Protein AF-A0A926AQ25-F1 (afdb_monomer)

Nearest PDB structures (foldseek):
  7jn7-assembly1_D  TM=3.143E-01  e=1.749E-02  Homo sapiens
  7a3f-assembly1_A  TM=3.496E-01  e=1.007E-01  Homo sapiens
  6qzv-assembly1_A  TM=3.764E-01  e=2.117E-01  Homo sapiens
  7crw-assembly1_D  TM=2.978E-01  e=9.058E-02  Rattus norvegicus
  6eot-assembly3_K  TM=2.823E-01  e=1.181E-01  Homo sapiens

Sequence (613 aa):
MRSRKIIASLFCASGVFGAAQAFGQGQPVQINDALYGLNRNNPTETLQHLRSDPPNSATAVKLGTAWNAGSIQSVQFDNYDGFRHAWDGNAMGMDFGSVANGARIFTLQTRIAPAAANPQATSALFDFPTYNTANPGAPLTVGRGAGLSVSPANNRITFTGVDGTLNGLIYVLDYNAGATPGTGAGASVTNGRQLTGVVQSGSASNTTATAWLDNDNILTLQHPTNGAGSPNATLKKVTIAANGSLSSTDVGTVALGAGTAAFSSLSYEPNVSPYVYLTTSQFSGSTINHLNILDPNNNFASVGSFDYSTSMNTARENAFDAKGNLYIGEFGNTTSTPLGGSIDRITKANIQANLANNNSAKWYIQDQAAALSAQFSGLDVAGAFLDYTTPGVTVNMRTKSVAVPYFPGTVNDPTAAIRARLLTGRNGGTWDGTGSAIVSSDAAAGTPRNRGIGYVQNTDILPGGVGTWGGLTLVAGDSAVLMKYTWYGDTDLNGIVDFDDYSRIDSGFNNNRTGWFNGDVDYNNIVDFDDYSLVDQAFNTQTGTLRRAMAYLDGSDRSDTGMDAPSLQLVMEHFGQFGEQYAAGFLASVPEPASLGALGLIAGVTLVRRRRR

Structure (mmCIF, N/CA/C/O backbone):
data_AF-A0A926AQ25-F1
#
_entry.id   AF-A0A926AQ25-F1
#
loop_
_atom_site.group_PDB
_atom_site.id
_atom_site.type_symbol
_atom_site.label_atom_id
_atom_site.label_alt_id
_atom_site.label_comp_id
_atom_site.label_asym_id
_atom_site.label_entity_id
_atom_site.label_seq_id
_atom_site.pdbx_PDB_ins_code
_atom_site.Cartn_x
_atom_site.Cartn_y
_atom_site.Cartn_z
_atom_site.occupancy
_atom_site.B_iso_or_equiv
_atom_site.auth_seq_id
_atom_site.auth_comp_id
_atom_site.auth_asym_id
_atom_site.auth_atom_id
_atom_site.pdbx_PDB_model_num
ATOM 1 N N . MET A 1 1 ? -25.200 67.248 -21.474 1.00 43.53 1 MET A N 1
ATOM 2 C CA . MET A 1 1 ? -25.666 67.751 -20.157 1.00 43.53 1 MET A CA 1
ATOM 3 C C . MET A 1 1 ? -27.120 67.342 -19.960 1.00 43.53 1 MET A C 1
ATOM 5 O O . MET A 1 1 ? -27.865 67.465 -20.921 1.00 43.53 1 MET A O 1
ATOM 9 N N . ARG A 1 2 ? -27.503 66.942 -18.731 1.00 27.73 2 ARG A N 1
ATOM 10 C CA . ARG A 1 2 ? -28.796 66.323 -18.319 1.00 27.73 2 ARG A CA 1
ATOM 11 C C . ARG A 1 2 ? -28.921 64.843 -18.717 1.00 27.73 2 ARG A C 1
ATOM 13 O O . ARG A 1 2 ? -28.443 64.479 -19.774 1.00 27.73 2 ARG A O 1
ATOM 20 N N . SER A 1 3 ? -29.573 63.933 -17.996 1.00 26.12 3 SER A N 1
ATOM 21 C CA . SER A 1 3 ? -30.033 63.799 -16.603 1.00 26.12 3 SER A CA 1
ATOM 22 C C . SER A 1 3 ? -30.677 62.403 -16.498 1.00 26.12 3 SER A C 1
ATOM 24 O O . SER A 1 3 ? -31.436 62.055 -17.394 1.00 26.12 3 SER A O 1
ATOM 26 N N . ARG A 1 4 ? -30.407 61.673 -15.405 1.00 37.84 4 ARG A N 1
ATOM 27 C CA . ARG A 1 4 ? -31.233 60.661 -14.695 1.00 37.84 4 ARG A CA 1
ATOM 28 C C . ARG A 1 4 ? -32.274 59.827 -15.473 1.00 37.84 4 ARG A C 1
ATOM 30 O O . ARG A 1 4 ? -33.219 60.388 -16.013 1.00 37.84 4 ARG A O 1
ATOM 37 N N . LYS A 1 5 ? -32.286 58.510 -15.213 1.00 25.78 5 LYS A N 1
ATOM 38 C CA . LYS A 1 5 ? -33.456 57.823 -14.620 1.00 25.78 5 LYS A CA 1
ATOM 39 C C . LYS A 1 5 ? -33.088 56.452 -14.039 1.00 25.78 5 LYS A C 1
ATOM 41 O O . LYS A 1 5 ? -32.496 55.616 -14.705 1.00 25.78 5 LYS A O 1
ATOM 46 N N . ILE A 1 6 ? -33.466 56.285 -12.776 1.00 30.84 6 ILE A N 1
ATOM 47 C CA . ILE A 1 6 ? -33.560 55.027 -12.036 1.00 30.84 6 ILE A CA 1
ATOM 48 C C . ILE A 1 6 ? -34.796 54.287 -12.556 1.00 30.84 6 ILE A C 1
ATOM 50 O O . ILE A 1 6 ? -35.864 54.894 -12.634 1.00 30.84 6 ILE A O 1
ATOM 54 N N . ILE A 1 7 ? -34.663 52.994 -12.848 1.00 25.91 7 ILE A N 1
ATOM 55 C CA . ILE A 1 7 ? -35.776 52.041 -12.843 1.00 25.91 7 ILE A CA 1
ATOM 56 C C . ILE A 1 7 ? -35.310 50.841 -12.024 1.00 25.91 7 ILE A C 1
ATOM 58 O O . ILE A 1 7 ? -34.369 50.146 -12.395 1.00 25.91 7 ILE A O 1
ATOM 62 N N . ALA A 1 8 ? -35.958 50.655 -10.877 1.00 26.52 8 ALA A N 1
ATOM 63 C CA . ALA A 1 8 ? -35.930 49.418 -10.123 1.00 26.52 8 ALA A CA 1
ATOM 64 C C . ALA A 1 8 ? -36.938 48.454 -10.757 1.00 26.52 8 ALA A C 1
ATOM 66 O O . ALA A 1 8 ? -38.094 48.821 -10.967 1.00 26.52 8 ALA A O 1
ATOM 67 N N . SER A 1 9 ? -36.513 47.224 -11.016 1.00 24.53 9 SER A N 1
ATOM 68 C CA . SER A 1 9 ? -37.410 46.106 -11.295 1.00 24.53 9 SER A CA 1
ATOM 69 C C . SER A 1 9 ? -36.968 44.920 -10.451 1.00 24.53 9 SER A C 1
ATOM 71 O O . SER A 1 9 ? -35.878 44.376 -10.611 1.00 24.53 9 SER A O 1
ATOM 73 N N . LEU A 1 10 ? -37.841 44.602 -9.502 1.00 26.64 10 LEU A N 1
ATOM 74 C CA . LEU A 1 10 ? -37.818 43.465 -8.602 1.00 26.64 10 LEU A CA 1
ATOM 75 C C . LEU A 1 10 ? -38.053 42.192 -9.433 1.00 26.64 10 LEU A C 1
ATOM 77 O O . LEU A 1 10 ? -39.112 42.055 -10.040 1.00 26.64 10 LEU A O 1
ATOM 81 N N . PHE A 1 11 ? -37.098 41.265 -9.447 1.00 24.53 11 PHE A N 1
ATOM 82 C CA . PHE A 1 11 ? -37.355 39.874 -9.818 1.00 24.53 11 PHE A CA 1
ATOM 83 C C . PHE A 1 11 ? -36.962 38.989 -8.641 1.00 24.53 11 PHE A C 1
ATOM 85 O O . PHE A 1 11 ? -35.793 38.859 -8.286 1.00 24.53 11 PHE A O 1
ATOM 92 N N . CYS A 1 12 ? -37.985 38.416 -8.013 1.00 26.66 12 CYS A N 1
ATOM 93 C CA . CYS A 1 12 ? -37.852 37.293 -7.108 1.00 26.66 12 CYS A CA 1
ATOM 94 C C . CYS A 1 12 ? -37.503 36.077 -7.977 1.00 26.66 12 CYS A C 1
ATOM 96 O O . CYS A 1 12 ? -38.320 35.655 -8.794 1.00 26.66 12 CYS A O 1
ATOM 98 N N . ALA A 1 13 ? -36.285 35.558 -7.846 1.00 24.36 13 ALA A N 1
ATOM 99 C CA . ALA A 1 13 ? -35.899 34.275 -8.410 1.00 24.36 13 ALA A CA 1
ATOM 100 C C . ALA A 1 13 ? -35.540 33.357 -7.243 1.00 24.36 13 ALA A C 1
ATOM 102 O O . ALA A 1 13 ? -34.551 33.559 -6.540 1.00 24.36 13 ALA A O 1
ATOM 103 N N . SER A 1 14 ? -36.424 32.388 -7.029 1.00 24.70 14 SER A N 1
ATOM 104 C CA . SER A 1 14 ? -36.209 31.149 -6.293 1.00 24.70 14 SER A CA 1
ATOM 105 C C . SER A 1 14 ? -34.761 30.674 -6.401 1.00 24.70 14 SER A C 1
ATOM 107 O O . SER A 1 14 ? -34.255 30.472 -7.506 1.00 24.70 14 SER A O 1
ATOM 109 N N . GLY A 1 15 ? -34.118 30.498 -5.246 1.00 24.56 15 GLY A N 1
ATOM 110 C CA . GLY A 1 15 ? -32.763 29.980 -5.140 1.00 24.56 15 GLY A CA 1
ATOM 111 C C . GLY A 1 15 ? -32.657 28.608 -5.790 1.00 24.56 15 GLY A C 1
ATOM 112 O O . GLY A 1 15 ? -33.055 27.599 -5.214 1.00 24.56 15 GLY A O 1
ATOM 113 N N . VAL A 1 16 ? -32.086 28.577 -6.988 1.00 24.98 16 VAL A N 1
ATOM 114 C CA . VAL A 1 16 ? -31.406 27.391 -7.486 1.00 24.98 16 VAL A CA 1
ATOM 115 C C . VAL A 1 16 ? -30.125 27.306 -6.666 1.00 24.98 16 VAL A C 1
ATOM 117 O O . VAL A 1 16 ? -29.162 28.026 -6.926 1.00 24.98 16 VAL A O 1
ATOM 120 N N . PHE A 1 17 ? -30.139 26.479 -5.622 1.00 26.92 17 PHE A N 1
ATOM 121 C CA . PHE A 1 17 ? -28.913 26.026 -4.980 1.00 26.92 17 PHE A CA 1
ATOM 122 C C . PHE A 1 17 ? -28.129 25.239 -6.033 1.00 26.92 17 PHE A C 1
ATOM 124 O O . PHE A 1 17 ? -28.404 24.068 -6.291 1.00 26.92 17 PHE A O 1
ATOM 131 N N . GLY A 1 18 ? -27.201 25.921 -6.706 1.00 26.33 18 GLY A N 1
ATOM 132 C CA . GLY A 1 18 ? -26.177 25.272 -7.509 1.00 26.33 18 GLY A CA 1
ATOM 133 C C . GLY A 1 18 ? -25.424 24.278 -6.628 1.00 26.33 18 GLY A C 1
ATOM 134 O O . GLY A 1 18 ? -25.057 24.602 -5.499 1.00 26.33 18 GLY A O 1
ATOM 135 N N . ALA A 1 19 ? -25.267 23.058 -7.136 1.00 32.41 19 ALA A N 1
ATOM 136 C CA . ALA A 1 19 ? -24.635 21.942 -6.451 1.00 32.41 19 ALA A CA 1
ATOM 137 C C . ALA A 1 19 ? -23.269 22.338 -5.864 1.00 32.41 19 ALA A C 1
ATOM 139 O O . ALA A 1 19 ? -22.392 22.827 -6.580 1.00 32.41 19 ALA A O 1
ATOM 140 N N . ALA A 1 20 ? -23.097 22.112 -4.560 1.00 29.58 20 ALA A N 1
ATOM 141 C CA . ALA A 1 20 ? -21.807 22.244 -3.901 1.00 29.58 20 ALA A CA 1
ATOM 142 C C . ALA A 1 20 ? -20.836 21.181 -4.444 1.00 29.58 20 ALA A C 1
ATOM 144 O O . ALA A 1 20 ? -21.188 20.012 -4.611 1.00 29.58 20 ALA A O 1
ATOM 145 N N . GLN A 1 21 ? -19.636 21.652 -4.775 1.00 40.88 21 GLN A N 1
ATOM 146 C CA . GLN A 1 21 ? -18.588 20.976 -5.531 1.00 40.88 21 GLN A CA 1
ATOM 147 C C . GLN A 1 21 ? -17.781 19.976 -4.679 1.00 40.88 21 GLN A C 1
ATOM 149 O O . GLN A 1 21 ? -17.813 20.010 -3.451 1.00 40.88 21 GLN A O 1
ATOM 154 N N . ALA A 1 22 ? -17.079 19.083 -5.383 1.00 39.91 22 ALA A N 1
ATOM 155 C CA . ALA A 1 22 ? -16.236 17.986 -4.904 1.00 39.91 22 ALA A CA 1
ATOM 156 C C . ALA A 1 22 ? -15.092 18.398 -3.952 1.00 39.91 22 ALA A C 1
ATOM 158 O O . ALA A 1 22 ? -14.781 19.582 -3.841 1.00 39.91 22 ALA A O 1
ATOM 159 N N . PHE A 1 23 ? -14.485 17.379 -3.315 1.00 44.34 23 PHE A N 1
ATOM 160 C CA . PHE A 1 23 ? -13.261 17.376 -2.491 1.00 44.34 23 PHE A CA 1
ATOM 161 C C . PHE A 1 23 ? -12.585 18.744 -2.410 1.00 44.34 23 PHE A C 1
ATOM 163 O O . PHE A 1 23 ? -11.935 19.181 -3.357 1.00 44.34 23 PHE A O 1
ATOM 170 N N . GLY A 1 24 ? -12.800 19.471 -1.318 1.00 41.69 24 GLY A N 1
ATOM 171 C CA . GLY A 1 24 ? -12.350 20.854 -1.242 1.00 41.69 24 GLY A CA 1
ATOM 172 C C . GLY A 1 24 ? -10.838 20.924 -1.131 1.00 41.69 24 GLY A C 1
ATOM 173 O O . GLY A 1 24 ? -10.386 20.962 -0.005 1.00 41.69 24 GLY A O 1
ATOM 174 N N . GLN A 1 25 ? -10.110 20.899 -2.253 1.00 45.88 25 GLN A N 1
ATOM 175 C CA . GLN A 1 25 ? -9.017 21.781 -2.700 1.00 45.88 25 GLN A CA 1
ATOM 176 C C . GLN A 1 25 ? -8.291 21.129 -3.890 1.00 45.88 25 GLN A C 1
ATOM 178 O O . GLN A 1 25 ? -8.115 19.920 -3.935 1.00 45.88 25 GLN A O 1
ATOM 183 N N . GLY A 1 26 ? -7.894 21.927 -4.884 1.00 57.00 26 GLY A N 1
ATOM 184 C CA . GLY A 1 26 ? -7.407 21.472 -6.195 1.00 57.00 26 GLY A CA 1
ATOM 185 C C . GLY A 1 26 ? -6.027 20.800 -6.225 1.00 57.00 26 GLY A C 1
ATOM 186 O O . GLY A 1 26 ? -5.268 21.068 -7.153 1.00 57.00 26 GLY A O 1
ATOM 187 N N . GLN A 1 27 ? -5.676 19.977 -5.234 1.00 77.31 27 GLN A N 1
ATOM 188 C CA . GLN A 1 27 ? -4.407 19.252 -5.155 1.00 77.31 27 GLN A CA 1
ATOM 189 C C . GLN A 1 27 ? -4.652 17.739 -5.035 1.00 77.31 27 GLN A C 1
ATOM 191 O O . GLN A 1 27 ? -5.376 17.322 -4.134 1.00 77.31 27 GLN A O 1
ATOM 196 N N . PRO A 1 28 ? -4.065 16.899 -5.908 1.00 82.75 28 PRO A N 1
ATOM 197 C CA . PRO A 1 28 ? -4.151 15.451 -5.757 1.00 82.75 28 PRO A CA 1
ATOM 198 C C . PRO A 1 28 ? -3.454 14.991 -4.471 1.00 82.75 28 PRO A C 1
ATOM 200 O O . PRO A 1 28 ? -2.515 15.644 -3.992 1.00 82.75 28 PRO A O 1
ATOM 203 N N . VAL A 1 29 ? -3.900 13.848 -3.945 1.00 89.12 29 VAL A N 1
ATOM 204 C CA . VAL A 1 29 ? -3.201 13.145 -2.862 1.00 89.12 29 VAL A CA 1
ATOM 205 C C . VAL A 1 29 ? -1.796 12.769 -3.340 1.00 89.12 29 VAL A C 1
ATOM 207 O O . VAL A 1 29 ? -1.598 12.427 -4.505 1.00 89.12 29 VAL A O 1
ATOM 210 N N . GLN A 1 30 ? -0.814 12.876 -2.452 1.00 91.56 30 GLN A N 1
ATOM 211 C CA . GLN A 1 30 ? 0.576 12.485 -2.670 1.00 91.56 30 GLN A CA 1
ATOM 212 C C . GLN A 1 30 ? 1.019 11.491 -1.595 1.00 91.56 30 GLN A C 1
ATOM 214 O O . GLN A 1 30 ? 0.373 11.347 -0.558 1.00 91.56 30 GLN A O 1
ATOM 219 N N . ILE A 1 31 ? 2.139 10.809 -1.840 1.00 93.00 31 ILE A N 1
ATOM 220 C CA . ILE A 1 31 ? 2.771 9.934 -0.847 1.00 93.00 31 ILE A CA 1
ATOM 221 C C . ILE A 1 31 ? 3.055 10.737 0.434 1.00 93.00 31 ILE A C 1
ATOM 223 O O . ILE A 1 31 ? 3.588 11.844 0.369 1.00 93.00 31 ILE A O 1
ATOM 227 N N . ASN A 1 32 ? 2.733 10.144 1.583 1.00 94.31 32 ASN A N 1
ATOM 228 C CA . ASN A 1 32 ? 2.809 10.692 2.942 1.00 94.31 32 ASN A CA 1
ATOM 229 C C . ASN A 1 32 ? 1.788 11.796 3.281 1.00 94.31 32 ASN A C 1
ATOM 231 O O . ASN A 1 32 ? 1.881 12.400 4.353 1.00 94.31 32 ASN A O 1
ATOM 235 N N . ASP A 1 33 ? 0.800 12.056 2.421 1.00 94.25 33 ASP A N 1
ATOM 236 C CA . ASP A 1 33 ? -0.371 12.840 2.819 1.00 94.25 33 ASP A CA 1
ATOM 237 C C . ASP A 1 33 ? -1.263 12.037 3.767 1.00 94.25 33 ASP A C 1
ATOM 239 O O . ASP A 1 33 ? -1.361 10.818 3.662 1.00 94.25 33 ASP A O 1
ATOM 243 N N . ALA A 1 34 ? -1.983 12.723 4.648 1.00 94.00 34 ALA A N 1
ATOM 244 C CA . ALA A 1 34 ? -2.980 12.100 5.509 1.00 94.00 34 ALA A CA 1
ATOM 245 C C . ALA A 1 34 ? -4.397 12.516 5.108 1.00 94.00 34 ALA A C 1
ATOM 247 O O . ALA A 1 34 ? -4.661 13.691 4.826 1.00 94.00 34 ALA A O 1
ATOM 248 N N . LEU A 1 35 ? -5.321 11.557 5.146 1.00 92.25 35 LEU A N 1
ATOM 249 C CA . LEU A 1 35 ? -6.754 11.821 5.134 1.00 92.25 35 LEU A CA 1
ATOM 250 C C . LEU A 1 35 ? -7.306 11.611 6.539 1.00 92.25 35 LEU A C 1
ATOM 252 O O . LEU A 1 35 ? -7.194 10.531 7.109 1.00 92.25 35 LEU A O 1
ATOM 256 N N . TYR A 1 36 ? -7.912 12.660 7.085 1.00 90.31 36 TYR A N 1
ATOM 257 C CA . TYR A 1 36 ? -8.399 12.687 8.456 1.00 90.31 36 TYR A CA 1
ATOM 258 C C . TYR A 1 36 ? -9.911 12.905 8.483 1.00 90.31 36 TYR A C 1
ATOM 260 O O . TYR A 1 36 ? -10.411 13.990 8.179 1.00 90.31 36 TYR A O 1
ATOM 268 N N . GLY A 1 37 ? -10.642 11.840 8.799 1.00 87.88 37 GLY A N 1
ATOM 269 C CA . GLY A 1 37 ? -12.091 11.831 8.952 1.00 87.88 37 GLY A CA 1
ATOM 270 C C . GLY A 1 37 ? -12.515 12.392 10.305 1.00 87.88 37 GLY A C 1
ATOM 271 O O . GLY A 1 37 ? -11.890 12.125 11.332 1.00 87.88 37 GLY A O 1
ATOM 272 N N . LEU A 1 38 ? -13.599 13.161 10.309 1.00 83.06 38 LEU A N 1
ATOM 273 C CA . LEU A 1 38 ? -14.184 13.779 11.488 1.00 83.06 38 LEU A CA 1
ATOM 274 C C . LEU A 1 38 ? -15.693 13.514 11.543 1.00 83.06 38 LEU A C 1
ATOM 276 O O . LEU A 1 38 ? -16.440 13.786 10.599 1.00 83.06 38 LEU A O 1
ATOM 280 N N . ASN A 1 39 ? -16.174 13.060 12.700 1.00 81.00 39 ASN A N 1
ATOM 281 C CA . ASN A 1 39 ? -17.604 12.994 12.982 1.00 81.00 39 ASN A CA 1
ATOM 282 C C . ASN A 1 39 ? -18.155 14.398 13.255 1.00 81.00 39 ASN A C 1
ATOM 284 O O . ASN A 1 39 ? -18.147 14.866 14.396 1.00 81.00 39 ASN A O 1
ATOM 288 N N . ARG A 1 40 ? -18.599 15.073 12.193 1.00 76.56 40 ARG A N 1
ATOM 289 C CA . ARG A 1 40 ? -19.211 16.401 12.249 1.00 76.56 40 ARG A CA 1
ATOM 290 C C . ARG A 1 40 ? -20.530 16.437 11.500 1.00 76.56 40 ARG A C 1
ATOM 292 O O . ARG A 1 40 ? -20.729 15.744 10.509 1.00 76.56 40 ARG A O 1
ATOM 299 N N . ASN A 1 41 ? -21.409 17.322 11.960 1.00 71.00 41 ASN A N 1
ATOM 300 C CA . ASN A 1 41 ? -22.691 17.570 11.307 1.00 71.00 41 ASN A CA 1
ATOM 301 C C . ASN A 1 41 ? -22.548 18.411 10.033 1.00 71.00 41 ASN A C 1
ATOM 303 O O . ASN A 1 41 ? -23.423 18.338 9.179 1.00 71.00 41 ASN A O 1
ATOM 307 N N . ASN A 1 42 ? -21.487 19.222 9.918 1.00 73.00 42 ASN A N 1
ATOM 308 C CA . ASN A 1 42 ? -21.205 20.009 8.721 1.00 73.00 42 ASN A CA 1
ATOM 309 C C . ASN A 1 42 ? -20.435 19.148 7.703 1.00 73.00 42 ASN A C 1
ATOM 311 O O . ASN A 1 42 ? -19.254 18.894 7.948 1.00 73.00 42 ASN A O 1
ATOM 315 N N . PRO A 1 43 ? -21.041 18.743 6.568 1.00 68.69 43 PRO A N 1
ATOM 316 C CA . PRO A 1 43 ? -20.378 17.912 5.561 1.00 68.69 43 PRO A CA 1
ATOM 317 C C . PRO A 1 43 ? -19.062 18.522 5.069 1.00 68.69 43 PRO A C 1
ATOM 319 O O . PRO A 1 43 ? -18.074 17.824 4.871 1.00 68.69 43 PRO A O 1
ATOM 322 N N . THR A 1 44 ? -18.978 19.854 4.988 1.00 70.69 44 THR A N 1
ATOM 323 C CA . THR A 1 44 ? -17.778 20.542 4.489 1.00 70.69 44 THR A CA 1
ATOM 324 C C . THR A 1 44 ? -16.575 20.473 5.433 1.00 70.69 44 THR A C 1
ATOM 326 O O . THR A 1 44 ? -15.595 21.183 5.211 1.00 70.69 44 THR A O 1
ATOM 329 N N . GLU A 1 45 ? -16.663 19.707 6.520 1.00 74.19 45 GLU A N 1
ATOM 330 C CA . GLU A 1 45 ? -15.634 19.557 7.544 1.00 74.19 45 GLU A CA 1
ATOM 331 C C . GLU A 1 45 ? -15.436 18.111 8.014 1.00 74.19 45 GLU A C 1
ATOM 333 O O . GLU A 1 45 ? -14.668 17.882 8.950 1.00 74.19 45 GLU A O 1
ATOM 338 N N . THR A 1 46 ? -16.128 17.141 7.414 1.00 78.69 46 THR A N 1
ATOM 339 C CA . THR A 1 46 ? -16.095 15.741 7.863 1.00 78.69 46 THR A CA 1
ATOM 340 C C . THR A 1 46 ? -14.879 14.976 7.362 1.00 78.69 46 THR A C 1
ATOM 342 O O . THR A 1 46 ? -14.635 13.863 7.812 1.00 78.69 46 THR A O 1
ATOM 345 N N . LEU A 1 47 ? -14.082 15.569 6.475 1.00 84.19 47 LEU A N 1
ATOM 346 C CA . LEU A 1 47 ? -12.847 14.990 5.967 1.00 84.19 47 LEU A CA 1
ATOM 347 C C . LEU A 1 47 ? -11.817 16.093 5.753 1.00 84.19 47 LEU A C 1
ATOM 349 O O . LEU A 1 47 ? -12.165 17.172 5.284 1.00 84.19 47 LEU A O 1
ATOM 353 N N . GLN A 1 48 ? -10.557 15.839 6.086 1.00 86.31 48 GLN A N 1
ATOM 354 C CA . GLN A 1 48 ? -9.461 16.780 5.881 1.00 86.31 48 GLN A CA 1
ATOM 355 C C . GLN A 1 48 ? -8.318 16.119 5.133 1.00 86.31 48 GLN A C 1
ATOM 357 O O . GLN A 1 48 ? -7.907 15.015 5.473 1.00 86.31 48 GLN A O 1
ATOM 362 N N . HIS A 1 49 ? -7.789 16.828 4.142 1.00 88.44 49 HIS A N 1
ATOM 363 C CA . HIS A 1 49 ? -6.564 16.451 3.445 1.00 88.44 49 HIS A CA 1
ATOM 364 C C . HIS A 1 49 ? -5.406 17.238 4.046 1.00 88.44 49 HIS A C 1
ATOM 366 O O . HIS A 1 49 ? -5.465 18.468 4.109 1.00 88.44 49 HIS A O 1
ATOM 372 N N . LEU A 1 50 ? -4.391 16.536 4.541 1.00 90.44 50 LEU A N 1
ATOM 373 C CA . LEU A 1 50 ? -3.273 17.103 5.286 1.00 90.44 50 LEU A CA 1
ATOM 374 C C . LEU A 1 50 ? -1.948 16.724 4.620 1.00 90.44 50 LEU A C 1
ATOM 376 O O . LEU A 1 50 ? -1.780 15.585 4.188 1.00 90.44 50 LEU A O 1
ATOM 380 N N . ARG A 1 51 ? -0.995 17.660 4.588 1.00 91.12 51 ARG A N 1
ATOM 381 C CA . ARG A 1 51 ? 0.345 17.462 4.014 1.00 91.12 51 ARG A CA 1
ATOM 382 C C . ARG A 1 51 ? 1.402 18.170 4.848 1.00 91.12 51 ARG A C 1
ATOM 384 O O . ARG A 1 51 ? 1.175 19.282 5.315 1.00 91.12 51 ARG A O 1
ATOM 391 N N . SER A 1 52 ? 2.577 17.565 5.002 1.00 87.50 52 SER A N 1
ATOM 392 C CA . SER A 1 52 ? 3.762 18.275 5.498 1.00 87.50 52 SER A CA 1
ATOM 393 C C . SER A 1 52 ? 4.347 19.160 4.393 1.00 87.50 52 SER A C 1
ATOM 395 O O . SER A 1 52 ? 4.697 18.637 3.333 1.00 87.50 52 SER A O 1
ATOM 397 N N . ASP A 1 53 ? 4.486 20.461 4.638 1.00 74.62 53 ASP A N 1
ATOM 398 C CA . ASP A 1 53 ? 5.157 21.394 3.724 1.00 74.62 53 ASP A CA 1
ATOM 399 C C . ASP A 1 53 ? 6.300 22.126 4.463 1.00 74.62 53 ASP A C 1
ATOM 401 O O . ASP A 1 53 ? 6.027 22.773 5.482 1.00 74.62 53 ASP A O 1
ATOM 405 N N . PRO A 1 54 ? 7.579 21.991 4.045 1.00 74.75 54 PRO A N 1
ATOM 406 C CA . PRO A 1 54 ? 8.084 21.093 2.996 1.00 74.75 54 PRO A CA 1
ATOM 407 C C . PRO A 1 54 ? 7.874 19.603 3.341 1.00 74.75 54 PRO A C 1
ATOM 409 O O . PRO A 1 54 ? 7.618 19.274 4.506 1.00 74.75 54 PRO A O 1
ATOM 412 N N . PRO A 1 55 ? 8.015 18.681 2.367 1.00 66.69 55 PRO A N 1
ATOM 413 C CA . PRO A 1 55 ? 7.942 17.245 2.622 1.00 66.69 55 PRO A CA 1
ATOM 414 C C . PRO A 1 55 ? 8.851 16.841 3.791 1.00 66.69 55 PRO A C 1
ATOM 416 O O . PRO A 1 55 ? 10.028 17.206 3.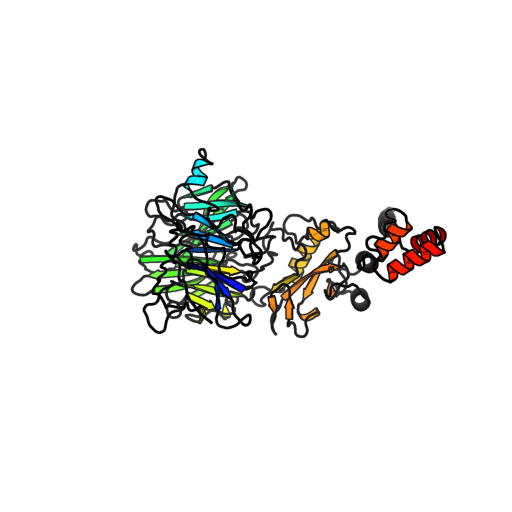819 1.00 66.69 55 PRO A O 1
ATOM 419 N N . ASN A 1 56 ? 8.309 16.082 4.749 1.00 66.44 56 ASN A N 1
ATOM 420 C CA . ASN A 1 56 ? 8.958 15.669 6.006 1.00 66.44 56 ASN A CA 1
ATOM 421 C C . ASN A 1 56 ? 9.052 16.745 7.107 1.00 66.44 56 ASN A C 1
ATOM 423 O O . ASN A 1 56 ? 9.747 16.533 8.107 1.00 66.44 56 ASN A O 1
ATOM 427 N N . SER A 1 57 ? 8.353 17.878 6.986 1.00 79.31 57 SER A N 1
ATOM 428 C CA . SER A 1 57 ? 8.270 18.844 8.085 1.00 79.31 57 SER A CA 1
ATOM 429 C C . SER A 1 57 ? 7.668 18.217 9.355 1.00 79.31 57 SER A C 1
ATOM 431 O O . SER A 1 57 ? 7.000 17.174 9.340 1.00 79.31 57 SER A O 1
ATOM 433 N N . ALA A 1 58 ? 7.947 18.838 10.504 1.00 83.81 58 ALA A N 1
ATOM 434 C CA . ALA A 1 58 ? 7.443 18.368 11.792 1.00 83.81 58 ALA A CA 1
ATOM 435 C C . ALA A 1 58 ? 5.921 18.509 11.937 1.00 83.81 58 ALA A C 1
ATOM 437 O O . ALA A 1 58 ? 5.338 17.854 12.796 1.00 83.81 58 ALA A O 1
ATOM 438 N N . THR A 1 59 ? 5.291 19.329 11.093 1.00 89.00 59 THR A N 1
ATOM 439 C CA . THR A 1 59 ? 3.886 19.712 11.214 1.00 89.00 59 THR A CA 1
ATOM 440 C C . THR A 1 59 ? 3.179 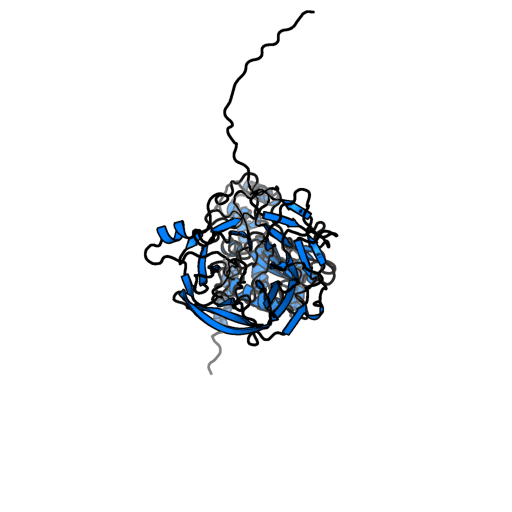19.705 9.865 1.00 89.00 59 THR A C 1
ATOM 442 O O . THR A 1 59 ? 3.704 20.235 8.888 1.00 89.00 59 THR A O 1
ATOM 445 N N . ALA A 1 60 ? 1.961 19.177 9.816 1.00 90.56 60 ALA A N 1
ATOM 446 C CA . ALA A 1 60 ? 1.107 19.264 8.641 1.00 90.56 60 ALA A CA 1
ATOM 447 C C . ALA A 1 60 ? 0.419 20.622 8.524 1.00 90.56 60 ALA A C 1
ATOM 449 O O . ALA A 1 60 ? 0.057 21.254 9.519 1.00 90.56 60 ALA A O 1
ATOM 450 N N . VAL A 1 61 ? 0.118 20.988 7.285 1.00 87.38 61 VAL A N 1
ATOM 451 C CA . VAL A 1 61 ? -0.884 21.989 6.945 1.00 87.38 61 VAL A CA 1
ATOM 452 C C . VAL A 1 61 ? -2.111 21.312 6.356 1.00 87.38 61 VAL A C 1
ATOM 454 O O . VAL A 1 61 ? -2.050 20.250 5.733 1.00 87.38 61 VAL A O 1
ATOM 457 N N . LYS A 1 62 ? -3.253 21.956 6.563 1.00 85.62 62 LYS A N 1
ATOM 458 C CA . LYS A 1 62 ? -4.530 21.515 6.030 1.00 85.62 62 LYS A CA 1
ATOM 459 C C . LYS A 1 62 ? -4.681 21.999 4.597 1.00 85.62 62 LYS A C 1
ATOM 461 O O . LYS A 1 62 ? -4.864 23.192 4.363 1.00 85.62 62 LYS A O 1
ATOM 466 N N . LEU A 1 63 ? -4.632 21.055 3.668 1.00 83.81 63 LEU A N 1
ATOM 467 C CA . LEU A 1 63 ? -4.838 21.297 2.254 1.00 83.81 63 LEU A CA 1
ATOM 468 C C . LEU A 1 63 ? -6.301 21.313 1.873 1.00 83.81 63 LEU A C 1
ATOM 470 O O . LEU A 1 63 ? -6.555 21.785 0.798 1.00 83.81 63 LEU A O 1
ATOM 474 N N . GLY A 1 64 ? -7.261 20.806 2.649 1.00 75.00 64 GLY A N 1
ATOM 475 C CA . GLY A 1 64 ? -8.638 20.740 2.152 1.00 75.00 64 GLY A CA 1
ATOM 476 C C . GLY A 1 64 ? -9.693 20.224 3.123 1.00 75.00 64 GLY A C 1
ATOM 477 O O . GLY A 1 64 ? -9.328 19.681 4.166 1.00 75.00 64 GLY A O 1
ATOM 478 N N . THR A 1 65 ? -10.990 20.419 2.814 1.00 67.00 65 THR A N 1
ATOM 479 C CA . THR A 1 65 ? -12.106 19.967 3.690 1.00 67.00 65 THR A CA 1
ATOM 480 C C . THR A 1 65 ? -13.418 19.506 3.080 1.00 67.00 65 THR A C 1
ATOM 482 O O . THR A 1 65 ? -14.231 18.921 3.795 1.00 67.00 65 THR A O 1
ATOM 485 N N . ALA A 1 66 ? -13.734 19.854 1.833 1.00 59.94 66 ALA A N 1
ATOM 486 C CA . ALA A 1 66 ? -15.122 19.702 1.405 1.00 59.94 66 ALA A CA 1
ATOM 487 C C . ALA A 1 66 ? -15.428 18.237 1.074 1.00 59.94 66 ALA A C 1
ATOM 489 O O . ALA A 1 66 ? -14.916 17.715 0.094 1.00 59.94 66 ALA A O 1
ATOM 490 N N . TRP A 1 67 ? -16.282 17.589 1.858 1.00 70.56 67 TRP A N 1
ATOM 491 C CA . TRP A 1 67 ? -16.907 16.310 1.535 1.00 70.56 67 TRP A CA 1
ATOM 492 C C . TRP A 1 67 ? -18.426 16.507 1.589 1.00 70.56 67 TRP A C 1
ATOM 494 O O . TRP A 1 67 ? -18.922 17.293 2.384 1.00 70.56 67 TRP A O 1
ATOM 504 N N . ASN A 1 68 ? -19.192 15.872 0.703 1.00 63.72 68 ASN A N 1
ATOM 505 C CA . ASN A 1 68 ? -20.647 16.084 0.642 1.00 63.72 68 ASN A CA 1
ATOM 506 C C . ASN A 1 68 ? -21.441 14.869 1.143 1.00 63.72 68 ASN A C 1
ATOM 508 O O . ASN A 1 68 ? -22.513 14.562 0.630 1.00 63.72 68 ASN A O 1
ATOM 512 N N . ALA A 1 69 ? -20.913 14.186 2.158 1.00 62.94 69 ALA A N 1
ATOM 513 C CA . ALA A 1 69 ? -21.669 13.242 2.975 1.00 62.94 69 ALA A CA 1
ATOM 514 C C . ALA A 1 69 ? -21.473 13.574 4.463 1.00 62.94 69 ALA A C 1
ATOM 516 O O . ALA A 1 69 ? -20.672 14.442 4.806 1.00 62.94 69 ALA A O 1
ATOM 517 N N . GLY A 1 70 ? -22.246 12.918 5.334 1.00 68.69 70 GLY A N 1
ATOM 518 C CA . GLY A 1 70 ? -22.219 13.136 6.786 1.00 68.69 70 GLY A CA 1
ATOM 519 C C . GLY A 1 70 ? -20.883 12.768 7.454 1.00 68.69 70 GLY A C 1
ATOM 520 O O . GLY A 1 70 ? -19.805 12.972 6.907 1.00 68.69 70 GLY A O 1
ATOM 521 N N . SER A 1 71 ? -20.940 12.228 8.667 1.00 81.25 71 SER A N 1
ATOM 522 C CA . SER A 1 71 ? -19.768 11.858 9.467 1.00 81.25 71 SER A CA 1
ATOM 523 C C . SER A 1 71 ? -18.853 10.828 8.791 1.00 81.25 71 SER A C 1
ATOM 525 O O . SER A 1 71 ? -19.333 9.793 8.342 1.00 81.25 71 SER A O 1
ATOM 527 N N . ILE A 1 72 ? -17.534 11.065 8.804 1.00 86.00 72 ILE A N 1
ATOM 528 C CA . ILE A 1 72 ? -16.509 10.061 8.463 1.00 86.00 72 ILE A CA 1
ATOM 529 C C . ILE A 1 72 ? -15.697 9.761 9.722 1.00 86.00 72 ILE A C 1
ATOM 531 O O . ILE A 1 72 ? -15.107 10.650 10.327 1.00 86.00 72 ILE A O 1
ATOM 535 N N . GLN A 1 73 ? -15.721 8.509 10.159 1.00 89.56 73 GLN A N 1
ATOM 536 C CA . GLN A 1 73 ? -15.196 8.057 11.451 1.00 89.56 73 GLN A CA 1
ATOM 537 C C . GLN A 1 73 ? -14.046 7.060 11.326 1.00 89.56 73 GLN A C 1
ATOM 539 O O . GLN A 1 73 ? -13.396 6.794 12.331 1.00 89.56 73 GLN A O 1
ATOM 544 N N . SER A 1 74 ? -13.822 6.537 10.122 1.00 91.69 74 SER A N 1
ATOM 545 C CA . SER A 1 74 ? -12.674 5.724 9.729 1.00 91.69 74 SER A CA 1
ATOM 546 C C . SER A 1 74 ? -12.326 6.060 8.283 1.00 91.69 74 SER A C 1
ATOM 548 O O . SER A 1 74 ? -13.232 6.367 7.494 1.00 91.69 74 SER A O 1
ATOM 550 N N . VAL A 1 75 ? -11.041 6.048 7.950 1.00 92.69 75 VAL A N 1
ATOM 551 C CA . VAL A 1 75 ? -10.546 6.260 6.586 1.00 92.69 75 VAL A CA 1
ATOM 552 C C . VAL A 1 75 ? -9.570 5.143 6.251 1.00 92.69 75 VAL A C 1
ATOM 554 O O . VAL A 1 75 ? -8.849 4.690 7.127 1.00 92.69 75 VAL A O 1
ATOM 557 N N . GLN A 1 76 ? -9.559 4.696 4.998 1.00 95.62 76 GLN A N 1
ATOM 558 C CA . GLN A 1 76 ? -8.620 3.684 4.529 1.00 95.62 76 GLN A CA 1
ATOM 559 C C . GLN A 1 76 ? -8.355 3.852 3.029 1.00 95.62 76 GLN A C 1
ATOM 561 O O . GLN A 1 76 ? -9.288 3.827 2.225 1.00 95.62 76 GLN A O 1
ATOM 566 N N . PHE A 1 77 ? -7.095 3.994 2.638 1.00 96.50 77 PHE A N 1
ATOM 567 C CA . PHE A 1 77 ? -6.652 3.862 1.255 1.00 96.50 77 PHE A CA 1
ATOM 568 C C . PHE A 1 77 ? -6.705 2.396 0.824 1.00 96.50 77 PHE A C 1
ATOM 570 O O . PHE A 1 77 ? -6.423 1.483 1.604 1.00 96.50 77 PHE A O 1
ATOM 577 N N . ASP A 1 78 ? -7.090 2.163 -0.425 1.00 96.25 78 ASP A N 1
ATOM 578 C CA . ASP A 1 78 ? -7.105 0.829 -1.007 1.00 96.25 78 ASP A CA 1
ATOM 579 C C . ASP A 1 78 ? -5.685 0.345 -1.370 1.00 96.25 78 ASP A C 1
ATOM 581 O O . ASP A 1 78 ? -4.698 1.075 -1.241 1.00 96.25 78 ASP A O 1
ATOM 585 N N . ASN A 1 79 ? -5.572 -0.917 -1.792 1.00 96.88 79 ASN A N 1
ATOM 586 C CA . ASN A 1 79 ? -4.285 -1.555 -2.086 1.00 96.88 79 ASN A CA 1
ATOM 587 C C . ASN A 1 79 ? -4.035 -1.694 -3.601 1.00 96.88 79 ASN A C 1
ATOM 589 O O . ASN A 1 79 ? -3.626 -2.750 -4.094 1.00 96.88 79 ASN A O 1
ATOM 593 N N . TYR A 1 80 ? -4.380 -0.656 -4.370 1.00 95.38 80 TYR A N 1
ATOM 594 C CA . TYR A 1 80 ? -4.396 -0.689 -5.833 1.00 95.38 80 TYR A CA 1
ATOM 595 C C . TYR A 1 80 ? -3.086 -1.187 -6.473 1.00 95.38 80 TYR A C 1
ATOM 597 O O . TYR A 1 80 ? -1.989 -0.802 -6.077 1.00 95.38 80 TYR A O 1
ATOM 605 N N . ASP A 1 81 ? -3.208 -2.047 -7.494 1.00 95.31 81 ASP A N 1
ATOM 606 C CA . ASP A 1 81 ? -2.095 -2.661 -8.239 1.00 95.31 81 ASP A CA 1
ATOM 607 C C . ASP A 1 81 ? -1.035 -3.365 -7.349 1.00 95.31 81 ASP A C 1
ATOM 609 O O . ASP A 1 81 ? 0.118 -3.513 -7.756 1.00 95.31 81 ASP A O 1
ATOM 613 N N . GLY A 1 82 ? -1.404 -3.813 -6.142 1.00 95.38 82 GLY A N 1
ATOM 614 C CA . GLY A 1 82 ? -0.480 -4.450 -5.194 1.00 95.38 82 GLY A CA 1
ATOM 615 C C . GLY A 1 82 ? 0.401 -3.459 -4.423 1.00 95.38 82 GLY A C 1
ATOM 616 O O . GLY A 1 82 ? 1.411 -3.853 -3.840 1.00 95.38 82 GLY A O 1
ATOM 617 N N . PHE A 1 83 ? 0.037 -2.175 -4.416 1.00 96.31 83 PHE A N 1
ATOM 618 C CA . PHE A 1 83 ? 0.637 -1.155 -3.561 1.00 96.31 83 PHE A CA 1
ATOM 619 C C . PHE A 1 83 ? -0.287 -0.893 -2.386 1.00 96.31 83 PHE A C 1
ATOM 621 O O . PHE A 1 83 ? -1.416 -0.457 -2.592 1.00 96.31 83 PHE A O 1
ATOM 628 N N . ARG A 1 84 ? 0.173 -1.134 -1.159 1.00 96.12 84 ARG A N 1
ATOM 629 C CA . ARG A 1 84 ? -0.663 -0.882 0.015 1.00 96.12 84 ARG A CA 1
ATOM 630 C C . ARG A 1 84 ? -0.812 0.609 0.274 1.00 96.12 84 ARG A C 1
ATOM 632 O O . ARG A 1 84 ? 0.135 1.372 0.046 1.00 96.12 84 ARG A O 1
ATOM 639 N N . HIS A 1 85 ? -1.994 0.989 0.754 1.00 96.00 85 HIS A N 1
ATOM 640 C CA . HIS A 1 85 ? -2.367 2.377 1.022 1.00 96.00 85 HIS A CA 1
ATOM 641 C C . HIS A 1 85 ? -2.118 3.293 -0.189 1.00 96.00 85 HIS A C 1
ATOM 643 O O . HIS A 1 85 ? -1.571 4.386 -0.053 1.00 96.00 85 HIS A O 1
ATOM 649 N N . ALA A 1 86 ? -2.445 2.832 -1.396 1.00 95.06 86 ALA A N 1
ATOM 650 C CA . ALA A 1 86 ? -2.037 3.481 -2.634 1.00 95.06 86 ALA A CA 1
ATOM 651 C C . ALA A 1 86 ? -2.537 4.935 -2.705 1.00 95.06 86 ALA A C 1
ATOM 653 O O . ALA A 1 86 ? -3.736 5.193 -2.803 1.00 95.06 86 ALA A O 1
ATOM 654 N N . TRP A 1 87 ? -1.606 5.895 -2.741 1.00 92.69 87 TRP A N 1
ATOM 655 C CA . TRP A 1 87 ? -1.920 7.323 -2.908 1.00 92.69 87 TRP A CA 1
ATOM 656 C C . TRP A 1 87 ? -2.706 7.616 -4.193 1.00 92.69 87 TRP A C 1
ATOM 658 O O . TRP A 1 87 ? -3.463 8.583 -4.266 1.00 92.69 87 TRP A O 1
ATOM 668 N N . ASP A 1 88 ? -2.517 6.775 -5.210 1.00 89.94 88 ASP A N 1
ATOM 669 C CA . ASP A 1 88 ? -3.209 6.826 -6.486 1.00 89.94 88 ASP A CA 1
ATOM 670 C C . ASP A 1 88 ? -4.309 5.749 -6.598 1.00 89.94 88 ASP A C 1
ATOM 672 O O . ASP A 1 88 ? -4.909 5.581 -7.653 1.00 89.94 88 ASP A O 1
ATOM 676 N N . GLY A 1 89 ? -4.607 5.011 -5.537 1.00 91.69 89 GLY A N 1
ATOM 677 C CA . GLY A 1 89 ? -5.764 4.123 -5.447 1.00 91.69 89 GLY A CA 1
ATOM 678 C C . GLY A 1 89 ? -7.023 4.867 -5.011 1.00 91.69 89 GLY A C 1
ATOM 679 O O . GLY A 1 89 ? -6.999 6.085 -4.849 1.00 91.69 89 GLY A O 1
ATOM 680 N N . ASN A 1 90 ? -8.150 4.181 -4.818 1.00 91.19 90 ASN A N 1
ATOM 681 C CA . ASN A 1 90 ? -9.283 4.816 -4.143 1.00 91.19 90 ASN A CA 1
ATOM 682 C C . ASN A 1 90 ? -8.989 4.971 -2.646 1.00 91.19 90 ASN A C 1
ATOM 684 O O . ASN A 1 90 ? -8.267 4.172 -2.058 1.00 91.19 90 ASN A O 1
ATOM 688 N N . ALA A 1 91 ? -9.624 5.945 -2.002 1.00 91.38 91 ALA A N 1
ATOM 689 C CA . ALA A 1 91 ? -9.770 5.934 -0.553 1.00 91.38 91 ALA A CA 1
ATOM 690 C C . ALA A 1 91 ? -11.211 5.570 -0.182 1.00 91.38 91 ALA A C 1
ATOM 692 O O . ALA A 1 91 ? -12.136 5.700 -0.985 1.00 91.38 91 ALA A O 1
ATOM 693 N N . MET A 1 92 ? -11.416 5.094 1.035 1.00 92.31 92 MET A N 1
ATOM 694 C CA . MET A 1 92 ? -12.721 4.774 1.591 1.00 92.31 92 MET A CA 1
ATOM 695 C C . MET A 1 92 ? -12.916 5.521 2.898 1.00 92.31 92 MET A C 1
ATOM 697 O O . MET A 1 92 ? -11.996 5.638 3.700 1.00 92.31 92 MET A O 1
ATOM 701 N N . GLY A 1 93 ? -14.123 6.038 3.094 1.00 90.69 93 GLY A N 1
ATOM 702 C CA . GLY A 1 93 ? -14.544 6.679 4.331 1.00 90.69 93 GLY A CA 1
ATOM 703 C C . GLY A 1 93 ? -15.739 5.939 4.908 1.00 90.69 93 GLY A C 1
ATOM 704 O O . GLY A 1 93 ? -16.684 5.633 4.181 1.00 90.69 93 GLY A O 1
ATOM 705 N N . MET A 1 94 ? -15.713 5.656 6.204 1.00 91.94 94 MET A N 1
ATOM 706 C CA . MET A 1 94 ? -16.798 4.957 6.884 1.00 91.94 94 MET A CA 1
ATOM 707 C C . MET A 1 94 ? -17.556 5.893 7.815 1.00 91.94 94 MET A C 1
ATOM 709 O O . MET A 1 94 ? -16.971 6.517 8.697 1.00 91.94 94 MET A O 1
ATOM 713 N N . ASP A 1 95 ? -18.872 5.921 7.669 1.00 90.62 95 ASP A N 1
ATOM 714 C CA . ASP A 1 95 ? -19.785 6.390 8.702 1.00 90.62 95 ASP A CA 1
ATOM 715 C C . ASP A 1 95 ? -20.201 5.187 9.555 1.00 90.62 95 ASP A C 1
ATOM 717 O O . ASP A 1 95 ? -20.736 4.204 9.033 1.00 90.62 95 ASP A O 1
ATOM 721 N N . PHE A 1 96 ? -19.977 5.242 10.869 1.00 89.69 96 PHE A N 1
ATOM 722 C CA . PHE A 1 96 ? -20.346 4.130 11.750 1.00 89.69 96 PHE A CA 1
ATOM 723 C C . PHE A 1 96 ? -21.864 3.991 11.876 1.00 89.69 96 PHE A C 1
ATOM 725 O O . PHE A 1 96 ? -22.353 2.910 12.211 1.00 89.69 96 PHE A O 1
ATOM 732 N N . GLY A 1 97 ? -22.612 5.059 11.588 1.00 89.00 97 GLY A N 1
ATOM 733 C CA . GLY A 1 97 ? -24.063 5.043 11.532 1.00 89.00 97 GLY A CA 1
ATOM 734 C C . GLY A 1 97 ? -24.728 4.739 12.875 1.00 89.00 97 GLY A C 1
ATOM 735 O O . GLY A 1 97 ? -24.309 5.210 13.938 1.00 89.00 97 GLY A O 1
ATOM 736 N N . SER A 1 98 ? -25.828 3.989 12.832 1.00 85.44 98 SER A N 1
ATOM 737 C CA . SER A 1 98 ? -26.671 3.706 13.998 1.00 85.44 98 SER A CA 1
ATOM 738 C C . SER A 1 98 ? -27.113 2.249 14.037 1.00 85.44 98 SER A C 1
ATOM 740 O O . SER A 1 98 ? -26.954 1.510 13.075 1.00 85.44 98 SER A O 1
ATOM 742 N N . VAL A 1 99 ? -27.728 1.845 15.143 1.00 79.00 99 VAL A N 1
ATOM 743 C CA . VAL A 1 99 ? -28.289 0.495 15.305 1.00 79.00 99 VAL A CA 1
ATOM 744 C C . VAL A 1 99 ? -29.433 0.204 14.325 1.00 79.00 99 VAL A C 1
ATOM 746 O O . VAL A 1 99 ? -29.678 -0.947 13.992 1.00 79.00 99 VAL A O 1
ATOM 749 N N . ALA A 1 100 ? -30.118 1.245 13.836 1.00 85.12 100 ALA A N 1
ATOM 750 C CA . ALA A 1 100 ? -31.246 1.104 12.917 1.00 85.12 100 ALA A CA 1
ATOM 751 C C . ALA A 1 100 ? -30.810 1.023 11.447 1.00 85.12 100 ALA A C 1
ATOM 753 O O . ALA A 1 100 ? -31.387 0.264 10.677 1.00 85.12 100 ALA A O 1
ATOM 754 N N . ASN A 1 101 ? -29.799 1.809 11.062 1.00 87.12 101 ASN A N 1
ATOM 755 C CA . ASN A 1 101 ? -29.389 1.952 9.660 1.00 87.12 101 ASN A CA 1
ATOM 756 C C . ASN A 1 101 ? -28.059 1.252 9.346 1.00 87.12 101 ASN A C 1
ATOM 758 O O . ASN A 1 101 ? -27.722 1.061 8.181 1.00 87.12 101 ASN A O 1
ATOM 762 N N . GLY A 1 102 ? -27.313 0.871 10.382 1.00 91.50 102 GLY A N 1
ATOM 763 C CA . GLY A 1 102 ? -25.975 0.313 10.284 1.00 91.50 102 GLY A CA 1
ATOM 764 C C . GLY A 1 102 ? -24.945 1.302 9.745 1.00 91.50 102 GLY A C 1
ATOM 765 O O . GLY A 1 102 ? -25.220 2.491 9.566 1.00 91.50 102 GLY A O 1
ATOM 766 N N . ALA A 1 103 ? -23.741 0.789 9.520 1.00 92.19 103 ALA A N 1
ATOM 767 C CA . ALA A 1 103 ? -22.663 1.521 8.876 1.00 92.19 103 ALA A CA 1
ATOM 768 C C . ALA A 1 103 ? -22.938 1.845 7.403 1.00 92.19 103 ALA A C 1
ATOM 770 O O . ALA A 1 103 ? -23.662 1.125 6.711 1.00 92.19 103 ALA A O 1
ATOM 771 N N . ARG A 1 104 ? -22.263 2.889 6.917 1.00 93.12 104 ARG A N 1
ATOM 772 C CA . ARG A 1 104 ? -22.181 3.235 5.495 1.00 93.12 104 ARG A CA 1
ATOM 773 C C . ARG A 1 104 ? -20.725 3.428 5.098 1.00 93.12 104 ARG A C 1
ATOM 775 O O . ARG A 1 104 ? -19.963 4.030 5.850 1.00 93.12 104 ARG A O 1
ATOM 782 N N . ILE A 1 105 ? -20.348 2.944 3.922 1.00 93.25 105 ILE A N 1
ATOM 783 C CA . ILE A 1 105 ? -19.002 3.126 3.366 1.00 93.25 105 ILE A CA 1
ATOM 784 C C . ILE A 1 105 ? -19.127 3.955 2.100 1.00 93.25 105 ILE A C 1
ATOM 786 O O . ILE A 1 105 ? -20.014 3.716 1.286 1.00 93.25 105 ILE A O 1
ATOM 790 N N . PHE A 1 106 ? -18.235 4.918 1.932 1.00 89.62 106 PHE A N 1
ATOM 791 C CA . PHE A 1 106 ? -18.161 5.801 0.778 1.00 89.62 106 PHE A CA 1
ATOM 792 C C . PHE A 1 106 ? -16.808 5.651 0.102 1.00 89.62 106 PHE A C 1
ATOM 794 O O . PHE A 1 106 ? -15.809 5.401 0.776 1.00 89.62 106 PHE A O 1
ATOM 801 N N . THR A 1 107 ? -16.757 5.867 -1.210 1.00 86.69 107 THR A N 1
ATOM 802 C CA . THR A 1 107 ? -15.489 5.993 -1.926 1.00 86.69 107 THR A CA 1
ATOM 803 C C . THR A 1 107 ? -15.082 7.459 -2.054 1.00 86.69 107 THR A C 1
ATOM 805 O O . THR A 1 107 ? -15.856 8.324 -2.465 1.00 86.69 107 THR A O 1
ATOM 808 N N . LEU A 1 108 ? -13.839 7.729 -1.680 1.00 82.69 108 LEU A N 1
ATOM 809 C CA . LEU A 1 108 ? -13.185 9.025 -1.675 1.00 82.69 108 LEU A CA 1
ATOM 810 C C . LEU A 1 108 ? -12.211 9.081 -2.864 1.00 82.69 108 LEU A C 1
ATOM 812 O O . LEU A 1 108 ? -11.411 8.168 -3.078 1.00 82.69 108 LEU A O 1
ATOM 816 N N . GLN A 1 109 ? -12.289 10.155 -3.648 1.00 79.94 109 GLN A N 1
ATOM 817 C CA . GLN A 1 109 ? -11.398 10.397 -4.783 1.00 79.94 109 GLN A CA 1
ATOM 818 C C . GLN A 1 109 ? -10.031 10.893 -4.297 1.00 79.94 109 GLN A C 1
ATOM 820 O O . GLN A 1 109 ? -9.959 11.790 -3.462 1.00 79.94 109 GLN A O 1
ATOM 825 N N . THR A 1 110 ? -8.958 10.357 -4.872 1.00 84.62 110 THR A N 1
ATOM 826 C CA . THR A 1 110 ? -7.559 10.708 -4.553 1.00 84.62 110 THR A CA 1
ATOM 827 C C . THR A 1 110 ? -6.862 11.389 -5.737 1.00 84.62 110 THR A C 1
ATOM 829 O O . THR A 1 110 ? -6.069 12.318 -5.561 1.00 84.62 110 THR A O 1
ATOM 832 N N . ARG A 1 111 ? -7.221 10.988 -6.967 1.00 76.12 111 ARG A N 1
ATOM 833 C CA . ARG A 1 111 ? -6.750 11.561 -8.233 1.00 76.12 111 ARG A CA 1
ATOM 834 C C . ARG A 1 111 ? -7.726 12.641 -8.683 1.00 76.12 111 ARG A C 1
ATOM 836 O O . ARG A 1 111 ? -8.724 12.345 -9.340 1.00 76.12 111 ARG A O 1
ATOM 843 N N . ILE A 1 112 ? -7.491 13.897 -8.319 1.00 62.25 112 ILE A N 1
ATOM 844 C CA . ILE A 1 112 ? -8.332 15.003 -8.796 1.00 62.25 112 ILE A CA 1
ATOM 845 C C . ILE A 1 112 ? -8.125 15.169 -10.307 1.00 62.25 112 ILE A C 1
ATOM 847 O O . ILE A 1 112 ? -7.047 15.555 -10.750 1.00 62.25 112 ILE A O 1
ATOM 851 N N . ALA A 1 113 ? -9.169 14.929 -11.098 1.00 52.28 113 ALA A N 1
ATOM 852 C CA . ALA A 1 113 ? -9.285 15.538 -12.418 1.00 52.28 113 ALA A CA 1
ATOM 853 C C . ALA A 1 113 ? -10.024 16.876 -12.241 1.00 52.28 113 ALA A C 1
ATOM 855 O O . ALA A 1 113 ? -11.082 16.885 -11.599 1.00 52.28 113 ALA A O 1
ATOM 856 N N . PRO A 1 114 ? -9.514 18.005 -12.770 1.00 44.78 114 PRO A N 1
ATOM 857 C CA . PRO A 1 114 ? -10.240 19.268 -12.726 1.00 44.78 114 PRO A CA 1
ATOM 858 C C . PRO A 1 114 ? -11.656 19.071 -13.293 1.00 44.78 114 PRO A C 1
ATOM 860 O O . PRO A 1 114 ? -11.808 18.631 -14.428 1.00 44.78 114 PRO A O 1
ATOM 863 N N . ALA A 1 115 ? -12.682 19.370 -12.490 1.00 45.41 115 ALA A N 1
ATOM 864 C CA . ALA A 1 115 ? -14.106 19.280 -12.843 1.00 45.41 115 ALA A CA 1
ATOM 865 C C . ALA A 1 115 ? -14.735 17.875 -13.020 1.00 45.41 115 ALA A C 1
ATOM 867 O O . ALA A 1 115 ? -15.881 17.793 -13.465 1.00 45.41 115 ALA A O 1
ATOM 868 N N . ALA A 1 116 ? -14.077 16.775 -12.632 1.00 49.47 116 ALA A N 1
ATOM 869 C CA . ALA A 1 116 ? -14.762 15.480 -12.582 1.00 49.47 116 ALA A CA 1
ATOM 870 C C . ALA A 1 116 ? -15.745 15.434 -11.397 1.00 49.47 116 ALA A C 1
ATOM 872 O O . ALA A 1 116 ? -15.362 15.656 -10.248 1.00 49.47 116 ALA A O 1
ATOM 873 N N . ALA A 1 117 ? -17.021 15.149 -11.667 1.00 49.91 117 ALA A N 1
ATOM 874 C CA . ALA A 1 117 ? -17.984 14.843 -10.616 1.00 49.91 117 ALA A CA 1
ATOM 875 C C . ALA A 1 117 ? -17.529 13.569 -9.893 1.00 49.91 117 ALA A C 1
ATOM 877 O O . ALA A 1 117 ? -17.333 12.550 -10.551 1.00 49.91 117 ALA A O 1
ATOM 878 N N . ASN A 1 118 ? -17.373 13.611 -8.565 1.00 53.34 118 ASN A N 1
ATOM 879 C CA . ASN A 1 118 ? -17.191 12.387 -7.788 1.00 53.34 118 ASN A CA 1
ATOM 880 C C . ASN A 1 118 ? -18.501 11.580 -7.885 1.00 53.34 118 ASN A C 1
ATOM 882 O O . ASN A 1 118 ? -19.515 12.023 -7.333 1.00 53.34 118 ASN A O 1
ATOM 886 N N . PRO A 1 119 ? -18.510 10.422 -8.566 1.00 48.84 119 PRO A N 1
ATOM 887 C CA . PRO A 1 119 ? -19.738 9.682 -8.837 1.00 48.84 119 PRO A CA 1
ATOM 888 C C . PRO A 1 119 ? -20.406 9.125 -7.570 1.00 48.84 119 PRO A C 1
ATOM 890 O O . PRO A 1 119 ? -21.579 8.769 -7.626 1.00 48.84 119 PRO A O 1
ATOM 893 N N . GLN A 1 120 ? -19.700 9.071 -6.432 1.00 54.94 120 GLN A N 1
ATOM 894 C CA . GLN A 1 120 ? -20.185 8.474 -5.180 1.00 54.94 120 GLN A CA 1
ATOM 895 C C . GLN A 1 120 ? -20.215 9.446 -3.987 1.00 54.94 120 GLN A C 1
ATOM 897 O O . GLN A 1 120 ? -20.472 9.039 -2.859 1.00 54.94 120 GLN A O 1
ATOM 902 N N . ALA A 1 121 ? -20.037 10.755 -4.204 1.00 55.53 121 ALA A N 1
ATOM 903 C CA . ALA A 1 121 ? -20.145 11.735 -3.114 1.00 55.53 121 ALA A CA 1
ATOM 904 C C . ALA A 1 121 ? -21.550 11.790 -2.475 1.00 55.53 121 ALA A C 1
ATOM 906 O O . ALA A 1 121 ? -21.687 12.249 -1.346 1.00 55.53 121 ALA A O 1
ATOM 907 N N . THR A 1 122 ? -22.589 11.321 -3.178 1.00 55.88 122 THR A N 1
ATOM 908 C CA . THR A 1 122 ? -23.985 11.309 -2.702 1.00 55.88 122 THR A CA 1
ATOM 909 C C . THR A 1 122 ? -24.573 9.909 -2.513 1.00 55.88 122 THR A C 1
ATOM 911 O O . THR A 1 122 ? -25.670 9.792 -1.972 1.00 55.88 122 THR A O 1
ATOM 914 N N . SER A 1 123 ? -23.874 8.850 -2.939 1.00 73.00 123 SER A N 1
ATOM 915 C CA . SER A 1 123 ? -24.332 7.456 -2.850 1.00 73.00 123 SER A CA 1
ATOM 916 C C . SER A 1 123 ? -23.244 6.600 -2.219 1.00 73.00 123 SER A C 1
ATOM 918 O O . SER A 1 123 ? -22.109 6.607 -2.686 1.00 73.00 123 SER A O 1
ATOM 920 N N . ALA A 1 124 ? -23.583 5.885 -1.148 1.00 86.69 124 ALA A N 1
ATOM 921 C CA . ALA A 1 124 ? -22.635 5.024 -0.457 1.00 86.69 124 ALA A CA 1
ATOM 922 C C . ALA A 1 124 ? -22.174 3.875 -1.375 1.00 86.69 124 ALA A C 1
ATOM 924 O O . ALA A 1 124 ? -22.979 3.299 -2.105 1.00 86.69 124 ALA A O 1
ATOM 925 N N . LEU A 1 125 ? -20.890 3.518 -1.294 1.00 91.50 125 LEU A N 1
ATOM 926 C CA . LEU A 1 125 ? -20.357 2.259 -1.823 1.00 91.50 125 LEU A CA 1
ATOM 927 C C . LEU A 1 125 ? -21.090 1.067 -1.188 1.00 91.50 125 LEU A C 1
ATOM 929 O O . LEU A 1 125 ? -21.338 0.060 -1.847 1.00 91.50 125 LEU A O 1
ATOM 933 N N . PHE A 1 126 ? -21.431 1.196 0.096 1.00 94.88 126 PHE A N 1
ATOM 934 C CA . PHE A 1 126 ? -22.166 0.200 0.862 1.00 94.88 126 PHE A CA 1
ATOM 935 C C . PHE A 1 126 ? -23.097 0.855 1.881 1.00 94.88 126 PHE A C 1
ATOM 937 O O . PHE A 1 126 ? -22.671 1.722 2.647 1.00 94.88 126 PHE A O 1
ATOM 944 N N . ASP A 1 127 ? -24.327 0.357 1.960 1.00 94.56 127 ASP A N 1
ATOM 945 C CA . ASP A 1 127 ? -25.217 0.509 3.106 1.00 94.56 127 ASP A CA 1
ATOM 946 C C . ASP A 1 127 ? -26.051 -0.769 3.290 1.00 94.56 127 ASP A C 1
ATOM 948 O O . ASP A 1 127 ? -26.358 -1.477 2.324 1.00 94.56 127 ASP A O 1
ATOM 952 N N . PHE A 1 128 ? -26.405 -1.083 4.539 1.00 95.75 128 PHE A N 1
ATOM 953 C CA . PHE A 1 128 ? -27.129 -2.315 4.858 1.00 95.75 128 PHE A CA 1
ATOM 954 C C . PHE A 1 128 ? -28.511 -2.413 4.189 1.00 95.75 128 PHE A C 1
ATOM 956 O O . PHE A 1 128 ? -28.798 -3.475 3.631 1.00 95.75 128 PHE A O 1
ATOM 963 N N . PRO A 1 129 ? -29.380 -1.378 4.211 1.00 94.94 129 PRO A N 1
ATOM 964 C CA . PRO A 1 129 ? -30.683 -1.443 3.546 1.00 94.94 129 PRO A CA 1
ATOM 965 C C . PRO A 1 129 ? -30.600 -1.786 2.053 1.00 94.94 129 PRO A C 1
ATOM 967 O O . PRO A 1 129 ? -31.288 -2.707 1.598 1.00 94.94 129 PRO A O 1
ATOM 970 N N . THR A 1 130 ? -29.744 -1.093 1.301 1.00 94.62 130 THR A N 1
ATOM 971 C CA . THR A 1 130 ? -29.547 -1.325 -0.136 1.00 94.62 130 THR A CA 1
ATOM 972 C C . THR A 1 130 ? -28.977 -2.717 -0.381 1.00 94.62 130 THR A C 1
ATOM 974 O O . THR A 1 130 ? -29.512 -3.466 -1.203 1.00 94.62 130 THR A O 1
ATOM 977 N N . TYR A 1 131 ? -27.944 -3.111 0.374 1.00 96.38 131 TYR A N 1
ATOM 978 C CA . TYR A 1 131 ? -27.330 -4.429 0.237 1.00 96.38 131 TYR A CA 1
ATOM 979 C C . TYR A 1 131 ? -28.329 -5.560 0.520 1.00 96.38 131 TYR A C 1
ATOM 981 O O . TYR A 1 131 ? -28.459 -6.484 -0.282 1.00 96.38 131 TYR A O 1
ATOM 989 N N . ASN A 1 132 ? -29.071 -5.489 1.626 1.00 96.94 132 ASN A N 1
ATOM 990 C CA . ASN A 1 132 ? -30.012 -6.537 2.026 1.00 96.94 132 ASN A CA 1
ATOM 991 C C . ASN A 1 132 ? -31.205 -6.641 1.074 1.00 96.94 132 ASN A C 1
ATOM 993 O O . ASN A 1 132 ? -31.675 -7.744 0.802 1.00 96.94 132 ASN A O 1
ATOM 997 N N . THR A 1 133 ? -31.660 -5.513 0.523 1.00 96.56 133 THR A N 1
ATOM 998 C CA . THR A 1 133 ? -32.704 -5.499 -0.512 1.00 96.56 133 THR A CA 1
ATOM 999 C C . THR A 1 133 ? -32.231 -6.207 -1.782 1.00 96.56 133 THR A C 1
ATOM 1001 O O . THR A 1 133 ? -32.991 -6.966 -2.381 1.00 96.56 133 THR A O 1
ATOM 1004 N N . ALA A 1 134 ? -30.970 -6.006 -2.176 1.00 96.19 134 ALA A N 1
ATOM 1005 C CA . ALA A 1 134 ? -30.370 -6.688 -3.322 1.00 96.19 134 ALA A CA 1
ATOM 1006 C C . ALA A 1 134 ? -30.041 -8.172 -3.053 1.00 96.19 134 ALA A C 1
ATOM 1008 O O . ALA A 1 134 ? -29.914 -8.946 -4.000 1.00 96.19 134 ALA A O 1
ATOM 1009 N N . ASN A 1 135 ? -29.926 -8.584 -1.784 1.00 96.69 135 ASN A N 1
ATOM 1010 C CA . ASN A 1 135 ? -29.495 -9.926 -1.373 1.00 96.69 135 ASN A CA 1
ATOM 1011 C C . ASN A 1 135 ? -30.487 -10.601 -0.398 1.00 96.69 135 ASN A C 1
ATOM 1013 O O . ASN A 1 135 ? -30.100 -10.989 0.708 1.00 96.69 135 ASN A O 1
ATOM 1017 N N . PRO A 1 136 ? -31.760 -10.815 -0.785 1.00 96.38 136 PRO A N 1
ATOM 1018 C CA . PRO A 1 136 ? -32.789 -11.324 0.127 1.00 96.38 136 PRO A CA 1
ATOM 1019 C C . PRO A 1 136 ? -32.527 -12.753 0.637 1.00 96.38 136 PRO A C 1
ATOM 1021 O O . PRO A 1 136 ? -33.057 -13.138 1.675 1.00 96.38 136 PRO A O 1
ATOM 1024 N N . GLY A 1 137 ? -31.718 -13.547 -0.075 1.00 96.25 137 GLY A N 1
ATOM 1025 C CA . GLY A 1 137 ? -31.348 -14.910 0.329 1.00 96.25 137 GLY A CA 1
ATOM 1026 C C . GLY A 1 137 ? -30.186 -14.992 1.324 1.00 96.25 137 GLY A C 1
ATOM 1027 O O . GLY A 1 137 ? -29.966 -16.049 1.908 1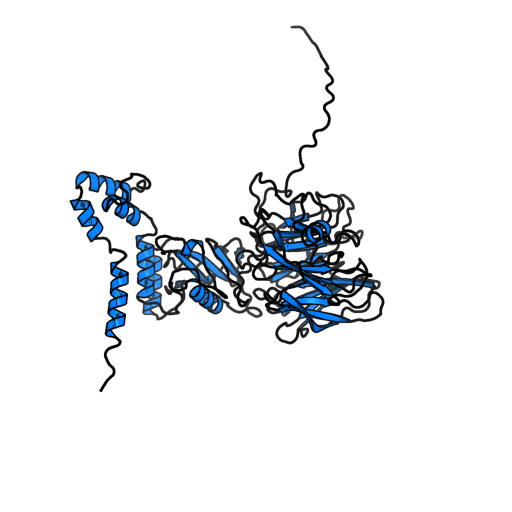.00 96.25 137 GLY A O 1
ATOM 1028 N N . ALA A 1 138 ? -29.444 -13.900 1.516 1.00 94.38 138 ALA A N 1
ATOM 1029 C CA . ALA A 1 138 ? -28.296 -13.831 2.418 1.00 94.38 138 ALA A CA 1
ATOM 1030 C C . ALA A 1 138 ? -28.112 -12.396 2.955 1.00 94.38 138 ALA A C 1
ATOM 1032 O O . ALA A 1 138 ? -27.096 -11.754 2.670 1.00 94.38 138 ALA A O 1
ATOM 1033 N N . PRO A 1 139 ? -29.098 -11.855 3.696 1.00 96.38 139 PRO A N 1
ATOM 1034 C CA . PRO A 1 139 ? -28.977 -10.523 4.266 1.00 96.38 139 PRO A CA 1
ATOM 1035 C C . PRO A 1 139 ? -27.894 -10.497 5.350 1.00 96.38 139 PRO A C 1
ATOM 1037 O O . PRO A 1 139 ? -27.718 -11.452 6.110 1.00 96.38 139 PRO A O 1
ATOM 1040 N N . LEU A 1 140 ? -27.200 -9.368 5.456 1.00 95.88 140 LEU A N 1
ATOM 1041 C CA . LEU A 1 140 ? -26.311 -9.073 6.569 1.00 95.88 140 LEU A CA 1
ATOM 1042 C C . LEU A 1 140 ? -27.111 -8.523 7.748 1.00 95.88 140 LEU A C 1
ATOM 1044 O O . LEU A 1 140 ? -28.055 -7.743 7.585 1.00 95.88 140 LEU A O 1
ATOM 1048 N N . THR A 1 141 ? -26.699 -8.896 8.953 1.00 94.38 141 THR A N 1
ATOM 1049 C CA . THR A 1 141 ? -27.233 -8.312 10.180 1.00 94.38 141 THR A CA 1
ATOM 1050 C C . THR A 1 141 ? -26.838 -6.842 10.224 1.00 94.38 141 THR A C 1
ATOM 1052 O O . THR A 1 141 ? -25.675 -6.512 10.036 1.00 94.38 141 THR A O 1
ATOM 1055 N N . VAL A 1 142 ? -27.797 -5.950 10.462 1.00 93.19 142 VAL A N 1
ATOM 1056 C CA . VAL A 1 142 ? -27.523 -4.511 10.549 1.00 93.19 142 VAL A CA 1
ATOM 1057 C C . VAL A 1 142 ? -26.728 -4.226 11.819 1.00 93.19 142 VAL A C 1
ATOM 1059 O O . VAL A 1 142 ? -27.142 -4.618 12.909 1.00 93.19 142 VAL A O 1
ATOM 1062 N N . GLY A 1 143 ? -25.608 -3.515 11.695 1.00 89.44 143 GLY A N 1
ATOM 1063 C CA . GLY A 1 143 ? -24.829 -3.104 12.856 1.00 89.44 143 GLY A CA 1
ATOM 1064 C C . GLY A 1 143 ? -24.083 -1.796 12.661 1.00 89.44 143 GLY A C 1
ATOM 1065 O O . GLY A 1 143 ? -23.681 -1.450 11.548 1.00 89.44 143 GLY A O 1
ATOM 1066 N N . ARG A 1 144 ? -23.898 -1.071 13.770 1.00 88.94 144 ARG A N 1
ATOM 1067 C CA . ARG A 1 144 ? -23.030 0.107 13.819 1.00 88.94 144 ARG A CA 1
ATOM 1068 C C . ARG A 1 144 ? -21.596 -0.329 13.527 1.00 88.94 144 ARG A C 1
ATOM 1070 O O . ARG A 1 144 ? -21.119 -1.315 14.081 1.00 88.94 144 ARG A O 1
ATOM 1077 N N . GLY A 1 145 ? -20.940 0.410 12.649 1.00 90.00 145 GLY A N 1
ATOM 1078 C CA . GLY A 1 145 ? -19.594 0.111 12.184 1.00 90.00 145 GLY A CA 1
ATOM 1079 C C . GLY A 1 145 ? -18.496 0.434 13.187 1.00 90.00 145 GLY A C 1
ATOM 1080 O O . GLY A 1 145 ? -18.658 1.326 14.016 1.00 90.00 145 GLY A O 1
ATOM 1081 N N . ALA A 1 146 ? -17.366 -0.250 13.054 1.00 89.06 146 ALA A N 1
ATOM 1082 C CA . ALA A 1 146 ? -16.068 0.170 13.567 1.00 89.06 146 ALA A CA 1
ATOM 1083 C C . ALA A 1 146 ? -14.950 -0.520 12.776 1.00 89.06 146 ALA A C 1
ATOM 1085 O O . ALA A 1 146 ? -15.138 -1.648 12.306 1.00 89.06 146 ALA A O 1
ATOM 1086 N N . GLY A 1 147 ? -13.797 0.142 12.668 1.00 87.25 147 GLY A N 1
ATOM 1087 C CA . GLY A 1 147 ? -12.666 -0.329 11.871 1.00 87.25 147 GLY A CA 1
ATOM 1088 C C . GLY A 1 147 ? -12.985 -0.383 10.376 1.00 87.25 147 GLY A C 1
ATOM 1089 O O . GLY A 1 147 ? -14.135 -0.523 9.966 1.00 87.25 147 GLY A O 1
ATOM 1090 N N . LEU A 1 148 ? -11.960 -0.273 9.548 1.00 95.06 148 LEU A N 1
ATOM 1091 C CA . LEU A 1 148 ? -12.063 -0.470 8.112 1.00 95.06 148 LEU A CA 1
ATOM 1092 C C . LEU A 1 148 ? -10.683 -0.877 7.617 1.00 95.06 148 LEU A C 1
ATOM 1094 O O . LEU A 1 148 ? -9.711 -0.197 7.914 1.00 95.06 148 LEU A O 1
ATOM 1098 N N . SER A 1 149 ? -10.581 -1.976 6.877 1.00 97.38 149 SER A N 1
ATOM 1099 C CA . SER A 1 149 ? -9.322 -2.320 6.214 1.00 97.38 149 SER A CA 1
ATOM 1100 C C . SER A 1 149 ? -9.524 -3.101 4.926 1.00 97.38 149 SER A C 1
ATOM 1102 O O . SER A 1 149 ? -10.536 -3.784 4.726 1.00 97.38 149 SER A O 1
ATOM 1104 N N . VAL A 1 150 ? -8.534 -2.999 4.041 1.00 97.75 150 VAL A N 1
ATOM 1105 C CA . VAL A 1 150 ? -8.545 -3.586 2.697 1.00 97.75 150 VAL A CA 1
ATOM 1106 C C . VAL A 1 150 ? -7.539 -4.722 2.622 1.00 97.75 150 VAL A C 1
ATOM 1108 O O . VAL A 1 150 ? -6.417 -4.602 3.110 1.00 97.75 150 VAL A O 1
ATOM 1111 N N . SER A 1 151 ? -7.937 -5.828 1.999 1.00 97.75 151 SER A N 1
ATOM 1112 C CA . SER A 1 151 ? -7.066 -6.986 1.798 1.00 97.75 151 SER A CA 1
ATOM 1113 C C . SER A 1 151 ? -5.857 -6.633 0.925 1.00 97.75 151 SER A C 1
ATOM 1115 O O . SER A 1 151 ? -6.019 -5.834 -0.004 1.00 97.75 151 SER A O 1
ATOM 1117 N N . PRO A 1 152 ? -4.689 -7.267 1.106 1.00 96.88 152 PRO A N 1
ATOM 1118 C CA . PRO A 1 152 ? -3.493 -7.001 0.304 1.00 96.88 152 PRO A CA 1
ATOM 1119 C C . PRO A 1 152 ? -3.697 -7.110 -1.215 1.00 96.88 152 PRO A C 1
ATOM 1121 O O . PRO A 1 152 ? -3.187 -6.277 -1.954 1.00 96.88 152 PRO A O 1
ATOM 1124 N N . ALA A 1 153 ? -4.505 -8.063 -1.701 1.00 95.94 153 ALA A N 1
ATOM 1125 C CA . ALA A 1 153 ? -4.806 -8.196 -3.134 1.00 95.94 153 ALA A CA 1
ATOM 1126 C C . ALA A 1 153 ? -5.881 -7.215 -3.645 1.00 95.94 153 ALA A C 1
ATOM 1128 O O . ALA A 1 153 ? -6.375 -7.368 -4.761 1.00 95.94 153 ALA A O 1
ATOM 1129 N N . ASN A 1 154 ? -6.279 -6.235 -2.828 1.00 97.06 154 ASN A N 1
ATOM 1130 C CA . ASN A 1 154 ? -7.278 -5.212 -3.140 1.00 97.06 154 ASN A CA 1
ATOM 1131 C C . ASN A 1 154 ? -8.635 -5.751 -3.619 1.00 97.06 154 ASN A C 1
ATOM 1133 O O . ASN A 1 154 ? -9.304 -5.126 -4.440 1.00 97.06 154 ASN A O 1
ATOM 1137 N N . ASN A 1 155 ? -9.034 -6.930 -3.140 1.00 96.69 155 ASN A N 1
ATOM 1138 C CA . ASN A 1 155 ? -10.237 -7.615 -3.607 1.00 96.69 155 ASN A CA 1
ATOM 1139 C C . ASN A 1 155 ? -11.275 -7.852 -2.509 1.00 96.69 155 ASN A C 1
ATOM 1141 O O . ASN A 1 155 ? -12.338 -8.407 -2.788 1.00 96.69 155 ASN A O 1
ATOM 1145 N N . ARG A 1 156 ? -10.989 -7.459 -1.264 1.00 97.88 156 ARG A N 1
ATOM 1146 C CA . ARG A 1 156 ? -11.910 -7.557 -0.132 1.00 97.88 156 ARG A CA 1
ATOM 1147 C C . ARG A 1 156 ? -11.743 -6.378 0.813 1.00 97.88 156 ARG A C 1
ATOM 1149 O O . ARG A 1 156 ? -10.644 -5.859 0.999 1.00 97.88 156 ARG A O 1
ATOM 1156 N N . ILE A 1 157 ? -12.839 -6.017 1.465 1.00 98.25 157 ILE A N 1
ATOM 1157 C CA . ILE A 1 157 ?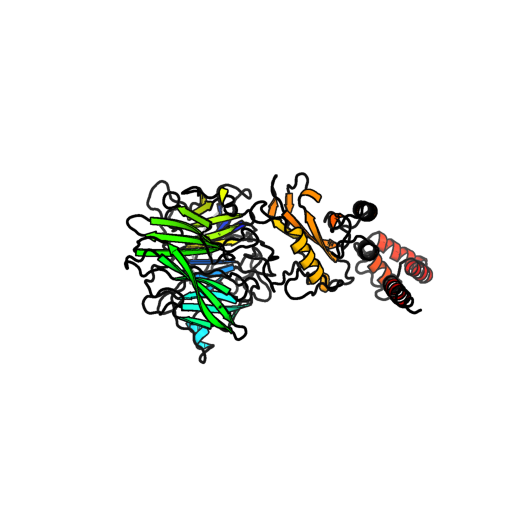 -12.843 -5.108 2.610 1.00 98.25 157 ILE A CA 1
ATOM 1158 C C . ILE A 1 157 ? -13.410 -5.810 3.833 1.00 98.25 157 ILE A C 1
ATOM 1160 O O . ILE A 1 157 ? -14.241 -6.718 3.718 1.00 98.25 157 ILE A O 1
ATOM 1164 N N . THR A 1 158 ? -12.979 -5.375 5.010 1.00 98.12 158 THR A N 1
ATOM 1165 C CA . THR A 1 158 ? -13.535 -5.837 6.277 1.00 98.12 158 THR A CA 1
ATOM 1166 C C . THR A 1 158 ? -13.768 -4.675 7.229 1.00 98.12 158 THR A C 1
ATOM 1168 O O . THR A 1 158 ? -13.062 -3.668 7.196 1.00 98.12 158 THR A O 1
ATOM 1171 N N . PHE A 1 159 ? -14.790 -4.830 8.059 1.00 95.81 159 PHE A N 1
ATOM 1172 C CA . PHE A 1 159 ? -15.109 -3.948 9.171 1.00 95.81 159 PHE A CA 1
ATOM 1173 C C . PHE A 1 159 ? -15.880 -4.745 10.223 1.00 95.81 159 PHE A C 1
ATOM 1175 O O . PHE A 1 159 ? -16.311 -5.877 9.989 1.00 95.81 159 PHE A O 1
ATOM 1182 N N . THR A 1 160 ? -16.076 -4.159 11.394 1.00 93.00 160 THR A N 1
ATOM 1183 C CA . THR A 1 160 ? -16.760 -4.809 12.519 1.00 93.00 160 THR A CA 1
ATOM 1184 C C . THR A 1 160 ? -18.112 -4.171 12.812 1.00 93.00 160 THR A C 1
ATOM 1186 O O . THR A 1 160 ? -18.360 -3.011 12.483 1.00 93.00 160 THR A O 1
ATOM 1189 N N . GLY A 1 161 ? -19.006 -4.959 13.408 1.00 89.38 161 GLY A N 1
ATOM 1190 C CA . GLY A 1 161 ? -20.318 -4.535 13.882 1.00 89.38 161 GLY A CA 1
ATOM 1191 C C . GLY A 1 161 ? -20.362 -4.527 15.401 1.00 89.38 161 GLY A C 1
ATOM 1192 O O . GLY A 1 161 ? -20.339 -5.596 16.016 1.00 89.38 161 GLY A O 1
ATOM 1193 N N . VAL A 1 162 ? -20.461 -3.335 15.987 1.00 78.75 162 VAL A N 1
ATOM 1194 C CA . VAL A 1 162 ? -20.443 -3.114 17.437 1.00 78.75 162 VAL A CA 1
ATOM 1195 C C . VAL A 1 162 ? -21.775 -2.544 17.917 1.00 78.75 162 VAL A C 1
ATOM 1197 O O . VAL A 1 162 ? -22.160 -1.431 17.569 1.00 78.75 162 VAL A O 1
ATOM 1200 N N . ASP A 1 163 ? -22.504 -3.311 18.722 1.00 74.38 163 ASP A N 1
ATOM 1201 C CA . ASP A 1 163 ? -23.642 -2.815 19.498 1.00 74.38 163 ASP A CA 1
ATOM 1202 C C . ASP A 1 163 ? -23.936 -3.761 20.672 1.00 74.38 163 ASP A C 1
ATOM 1204 O O . ASP A 1 163 ? -23.574 -4.937 20.645 1.00 74.38 163 ASP A O 1
ATOM 1208 N N . GLY A 1 164 ? -24.623 -3.262 21.700 1.00 66.50 164 GLY A N 1
ATOM 1209 C CA . GLY A 1 164 ? -24.974 -4.025 22.899 1.00 66.50 164 GLY A CA 1
ATOM 1210 C C . GLY A 1 164 ? -25.973 -5.159 22.653 1.00 66.50 164 GLY A C 1
ATOM 1211 O O . GLY A 1 164 ? -26.076 -6.056 23.484 1.00 66.50 164 GLY A O 1
ATOM 1212 N N . THR A 1 165 ? -26.698 -5.126 21.531 1.00 68.50 165 THR A N 1
ATOM 1213 C CA . THR A 1 165 ? -27.655 -6.172 21.124 1.00 68.50 165 THR A CA 1
ATOM 1214 C C . THR A 1 165 ? -27.074 -7.169 20.120 1.00 68.50 165 THR A C 1
ATOM 1216 O O . THR A 1 165 ? -27.670 -8.217 19.870 1.00 68.50 165 THR A O 1
ATOM 1219 N N . LEU A 1 166 ? -25.905 -6.862 19.552 1.00 71.81 166 LEU A N 1
ATOM 1220 C CA . LEU A 1 166 ? -25.240 -7.702 18.569 1.00 71.81 166 LEU A CA 1
ATOM 1221 C C . LEU A 1 166 ? -24.279 -8.646 19.280 1.00 71.81 166 LEU A C 1
ATOM 1223 O O . LEU A 1 166 ? -23.476 -8.229 20.111 1.00 71.81 166 LEU A O 1
ATOM 1227 N N . ASN A 1 167 ? -24.283 -9.917 18.883 1.00 74.00 167 ASN A N 1
ATOM 1228 C CA . ASN A 1 167 ? -23.249 -10.865 19.288 1.00 74.00 167 ASN A CA 1
ATOM 1229 C C . ASN A 1 167 ? -21.951 -10.596 18.500 1.00 74.00 167 ASN A C 1
ATOM 1231 O O . ASN A 1 167 ? -21.540 -11.449 17.725 1.00 74.00 167 ASN A O 1
ATOM 1235 N N . GLY A 1 168 ? -21.403 -9.379 18.615 1.00 79.81 168 GLY A N 1
ATOM 1236 C CA . GLY A 1 168 ? -20.163 -8.863 18.024 1.00 79.81 168 GLY A CA 1
ATOM 1237 C C . GLY A 1 168 ? -19.758 -9.427 16.660 1.00 79.81 168 GLY A C 1
ATOM 1238 O O . GLY A 1 168 ? -19.172 -10.509 16.564 1.00 79.81 168 GLY A O 1
ATOM 1239 N N . LEU A 1 169 ? -20.024 -8.660 15.605 1.00 90.38 169 LEU A N 1
ATOM 1240 C CA . LEU A 1 169 ? -19.882 -9.108 14.221 1.00 90.38 169 LEU A CA 1
ATOM 1241 C C . LEU A 1 169 ? -18.555 -8.672 13.599 1.00 90.38 169 LEU A C 1
ATOM 1243 O O . LEU A 1 169 ? -18.054 -7.580 13.863 1.00 90.38 169 LEU A O 1
ATOM 1247 N N . ILE A 1 170 ? -18.048 -9.493 12.688 1.00 94.69 170 ILE A N 1
ATOM 1248 C CA . ILE A 1 170 ? -17.141 -9.052 11.628 1.00 94.69 170 ILE A CA 1
ATOM 1249 C C . ILE A 1 170 ? -17.828 -9.254 10.283 1.00 94.69 170 ILE A C 1
ATOM 1251 O O . ILE A 1 170 ? -18.511 -10.262 10.089 1.00 94.69 170 ILE A O 1
ATOM 1255 N N . TYR A 1 171 ? -17.641 -8.306 9.371 1.00 97.25 171 TYR A N 1
ATOM 1256 C CA . TYR A 1 171 ? -18.132 -8.370 8.002 1.00 97.25 171 TYR A CA 1
ATOM 1257 C C . TYR A 1 171 ? -16.957 -8.442 7.039 1.00 97.25 171 TYR A C 1
ATOM 1259 O O . TYR A 1 171 ? -15.959 -7.744 7.215 1.00 97.25 171 TYR A O 1
ATOM 1267 N N . VAL A 1 172 ? -17.088 -9.253 5.997 1.00 98.38 172 VAL A N 1
ATOM 1268 C CA . VAL A 1 172 ? -16.150 -9.292 4.873 1.00 98.38 172 VAL A CA 1
ATOM 1269 C C . VAL A 1 172 ? -16.954 -9.164 3.593 1.00 98.38 172 VAL A C 1
ATOM 1271 O O . VAL A 1 172 ? -17.891 -9.931 3.390 1.00 98.38 172 VAL A O 1
ATOM 1274 N N . LEU A 1 173 ? -16.580 -8.229 2.727 1.00 98.31 173 LEU A N 1
ATOM 1275 C CA . LEU A 1 173 ? -17.205 -8.039 1.421 1.00 98.31 173 LEU A CA 1
ATOM 1276 C C . LEU A 1 173 ? -16.148 -8.156 0.335 1.00 98.31 173 LEU A C 1
ATOM 1278 O O . LEU A 1 173 ? -15.009 -7.736 0.538 1.00 98.31 173 LEU A O 1
ATOM 1282 N N . ASP A 1 174 ? -16.533 -8.702 -0.812 1.00 97.94 174 ASP A N 1
ATOM 1283 C CA . ASP A 1 174 ? -15.698 -8.648 -2.007 1.00 97.94 174 ASP A CA 1
ATOM 1284 C C . ASP A 1 174 ? -15.716 -7.213 -2.537 1.00 97.94 174 ASP A C 1
ATOM 1286 O O . ASP A 1 174 ? -16.771 -6.581 -2.602 1.00 97.94 174 ASP A O 1
ATOM 1290 N N . TYR A 1 175 ? -14.545 -6.702 -2.897 1.00 97.62 175 TYR A N 1
ATOM 1291 C CA . TYR A 1 175 ? -14.317 -5.330 -3.321 1.00 97.62 175 TYR A CA 1
ATOM 1292 C C . TYR A 1 175 ? -13.778 -5.292 -4.745 1.00 97.62 175 TYR A C 1
ATOM 1294 O O . TYR A 1 175 ? -12.878 -6.045 -5.112 1.00 97.62 175 TYR A O 1
ATOM 1302 N N . ASN A 1 176 ? -14.331 -4.383 -5.538 1.00 95.75 176 ASN A N 1
ATOM 1303 C CA . ASN A 1 176 ? -13.811 -4.016 -6.842 1.00 95.75 176 ASN A CA 1
ATOM 1304 C C . ASN A 1 176 ? -13.539 -2.510 -6.833 1.00 95.75 176 ASN A C 1
ATOM 1306 O O . ASN A 1 176 ? -14.456 -1.722 -6.594 1.00 95.75 176 ASN A O 1
ATOM 1310 N N . ALA A 1 177 ? -12.297 -2.123 -7.121 1.00 92.06 177 ALA A N 1
ATOM 1311 C CA . ALA A 1 177 ? -11.860 -0.729 -7.171 1.00 92.06 177 ALA A CA 1
ATOM 1312 C C . ALA A 1 177 ? -12.418 0.059 -8.376 1.00 92.06 177 ALA A C 1
ATOM 1314 O O . ALA A 1 177 ? -12.295 1.285 -8.421 1.00 92.06 177 ALA A O 1
ATOM 1315 N N . GLY A 1 178 ? -13.047 -0.623 -9.337 1.00 90.19 178 GLY A N 1
ATOM 1316 C CA . GLY A 1 178 ? -13.572 -0.031 -10.564 1.00 90.19 178 GLY A CA 1
ATOM 1317 C C . GLY A 1 178 ? -12.528 0.069 -11.680 1.00 90.19 178 GLY A C 1
ATOM 1318 O O . GLY A 1 178 ? -11.357 -0.260 -11.507 1.00 90.19 178 GLY A O 1
ATOM 1319 N N . ALA A 1 179 ? -12.965 0.517 -12.861 1.00 85.31 179 ALA A N 1
ATOM 1320 C CA . ALA A 1 179 ? -12.113 0.600 -14.054 1.00 85.31 179 ALA A CA 1
ATOM 1321 C C . ALA A 1 179 ? -11.125 1.780 -14.024 1.00 85.31 179 ALA A C 1
ATOM 1323 O O . ALA A 1 179 ? -10.113 1.751 -14.723 1.00 85.31 179 ALA A O 1
ATOM 1324 N N . THR A 1 180 ? -11.401 2.796 -13.198 1.00 83.94 180 THR A N 1
ATOM 1325 C CA . THR A 1 180 ? -10.553 3.988 -13.058 1.00 83.94 180 THR A CA 1
ATOM 1326 C C . THR A 1 180 ? -10.251 4.276 -11.579 1.00 83.94 180 THR A C 1
ATOM 1328 O O . THR A 1 180 ? -10.759 5.265 -11.032 1.00 83.94 180 THR A O 1
ATOM 1331 N N . PRO A 1 181 ? -9.459 3.427 -10.893 1.00 84.25 181 PRO A N 1
ATOM 1332 C CA . PRO A 1 181 ? -9.153 3.611 -9.475 1.00 84.25 181 PRO A CA 1
ATOM 1333 C C . PRO A 1 181 ? -8.507 4.967 -9.179 1.00 84.25 181 PRO A C 1
ATOM 1335 O O . PRO A 1 181 ? -7.819 5.561 -10.012 1.00 84.25 181 PRO A O 1
ATOM 1338 N N . GLY A 1 182 ? -8.812 5.492 -7.997 1.00 83.38 182 GLY A N 1
ATOM 1339 C CA . GLY A 1 182 ? -8.498 6.854 -7.580 1.00 83.38 182 GLY A CA 1
ATOM 1340 C C . GLY A 1 182 ? -9.557 7.891 -7.938 1.00 83.38 182 GLY A C 1
ATOM 1341 O O . GLY A 1 182 ? -9.482 9.010 -7.436 1.00 83.38 182 GLY A O 1
ATOM 1342 N N . THR A 1 183 ? -10.569 7.531 -8.737 1.00 80.19 183 THR A N 1
ATOM 1343 C CA . THR A 1 183 ? -11.747 8.378 -9.019 1.00 80.19 183 THR A CA 1
ATOM 1344 C C . THR A 1 183 ? -13.016 7.924 -8.293 1.00 80.19 183 THR A C 1
ATOM 1346 O O . THR A 1 183 ? -13.999 8.661 -8.264 1.00 80.19 183 THR A O 1
ATOM 1349 N N . GLY A 1 184 ? -13.024 6.702 -7.753 1.00 77.81 184 GLY A N 1
ATOM 1350 C CA . GLY A 1 184 ? -14.212 6.026 -7.228 1.00 77.81 184 GLY A CA 1
ATOM 1351 C C . GLY A 1 184 ? -15.227 5.570 -8.280 1.00 77.81 184 GLY A C 1
ATOM 1352 O O . GLY A 1 184 ? -16.227 4.938 -7.940 1.00 77.81 184 GLY A O 1
ATOM 1353 N N . ALA A 1 185 ? -15.001 5.853 -9.566 1.00 81.75 185 ALA A N 1
ATOM 1354 C CA . ALA A 1 185 ? -15.915 5.461 -10.628 1.00 81.75 185 ALA A CA 1
ATOM 1355 C C . ALA A 1 185 ? -15.942 3.937 -10.821 1.00 81.75 185 ALA A C 1
ATOM 1357 O O . ALA A 1 185 ? -14.928 3.305 -11.120 1.00 81.75 185 ALA A O 1
ATOM 1358 N N . GLY A 1 186 ? -17.136 3.353 -10.690 1.00 85.38 186 GLY A N 1
ATOM 1359 C CA . GLY A 1 186 ? -17.354 1.916 -10.863 1.00 85.38 186 GLY A CA 1
ATOM 1360 C C . GLY A 1 186 ? -16.884 1.056 -9.689 1.00 85.38 186 GLY A C 1
ATOM 1361 O O . GLY A 1 186 ? -16.921 -0.166 -9.812 1.00 85.38 186 GLY A O 1
ATOM 1362 N N . ALA A 1 187 ? -16.463 1.661 -8.572 1.00 90.62 187 ALA A N 1
ATOM 1363 C CA . ALA A 1 187 ? -16.177 0.912 -7.358 1.00 90.62 187 ALA A CA 1
ATOM 1364 C C . ALA A 1 187 ? -17.460 0.255 -6.828 1.00 90.62 187 ALA A C 1
ATOM 1366 O O . ALA A 1 187 ? -18.529 0.873 -6.824 1.00 90.62 187 ALA A O 1
ATOM 1367 N N . SER A 1 188 ? -17.362 -0.996 -6.386 1.00 93.62 188 SER A N 1
ATOM 1368 C CA . SER A 1 188 ? -18.513 -1.768 -5.906 1.00 93.62 188 SER A CA 1
ATOM 1369 C C . SER A 1 188 ? -18.111 -2.776 -4.840 1.00 93.62 188 SER A C 1
ATOM 1371 O O . SER A 1 188 ? -16.981 -3.270 -4.855 1.00 93.62 188 SER A O 1
ATOM 1373 N N . VAL A 1 189 ? -19.063 -3.147 -3.983 1.00 96.06 189 VAL A N 1
ATOM 1374 C CA . VAL A 1 189 ? -18.924 -4.285 -3.070 1.00 96.06 189 VAL A CA 1
ATOM 1375 C C . VAL A 1 189 ? -20.015 -5.319 -3.300 1.00 96.06 189 VAL A C 1
ATOM 1377 O O . VAL A 1 189 ? -21.145 -4.984 -3.653 1.00 96.06 189 VAL A O 1
ATOM 1380 N N . THR A 1 190 ? -19.681 -6.589 -3.098 1.00 96.12 190 THR A N 1
ATOM 1381 C CA . THR A 1 190 ? -20.603 -7.720 -3.276 1.00 96.12 190 THR A CA 1
ATOM 1382 C C . THR A 1 190 ? -20.298 -8.831 -2.271 1.00 96.12 190 THR A C 1
ATOM 1384 O O . THR A 1 190 ? -19.340 -8.730 -1.503 1.00 96.12 190 THR A O 1
ATOM 1387 N N . ASN A 1 191 ? -21.116 -9.891 -2.271 1.00 96.12 191 ASN A N 1
ATOM 1388 C CA . ASN A 1 191 ? -20.824 -11.153 -1.582 1.00 96.12 191 ASN A CA 1
ATOM 1389 C C . ASN A 1 191 ? -20.412 -10.972 -0.108 1.00 96.12 191 ASN A C 1
ATOM 1391 O O . ASN A 1 191 ? -19.402 -11.494 0.365 1.00 96.12 191 ASN A O 1
ATOM 1395 N N . GLY A 1 192 ? -21.196 -10.171 0.605 1.00 97.19 192 GLY A N 1
ATOM 1396 C CA . GLY A 1 192 ? -21.044 -9.912 2.022 1.00 97.19 192 GLY A CA 1
ATOM 1397 C C . GLY A 1 192 ? -21.221 -11.178 2.850 1.00 97.19 192 GLY A C 1
ATOM 1398 O O . GLY A 1 192 ? -22.188 -11.924 2.702 1.00 97.19 192 GLY A O 1
ATOM 1399 N N . ARG A 1 193 ? -20.278 -11.385 3.762 1.00 96.88 193 ARG A N 1
ATOM 1400 C CA . ARG A 1 193 ? -20.220 -12.490 4.717 1.00 96.88 193 ARG A CA 1
ATOM 1401 C C . ARG A 1 193 ? -20.085 -11.916 6.114 1.00 96.88 193 ARG A C 1
ATOM 1403 O O . ARG A 1 193 ? -19.460 -10.872 6.288 1.00 96.88 193 ARG A O 1
ATOM 1410 N N . GLN A 1 194 ? -20.625 -12.613 7.108 1.00 96.12 194 GLN A N 1
ATOM 1411 C CA . GLN A 1 194 ? -20.519 -12.194 8.501 1.00 96.12 194 GLN A CA 1
ATOM 1412 C C . GLN A 1 194 ? -20.240 -13.362 9.441 1.00 96.12 194 GLN A C 1
ATOM 1414 O O . GLN A 1 194 ? -20.656 -14.491 9.178 1.00 96.12 194 GLN A O 1
ATOM 1419 N N . LEU A 1 195 ? -19.559 -13.077 10.549 1.00 95.50 195 LEU A N 1
ATOM 1420 C CA . LEU A 1 195 ? -19.323 -14.027 11.634 1.00 95.50 195 LEU A CA 1
ATOM 1421 C C . LEU A 1 195 ? -19.602 -13.355 12.980 1.00 95.50 195 LEU A C 1
ATOM 1423 O O . LEU A 1 195 ? -19.109 -12.262 13.248 1.00 95.50 195 LEU A O 1
ATOM 1427 N N . THR A 1 196 ? -20.407 -14.012 13.814 1.00 92.88 196 THR A N 1
ATOM 1428 C CA . THR A 1 196 ? -20.749 -13.573 15.177 1.00 92.88 196 THR A CA 1
ATOM 1429 C C . THR A 1 196 ? -19.725 -14.058 16.201 1.00 92.88 196 THR A C 1
ATOM 1431 O O . THR A 1 196 ? -19.091 -15.091 16.001 1.00 92.88 196 THR A O 1
ATOM 1434 N N . GLY A 1 197 ? -19.647 -13.385 17.346 1.00 87.31 197 GLY A N 1
ATOM 1435 C CA . GLY A 1 197 ? -18.810 -13.754 18.488 1.00 87.31 197 GLY A CA 1
ATOM 1436 C C . GLY A 1 197 ? -17.337 -13.396 18.300 1.00 87.31 197 GLY A C 1
ATOM 1437 O O . GLY A 1 197 ? -16.486 -13.915 19.022 1.00 87.31 197 GLY A O 1
ATOM 1438 N N . VAL A 1 198 ? -17.033 -12.546 17.316 1.00 88.88 198 VAL A N 1
ATOM 1439 C CA . VAL A 1 198 ? -15.662 -12.151 16.977 1.00 88.88 198 VAL A CA 1
ATOM 1440 C C . VAL A 1 198 ? -15.242 -10.946 17.799 1.00 88.88 198 VAL A C 1
ATOM 1442 O O . VAL A 1 198 ? -14.207 -10.977 18.453 1.00 88.88 198 VAL A O 1
ATOM 1445 N N . VAL A 1 199 ? -16.057 -9.895 17.803 1.00 85.69 199 VAL A N 1
ATOM 1446 C CA . VAL A 1 199 ? -15.844 -8.736 18.673 1.00 85.69 199 VAL A CA 1
ATOM 1447 C C . VAL A 1 199 ? -16.763 -8.812 19.882 1.00 85.69 199 VAL A C 1
ATOM 1449 O O . VAL A 1 199 ? -17.589 -9.714 20.025 1.00 85.69 199 VAL A O 1
ATOM 1452 N N . GLN A 1 200 ? -16.579 -7.904 20.826 1.00 76.56 200 GLN A N 1
ATOM 1453 C CA . GLN A 1 200 ? -17.344 -7.932 22.056 1.00 76.56 200 GLN A CA 1
ATOM 1454 C C . GLN A 1 200 ? -18.753 -7.367 21.834 1.00 76.56 200 GLN A C 1
ATOM 1456 O O . GLN A 1 200 ? -18.915 -6.310 21.228 1.00 76.56 200 GLN A O 1
ATOM 1461 N N . SER A 1 201 ? -19.767 -8.039 22.385 1.0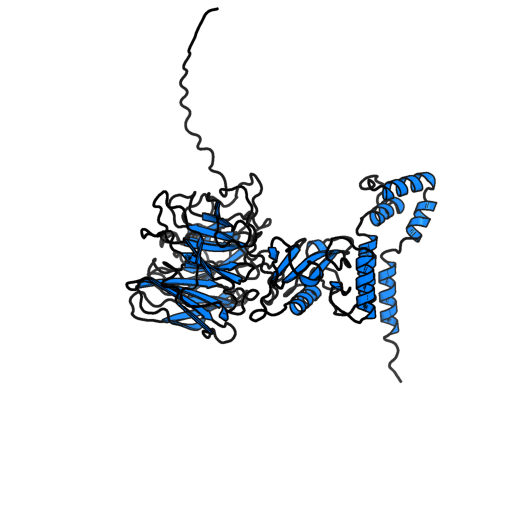0 64.62 201 SER A N 1
ATOM 1462 C CA . SER A 1 201 ? -21.110 -7.473 22.569 1.00 64.62 201 SER A CA 1
ATOM 1463 C C . SER A 1 201 ? -21.011 -6.300 23.547 1.00 64.62 201 SER A C 1
ATOM 1465 O O . SER A 1 201 ? -20.655 -6.509 24.711 1.00 64.62 201 SER A O 1
ATOM 1467 N N . GLY A 1 202 ? -21.260 -5.060 23.118 1.00 59.09 202 GLY A N 1
ATOM 1468 C CA . GLY A 1 202 ? -20.996 -3.911 23.988 1.00 59.09 202 GLY A CA 1
ATOM 1469 C C . GLY A 1 202 ? -21.220 -2.528 23.381 1.00 59.09 202 GLY A C 1
ATOM 1470 O O . GLY A 1 202 ? -21.430 -2.384 22.184 1.00 59.09 202 GLY A O 1
ATOM 1471 N N . SER A 1 203 ? -21.212 -1.527 24.269 1.00 54.19 203 SER A N 1
ATOM 1472 C CA . SER A 1 203 ? -21.638 -0.132 24.063 1.00 54.19 203 SER A CA 1
ATOM 1473 C C . SER A 1 203 ? -21.201 0.495 22.734 1.00 54.19 203 SER A C 1
ATOM 1475 O O . SER A 1 203 ? -20.051 0.353 22.321 1.00 54.19 203 SER A O 1
ATOM 1477 N N . ALA A 1 204 ? -22.072 1.343 22.170 1.00 54.66 204 ALA A N 1
ATOM 1478 C CA . ALA A 1 204 ? -21.796 2.253 21.048 1.00 54.66 204 ALA A CA 1
ATOM 1479 C C . ALA A 1 204 ? -20.566 3.173 21.244 1.00 54.66 204 ALA A C 1
ATOM 1481 O O . ALA A 1 204 ? -20.194 3.912 20.335 1.00 54.66 204 ALA A O 1
ATOM 1482 N N . SER A 1 205 ? -19.967 3.164 22.436 1.00 61.41 205 SER A N 1
ATOM 1483 C CA . SER A 1 205 ? -18.760 3.902 22.805 1.00 61.41 205 SER A CA 1
ATOM 1484 C C . SER A 1 205 ? -17.446 3.209 22.421 1.00 61.41 205 SER A C 1
ATOM 1486 O O . SER A 1 205 ? -16.414 3.865 22.511 1.00 61.41 205 SER A O 1
ATOM 1488 N N . ASN A 1 206 ? -17.451 1.928 22.030 1.00 71.75 206 ASN A N 1
ATOM 1489 C CA . ASN A 1 206 ? -16.222 1.188 21.714 1.00 71.75 206 ASN A CA 1
ATOM 1490 C C . ASN A 1 206 ? -15.909 1.204 20.211 1.00 71.75 206 ASN A C 1
ATOM 1492 O O . ASN A 1 206 ? -16.818 1.144 19.384 1.00 71.75 206 ASN A O 1
ATOM 1496 N N . THR A 1 207 ? -14.619 1.222 19.858 1.00 80.06 207 THR A N 1
ATOM 1497 C CA . THR A 1 207 ? -14.153 0.973 18.483 1.00 80.06 207 THR A CA 1
ATOM 1498 C C . THR A 1 207 ? -13.210 -0.219 18.439 1.00 80.06 207 THR A C 1
ATOM 1500 O O . THR A 1 207 ? -12.292 -0.357 19.253 1.00 80.06 207 THR A O 1
ATOM 1503 N N . THR A 1 208 ? -13.430 -1.091 17.465 1.00 85.25 208 THR A N 1
ATOM 1504 C CA . THR A 1 208 ? -12.623 -2.285 17.216 1.00 85.25 208 THR A CA 1
ATOM 1505 C C . THR A 1 208 ? -11.834 -2.132 15.931 1.00 85.25 208 THR A C 1
ATOM 1507 O O . THR A 1 208 ? -12.341 -1.628 14.932 1.00 85.25 208 THR A O 1
ATOM 1510 N N . ALA A 1 209 ? -10.581 -2.562 15.983 1.00 87.69 209 ALA A N 1
ATOM 1511 C CA . ALA A 1 209 ? -9.659 -2.499 14.866 1.00 87.69 209 ALA A CA 1
ATOM 1512 C C . ALA A 1 209 ? -9.764 -3.720 13.952 1.00 87.69 209 ALA A C 1
ATOM 1514 O O . ALA A 1 209 ? -10.099 -4.818 14.403 1.00 87.69 209 ALA A O 1
ATOM 1515 N N . THR A 1 210 ? -9.374 -3.552 12.694 1.00 94.94 210 THR A N 1
ATOM 1516 C CA . THR A 1 210 ? -9.229 -4.641 11.726 1.00 94.94 210 THR A CA 1
ATOM 1517 C C . THR A 1 210 ? -7.962 -4.439 10.912 1.00 94.94 210 THR A C 1
ATOM 1519 O O . THR A 1 210 ? -7.806 -3.391 10.301 1.00 94.94 210 THR A O 1
ATOM 1522 N N . ALA A 1 211 ? -7.101 -5.448 10.817 1.00 97.12 211 ALA A N 1
ATOM 1523 C CA . ALA A 1 211 ? -5.942 -5.440 9.922 1.00 97.12 211 ALA A CA 1
ATOM 1524 C C . ALA A 1 211 ? -5.827 -6.779 9.193 1.00 97.12 211 ALA A C 1
ATOM 1526 O O . ALA A 1 211 ? -6.134 -7.823 9.762 1.00 97.12 211 ALA A O 1
ATOM 1527 N N . TRP A 1 212 ? -5.380 -6.765 7.942 1.00 97.69 212 TRP A N 1
ATOM 1528 C CA . TRP A 1 212 ? -5.167 -7.988 7.171 1.00 97.69 212 TRP A CA 1
ATOM 1529 C C . TRP A 1 212 ? -3.737 -8.487 7.359 1.00 97.69 212 TRP A C 1
ATOM 1531 O O . TRP A 1 212 ? -2.794 -7.751 7.084 1.00 97.69 212 TRP A O 1
ATOM 1541 N N . LEU A 1 213 ? -3.579 -9.730 7.817 1.00 96.44 213 LEU A N 1
ATOM 1542 C CA . LEU A 1 213 ? -2.278 -10.399 7.957 1.00 96.44 213 LEU A CA 1
ATOM 1543 C C . LEU A 1 213 ? -1.780 -10.922 6.605 1.00 96.44 213 LEU A C 1
ATOM 1545 O O . LEU A 1 213 ? -0.596 -10.872 6.296 1.00 96.44 213 LEU A O 1
ATOM 1549 N N . ASP A 1 214 ? -2.713 -11.404 5.795 1.00 95.25 214 ASP A N 1
ATOM 1550 C CA . ASP A 1 214 ? -2.531 -11.820 4.409 1.00 95.25 214 ASP A CA 1
ATOM 1551 C C . ASP A 1 214 ? -3.880 -11.654 3.684 1.00 95.25 214 ASP A C 1
ATOM 1553 O O . ASP A 1 214 ? -4.752 -10.931 4.165 1.00 95.25 214 ASP A O 1
ATOM 1557 N N . ASN A 1 215 ? -4.079 -12.276 2.519 1.00 95.38 215 ASN A N 1
ATOM 1558 C CA . ASN A 1 215 ? -5.323 -12.102 1.764 1.00 95.38 215 ASN A CA 1
ATOM 1559 C C . ASN A 1 215 ? -6.542 -12.864 2.323 1.00 95.38 215 ASN A C 1
ATOM 1561 O O . ASN A 1 215 ? -7.671 -12.616 1.891 1.00 95.38 215 ASN A O 1
ATOM 1565 N N . ASP A 1 216 ? -6.335 -13.773 3.274 1.00 96.75 216 ASP A N 1
ATOM 1566 C CA . ASP A 1 216 ? -7.358 -14.671 3.817 1.00 96.75 216 ASP A CA 1
ATOM 1567 C C . ASP A 1 216 ? -7.464 -14.614 5.350 1.00 96.75 216 ASP A C 1
ATOM 1569 O O . ASP A 1 216 ? -8.421 -15.141 5.917 1.00 96.75 216 ASP A O 1
ATOM 1573 N N . ASN A 1 217 ? -6.528 -13.958 6.035 1.00 97.56 217 ASN A N 1
ATOM 1574 C CA . ASN A 1 217 ? -6.492 -13.841 7.487 1.00 97.56 217 ASN A CA 1
ATOM 1575 C C . ASN A 1 217 ? -6.589 -12.381 7.935 1.00 97.56 217 ASN A C 1
ATOM 1577 O O . ASN A 1 217 ? -5.759 -11.539 7.592 1.00 97.56 217 ASN A O 1
ATOM 1581 N N . ILE A 1 218 ? -7.583 -12.104 8.774 1.00 98.12 218 ILE A N 1
ATOM 1582 C CA . ILE A 1 218 ? -7.840 -10.799 9.381 1.00 98.12 218 ILE A CA 1
ATOM 1583 C C . ILE A 1 218 ? -7.534 -10.894 10.872 1.00 98.12 218 ILE A C 1
ATOM 1585 O O . ILE A 1 218 ? -7.981 -11.819 11.548 1.00 98.12 218 ILE A O 1
ATOM 1589 N N . LEU A 1 219 ? -6.807 -9.926 11.407 1.00 97.62 219 LEU A N 1
ATOM 1590 C CA . LEU A 1 219 ? -6.630 -9.729 12.835 1.00 97.62 219 LEU A CA 1
ATOM 1591 C C . LEU A 1 219 ? -7.606 -8.662 13.336 1.00 97.62 219 LEU A C 1
ATOM 1593 O O . LEU A 1 219 ? -7.763 -7.601 12.730 1.00 97.62 219 LEU A O 1
ATOM 1597 N N . THR A 1 220 ? -8.240 -8.933 14.469 1.00 95.00 220 THR A N 1
ATOM 1598 C CA . THR A 1 220 ? -9.088 -7.977 15.180 1.00 95.00 220 THR A CA 1
ATOM 1599 C C . THR A 1 220 ? -8.956 -8.163 16.690 1.00 95.00 220 THR A C 1
ATOM 1601 O O . THR A 1 220 ? -8.316 -9.105 17.169 1.00 95.00 220 THR A O 1
ATOM 1604 N N . LEU A 1 221 ? -9.541 -7.242 17.450 1.00 90.25 221 LEU A N 1
ATOM 1605 C CA . LEU A 1 221 ? -9.484 -7.228 18.902 1.00 90.25 221 LEU A CA 1
ATOM 1606 C C . LEU A 1 221 ? -10.892 -7.357 19.487 1.00 90.25 221 LEU A C 1
ATOM 1608 O O . LEU A 1 221 ? -11.768 -6.529 19.240 1.00 90.25 221 LEU A O 1
ATOM 1612 N N . GLN A 1 222 ? -11.089 -8.374 20.317 1.00 88.69 222 GLN A N 1
ATOM 1613 C CA . GLN A 1 222 ? -12.253 -8.487 21.179 1.00 88.69 222 GLN A CA 1
ATOM 1614 C C . GLN A 1 222 ? -11.963 -7.779 22.504 1.00 88.69 222 GLN A C 1
ATOM 1616 O O . GLN A 1 222 ? -11.220 -8.292 23.345 1.00 88.69 222 GLN A O 1
ATOM 1621 N N . HIS A 1 223 ? -12.560 -6.604 22.691 1.00 82.12 223 HIS A N 1
ATOM 1622 C CA . HIS A 1 223 ? -12.466 -5.852 23.944 1.00 82.12 223 HIS A CA 1
ATOM 1623 C C . HIS A 1 223 ? -13.096 -6.598 25.136 1.00 82.12 223 HIS A C 1
ATOM 1625 O O . HIS A 1 223 ? -13.980 -7.438 24.949 1.00 82.12 223 HIS A O 1
ATOM 1631 N N . PRO A 1 224 ? -12.659 -6.313 26.373 1.00 75.50 224 PRO A N 1
ATOM 1632 C CA . PRO A 1 224 ? -13.369 -6.732 27.571 1.00 75.50 224 PRO A CA 1
ATOM 1633 C C . PRO A 1 224 ? -14.646 -5.916 27.771 1.00 75.50 224 PRO A C 1
ATOM 1635 O O . PRO A 1 224 ? -14.689 -4.725 27.472 1.00 75.50 224 PRO A O 1
ATOM 1638 N N . THR A 1 225 ? -15.657 -6.524 28.396 1.00 72.25 225 THR A N 1
ATOM 1639 C CA . THR A 1 225 ? -16.895 -5.819 28.745 1.00 72.25 225 THR A CA 1
ATOM 1640 C C . THR A 1 225 ? -16.645 -4.544 29.543 1.00 72.25 225 THR A C 1
ATOM 1642 O O . THR A 1 225 ? -16.033 -4.588 30.609 1.00 72.25 225 THR A O 1
ATOM 1645 N N . ASN A 1 226 ? -17.133 -3.406 29.028 1.00 66.44 226 ASN A N 1
ATOM 1646 C CA . ASN A 1 226 ? -16.982 -2.097 29.667 1.00 66.44 226 ASN A CA 1
ATOM 1647 C C . ASN A 1 226 ? -17.427 -2.161 31.131 1.00 66.44 226 ASN A C 1
ATOM 1649 O O . ASN A 1 226 ? -18.532 -2.616 31.429 1.00 66.44 226 ASN A O 1
ATOM 1653 N N . GLY A 1 227 ? -16.565 -1.706 32.043 1.00 59.66 227 GLY A N 1
ATOM 1654 C CA . GLY A 1 227 ? -16.852 -1.718 33.479 1.00 59.66 227 GLY A CA 1
ATOM 1655 C C . GLY A 1 227 ? -16.844 -3.102 34.145 1.00 59.66 227 GLY A C 1
ATOM 1656 O O . GLY A 1 227 ? -17.079 -3.177 35.346 1.00 59.66 227 GLY A O 1
ATOM 1657 N N . ALA A 1 228 ? -16.534 -4.191 33.430 1.00 55.59 228 ALA A N 1
ATOM 1658 C CA . ALA A 1 228 ? -16.518 -5.545 33.996 1.00 55.59 228 ALA A CA 1
ATOM 1659 C C . ALA A 1 228 ? -15.240 -5.885 34.785 1.00 55.59 228 ALA A C 1
ATOM 1661 O O . ALA A 1 228 ? -15.065 -7.026 35.205 1.00 55.59 228 ALA A O 1
ATOM 1662 N N . GLY A 1 229 ? -14.320 -4.930 34.960 1.00 53.66 229 GLY A N 1
ATOM 1663 C CA . GLY A 1 229 ? -13.064 -5.147 35.685 1.00 53.66 229 GLY A CA 1
ATOM 1664 C C . GLY A 1 229 ? -12.097 -6.133 35.015 1.00 53.66 229 GLY A C 1
ATOM 1665 O O . GLY A 1 229 ? -11.074 -6.452 35.612 1.00 53.66 229 GLY A O 1
ATOM 1666 N N . SER A 1 230 ? -12.389 -6.614 33.797 1.00 62.97 230 SER A N 1
ATOM 1667 C CA . SER A 1 230 ? -11.463 -7.450 33.025 1.00 62.97 230 SER A CA 1
ATOM 1668 C C . SER A 1 230 ? -10.381 -6.567 32.400 1.00 62.97 230 SER A C 1
ATOM 1670 O O . SER A 1 230 ? -10.715 -5.727 31.564 1.00 62.97 230 SER A O 1
ATOM 1672 N N . PRO A 1 231 ? -9.097 -6.749 32.760 1.00 71.00 231 PRO A N 1
ATOM 1673 C CA . PRO A 1 231 ? -8.019 -5.910 32.255 1.00 71.00 231 PRO A CA 1
ATOM 1674 C C . PRO A 1 231 ? -7.551 -6.308 30.852 1.00 71.00 231 PRO A C 1
ATOM 1676 O O . PRO A 1 231 ? -6.673 -5.640 30.316 1.00 71.00 231 PRO A O 1
ATOM 1679 N N . ASN A 1 232 ? -8.077 -7.395 30.274 1.00 82.75 232 ASN A N 1
ATOM 1680 C CA . ASN A 1 232 ? -7.512 -8.023 29.081 1.00 82.75 232 ASN A CA 1
ATOM 1681 C C . ASN A 1 232 ? -8.515 -8.079 27.926 1.00 82.75 232 ASN A C 1
ATOM 1683 O O . ASN A 1 232 ? -9.662 -8.490 28.106 1.00 82.75 232 ASN A O 1
ATOM 1687 N N . ALA A 1 233 ? -8.037 -7.741 26.734 1.00 86.44 233 ALA A N 1
ATOM 1688 C CA . ALA A 1 233 ? -8.678 -8.013 25.459 1.00 86.44 233 ALA A CA 1
ATOM 1689 C C . ALA A 1 233 ? -8.116 -9.290 24.824 1.00 86.44 233 ALA A C 1
ATOM 1691 O O . ALA A 1 233 ? -6.976 -9.683 25.085 1.00 86.44 233 ALA A O 1
ATOM 1692 N N . THR A 1 234 ? -8.910 -9.922 23.965 1.00 89.94 234 THR A N 1
ATOM 1693 C CA . THR A 1 234 ? -8.511 -11.123 23.218 1.00 89.94 234 THR A CA 1
ATOM 1694 C C . THR A 1 234 ? -8.232 -10.755 21.768 1.00 89.94 234 THR A C 1
ATOM 1696 O O . THR A 1 234 ? -9.078 -10.161 21.102 1.00 89.94 234 THR A O 1
ATOM 1699 N N . LEU A 1 235 ? -7.058 -11.117 21.259 1.00 93.38 235 LEU A N 1
ATOM 1700 C CA . LEU A 1 235 ? -6.755 -11.029 19.835 1.00 93.38 235 LEU A CA 1
ATOM 1701 C C . LEU A 1 235 ? -7.420 -12.189 19.109 1.00 93.38 235 LEU A C 1
ATOM 1703 O O . LEU A 1 235 ? -7.244 -13.355 19.473 1.00 93.38 235 LEU A O 1
ATOM 1707 N N . LYS A 1 236 ? -8.161 -11.858 18.059 1.00 94.81 236 LYS A N 1
ATOM 1708 C CA . LYS A 1 236 ? -8.887 -12.812 17.230 1.00 94.81 236 LYS A CA 1
ATOM 1709 C C . LYS A 1 236 ? -8.300 -12.793 15.836 1.00 94.81 236 LYS A C 1
ATOM 1711 O O . LYS A 1 236 ? -8.217 -11.737 15.211 1.00 94.81 236 LYS A O 1
ATOM 1716 N N . LYS A 1 237 ? -7.955 -13.971 15.329 1.00 97.06 237 LYS A N 1
ATOM 1717 C CA . LYS A 1 237 ? -7.698 -14.176 13.906 1.00 97.06 237 LYS A CA 1
ATOM 1718 C C . LYS A 1 237 ? -8.963 -14.723 13.267 1.00 97.06 237 LYS A C 1
ATOM 1720 O O . LYS A 1 237 ? -9.489 -15.734 13.726 1.00 97.06 237 LYS A O 1
ATOM 1725 N N . VAL A 1 238 ? -9.457 -14.046 12.243 1.00 98.12 238 VAL A N 1
ATOM 1726 C CA . VAL A 1 238 ? -10.572 -14.488 11.412 1.00 98.12 238 VAL A CA 1
ATOM 1727 C C . VAL A 1 238 ? -10.001 -15.000 10.099 1.00 98.12 238 VAL A C 1
ATOM 1729 O O . VAL A 1 238 ? -9.305 -14.264 9.407 1.00 98.12 238 VAL A O 1
ATOM 1732 N N . THR A 1 239 ? -10.290 -16.252 9.766 1.00 98.25 239 THR A N 1
ATOM 1733 C CA . THR A 1 239 ? -9.805 -16.903 8.545 1.00 98.25 239 THR A CA 1
ATOM 1734 C C . THR A 1 239 ? -10.956 -17.092 7.566 1.00 98.25 239 THR A C 1
ATOM 1736 O O . THR A 1 239 ? -12.019 -17.606 7.931 1.00 98.25 239 THR A O 1
ATOM 1739 N N . ILE A 1 240 ? -10.716 -16.701 6.318 1.00 98.06 240 ILE A N 1
ATOM 1740 C CA . ILE A 1 240 ? -11.592 -16.912 5.170 1.00 98.06 240 ILE A CA 1
ATOM 1741 C C . ILE A 1 240 ? -11.133 -18.196 4.480 1.00 98.06 240 ILE A C 1
ATOM 1743 O O . ILE A 1 240 ? -10.039 -18.266 3.928 1.00 98.06 240 ILE A O 1
ATOM 1747 N N . ALA A 1 241 ? -11.957 -19.238 4.523 1.00 97.12 241 ALA A N 1
ATOM 1748 C CA . ALA A 1 241 ? -11.667 -20.469 3.798 1.00 97.12 241 ALA A CA 1
ATOM 1749 C C . ALA A 1 241 ? -11.871 -20.283 2.282 1.00 97.12 241 ALA A C 1
ATOM 1751 O O . ALA A 1 241 ? -12.551 -19.359 1.840 1.00 97.12 241 ALA A O 1
ATOM 1752 N N . ALA A 1 242 ? -11.354 -21.211 1.472 1.00 93.56 242 ALA A N 1
ATOM 1753 C CA . ALA A 1 242 ? -11.466 -21.153 0.009 1.00 93.56 242 ALA A CA 1
ATOM 1754 C C . ALA A 1 242 ? -12.921 -21.104 -0.512 1.00 93.56 242 ALA A C 1
ATOM 1756 O O . ALA A 1 242 ? -13.178 -20.557 -1.580 1.00 93.56 242 ALA A O 1
ATOM 1757 N N . ASN A 1 243 ? -13.884 -21.645 0.243 1.00 94.12 243 ASN A N 1
ATOM 1758 C CA . ASN A 1 243 ? -15.320 -21.567 -0.061 1.00 94.12 243 ASN A CA 1
ATOM 1759 C C . ASN A 1 243 ? -15.983 -20.256 0.423 1.00 94.12 243 ASN A C 1
ATOM 1761 O O . ASN A 1 243 ? -17.203 -20.133 0.367 1.00 94.12 243 ASN A O 1
ATOM 1765 N N . GLY A 1 244 ? -15.204 -19.314 0.960 1.00 93.69 244 GLY A N 1
ATOM 1766 C CA . GLY A 1 244 ? -15.665 -18.058 1.542 1.00 93.69 244 GLY A CA 1
ATOM 1767 C C . GLY A 1 244 ? -16.154 -18.153 2.990 1.00 93.69 244 GLY A C 1
ATOM 1768 O O . GLY A 1 244 ? -16.460 -17.121 3.575 1.00 93.69 244 GLY A O 1
ATOM 1769 N N . SER A 1 245 ? -16.237 -19.334 3.613 1.00 96.38 245 SER A N 1
ATOM 1770 C CA . SER A 1 245 ? -16.723 -19.426 4.996 1.00 96.38 245 SER A CA 1
ATOM 1771 C C . SER A 1 245 ? -15.757 -18.760 5.976 1.00 96.38 245 SER A C 1
ATOM 1773 O O . SER A 1 245 ? -14.542 -18.936 5.861 1.00 96.38 245 SER A O 1
ATOM 1775 N N . LEU A 1 246 ? -16.305 -18.045 6.958 1.00 98.25 246 LEU A N 1
ATOM 1776 C CA . LEU A 1 246 ? -15.538 -17.368 7.999 1.00 98.25 246 LEU A CA 1
ATOM 1777 C C . LEU A 1 246 ? -15.421 -18.252 9.243 1.00 98.25 246 LEU A C 1
ATOM 1779 O O . LEU A 1 246 ? -16.401 -18.849 9.688 1.00 98.25 246 LEU A O 1
ATOM 1783 N N . SER A 1 247 ? -14.234 -18.281 9.836 1.00 97.81 247 SER A N 1
ATOM 1784 C CA . SER A 1 247 ? -13.968 -18.903 11.136 1.00 97.81 247 SER A CA 1
ATOM 1785 C C . SER A 1 247 ? -13.116 -17.969 11.988 1.00 97.81 247 SER A C 1
ATOM 1787 O O . SER A 1 247 ? -12.442 -17.101 11.441 1.00 97.81 247 SER A O 1
ATOM 1789 N N . SER A 1 248 ? -13.152 -18.105 13.315 1.00 96.69 248 SER A N 1
ATOM 1790 C CA . SER A 1 248 ? -12.331 -17.289 14.212 1.00 96.69 248 SER A CA 1
ATOM 1791 C C . SER A 1 248 ? -11.617 -18.148 15.248 1.00 96.69 248 SER A C 1
ATOM 1793 O O . SER A 1 248 ? -12.182 -19.117 15.753 1.00 96.69 248 SER A O 1
ATOM 1795 N N . THR A 1 249 ? -10.378 -17.776 15.558 1.00 96.50 249 THR A N 1
ATOM 1796 C CA . THR A 1 249 ? -9.543 -18.391 16.592 1.00 96.50 249 THR A CA 1
ATOM 1797 C C . THR A 1 249 ? -8.912 -17.323 17.470 1.00 96.50 249 THR A C 1
ATOM 1799 O O . THR A 1 249 ? -8.479 -16.282 16.967 1.00 96.50 249 THR A O 1
ATOM 1802 N N . ASP A 1 250 ? -8.785 -17.614 18.757 1.00 95.25 250 ASP A N 1
ATOM 1803 C CA . ASP A 1 250 ? -8.076 -16.768 19.715 1.00 95.25 250 ASP A CA 1
ATOM 1804 C C . ASP A 1 250 ? -6.578 -16.978 19.513 1.00 95.25 250 ASP A C 1
ATOM 1806 O O . ASP A 1 250 ? -6.100 -18.113 19.521 1.00 95.25 250 ASP A O 1
ATOM 1810 N N . VAL A 1 251 ? -5.843 -15.893 19.285 1.00 94.88 251 VAL A N 1
ATOM 1811 C CA . VAL A 1 251 ? -4.411 -15.954 18.943 1.00 94.88 251 VAL A CA 1
ATOM 1812 C C . VAL A 1 251 ? -3.518 -15.224 19.934 1.00 94.88 251 VAL A C 1
ATOM 1814 O O . VAL A 1 251 ? -2.302 -15.306 19.826 1.00 94.88 251 VAL A O 1
ATOM 1817 N N . GLY A 1 252 ? -4.100 -14.531 20.910 1.00 91.44 252 GLY A N 1
ATOM 1818 C CA . GLY A 1 252 ? -3.346 -13.851 21.953 1.00 91.44 252 GLY A CA 1
ATOM 1819 C C . GLY A 1 252 ? -4.242 -13.055 22.890 1.00 91.44 252 GLY A C 1
ATOM 1820 O O . GLY A 1 252 ? -5.451 -12.939 22.687 1.00 91.44 252 GLY A O 1
ATOM 1821 N N . THR A 1 253 ? -3.631 -12.475 23.915 1.00 89.38 253 THR A N 1
ATOM 1822 C CA . THR A 1 253 ? -4.298 -11.596 24.880 1.00 89.38 253 THR A CA 1
ATOM 1823 C C . THR A 1 253 ? -3.478 -10.335 25.072 1.00 89.38 253 THR A C 1
ATOM 1825 O O . THR A 1 253 ? -2.257 -10.412 25.188 1.00 89.38 253 THR A O 1
ATOM 1828 N N . VAL A 1 254 ? -4.146 -9.189 25.153 1.00 86.75 254 VAL A N 1
ATOM 1829 C CA . VAL A 1 254 ? -3.509 -7.881 25.334 1.00 86.75 254 VAL A CA 1
ATOM 1830 C C . VAL A 1 254 ? -4.080 -7.230 26.580 1.00 86.75 254 VAL A C 1
ATOM 1832 O O . VAL A 1 254 ? -5.297 -7.134 26.727 1.00 86.75 254 VAL A O 1
ATOM 1835 N N . ALA A 1 255 ? -3.210 -6.774 27.475 1.00 81.88 255 ALA A N 1
ATOM 1836 C CA . ALA A 1 255 ? -3.627 -6.011 28.642 1.00 81.88 255 ALA A CA 1
ATOM 1837 C C . ALA A 1 255 ? -4.004 -4.582 28.217 1.00 81.88 255 ALA A C 1
ATOM 1839 O O . ALA A 1 255 ? -3.178 -3.852 27.677 1.00 81.88 255 ALA A O 1
ATOM 1840 N N . LEU A 1 256 ? -5.252 -4.192 28.467 1.00 73.44 256 LEU A N 1
ATOM 1841 C CA . LEU A 1 256 ? -5.758 -2.831 28.284 1.00 73.44 256 LEU A CA 1
ATOM 1842 C C . LEU A 1 256 ? -5.748 -2.040 29.600 1.00 73.44 256 LEU A C 1
ATOM 1844 O O . LEU A 1 256 ? -5.579 -0.826 29.592 1.00 73.44 256 LEU A O 1
ATOM 1848 N N . GLY A 1 257 ? -5.892 -2.723 30.741 1.00 64.88 257 GLY A N 1
ATOM 1849 C CA . GLY A 1 257 ? -6.159 -2.105 32.044 1.00 64.88 257 GLY A CA 1
ATOM 1850 C C . GLY A 1 257 ? -7.662 -2.002 32.341 1.00 64.88 257 GLY A C 1
ATOM 1851 O O . GLY A 1 257 ? -8.490 -2.511 31.591 1.00 64.88 257 GLY A O 1
ATOM 1852 N N . ALA A 1 258 ? -8.033 -1.404 33.477 1.00 64.00 258 ALA A N 1
ATOM 1853 C CA . ALA A 1 258 ? -9.439 -1.216 33.846 1.00 64.00 258 ALA A CA 1
ATOM 1854 C C . ALA A 1 258 ? -9.974 0.098 33.250 1.00 64.00 258 ALA A C 1
ATOM 1856 O O . ALA A 1 258 ? -9.338 1.130 33.426 1.00 64.00 258 ALA A O 1
ATOM 1857 N N . GLY A 1 259 ? -11.137 0.079 32.584 1.00 67.44 259 GLY A N 1
ATOM 1858 C CA . GLY A 1 259 ? -11.734 1.269 31.960 1.00 67.44 259 GLY A CA 1
ATOM 1859 C C . GLY A 1 259 ? -13.199 1.103 31.527 1.00 67.44 259 GLY A C 1
ATOM 1860 O O . GLY A 1 259 ? -13.782 0.020 31.616 1.00 67.44 259 GLY A O 1
ATOM 1861 N N . THR A 1 260 ? -13.820 2.208 31.094 1.00 61.66 260 THR A N 1
ATOM 1862 C CA . THR A 1 260 ? -15.267 2.300 30.776 1.00 61.66 260 THR A CA 1
ATOM 1863 C C . THR A 1 260 ? -15.601 2.459 29.287 1.00 61.66 260 THR A C 1
ATOM 1865 O O . THR A 1 260 ? -16.748 2.235 28.901 1.00 61.66 260 THR A O 1
ATOM 1868 N N . ALA A 1 261 ? -14.620 2.792 28.448 1.00 63.25 261 ALA A N 1
ATOM 1869 C CA . ALA A 1 261 ? -14.714 2.776 26.987 1.00 63.25 261 ALA A CA 1
ATOM 1870 C C . ALA A 1 261 ? -13.377 2.301 26.423 1.00 63.25 261 ALA A C 1
ATOM 1872 O O . ALA A 1 261 ? -12.348 2.668 26.989 1.00 63.25 261 ALA A O 1
ATOM 1873 N N . ALA A 1 262 ? -13.400 1.515 25.347 1.00 76.12 262 ALA A N 1
ATOM 1874 C CA . ALA A 1 262 ? -12.197 0.969 24.733 1.00 76.12 262 ALA A CA 1
ATOM 1875 C C . ALA A 1 262 ? -12.161 1.270 23.229 1.00 76.12 262 ALA A C 1
ATOM 1877 O O . ALA A 1 262 ? -13.068 0.912 22.472 1.00 76.12 262 ALA A O 1
ATOM 1878 N N . PHE A 1 263 ? -11.092 1.935 22.807 1.00 85.56 263 PHE A N 1
ATOM 1879 C CA . PHE A 1 263 ? -10.779 2.232 21.416 1.00 85.56 263 PHE A CA 1
ATOM 1880 C C . PHE A 1 263 ? -9.572 1.409 21.002 1.00 85.56 263 PHE A C 1
ATOM 1882 O O . PHE A 1 263 ? -8.662 1.194 21.805 1.00 85.56 263 PHE A O 1
ATOM 1889 N N . SER A 1 264 ? -9.551 0.953 19.755 1.00 90.00 264 SER A N 1
ATOM 1890 C CA . SER A 1 264 ? -8.392 0.252 19.210 1.00 90.00 264 SER A CA 1
ATOM 1891 C C . SER A 1 264 ? -8.173 0.552 17.735 1.00 90.00 264 SER A C 1
ATOM 1893 O O . SER A 1 264 ? -9.144 0.737 17.001 1.00 90.00 264 SER A O 1
ATOM 1895 N N . SER A 1 265 ? -6.904 0.511 17.330 1.00 93.81 265 SER A N 1
ATOM 1896 C CA . SER A 1 265 ? -6.436 0.500 15.942 1.00 93.81 265 SER A CA 1
ATOM 1897 C C . SER A 1 265 ? -5.362 -0.559 15.754 1.00 93.81 265 SER A C 1
ATOM 1899 O O . SER A 1 265 ? -4.568 -0.799 16.662 1.00 93.81 265 SER A O 1
ATOM 1901 N N . LEU A 1 266 ? -5.315 -1.154 14.568 1.00 95.69 266 LEU A N 1
ATOM 1902 C CA . LEU A 1 266 ? -4.308 -2.120 14.156 1.00 95.69 266 LEU A CA 1
ATOM 1903 C C . LEU A 1 266 ? -3.745 -1.656 12.820 1.00 95.69 266 LEU A C 1
ATOM 1905 O O . LEU A 1 266 ? -4.507 -1.469 11.878 1.00 95.69 266 LEU A O 1
ATOM 1909 N N . SER A 1 267 ? -2.426 -1.557 12.734 1.00 95.88 267 SER A N 1
ATOM 1910 C CA . SER A 1 267 ? -1.703 -1.414 11.469 1.00 95.88 267 SER A CA 1
ATOM 1911 C C . SER A 1 267 ? -0.722 -2.571 11.316 1.00 95.88 267 SER A C 1
ATOM 1913 O O . SER A 1 267 ? -0.077 -2.996 12.282 1.00 95.88 267 SER A O 1
ATOM 1915 N N . TYR A 1 268 ? -0.643 -3.115 10.103 1.00 96.62 268 TYR A N 1
ATOM 1916 C CA . TYR A 1 268 ? 0.287 -4.185 9.763 1.00 96.62 268 TYR A CA 1
ATOM 1917 C C . TYR A 1 268 ? 0.842 -3.987 8.355 1.00 96.62 268 TYR A C 1
ATOM 1919 O O . TYR A 1 268 ? 0.244 -4.404 7.364 1.00 96.62 268 TYR A O 1
ATOM 1927 N N . GLU A 1 269 ? 2.023 -3.375 8.306 1.00 95.62 269 GLU A N 1
ATOM 1928 C CA . GLU A 1 269 ? 2.742 -3.061 7.075 1.00 95.62 269 GLU A CA 1
ATOM 1929 C C . GLU A 1 269 ? 4.076 -3.821 7.032 1.00 95.62 269 GLU A C 1
ATOM 1931 O O . GLU A 1 269 ? 5.108 -3.259 7.408 1.00 95.62 269 GLU A O 1
ATOM 1936 N N . PRO A 1 270 ? 4.095 -5.090 6.570 1.00 93.06 270 PRO A N 1
ATOM 1937 C CA . PRO A 1 270 ? 5.276 -5.961 6.640 1.00 93.06 270 PRO A CA 1
ATOM 1938 C C . PRO A 1 270 ? 6.498 -5.430 5.876 1.00 93.06 270 PRO A C 1
ATOM 1940 O O . PRO A 1 270 ? 7.628 -5.805 6.183 1.00 93.06 270 PRO A O 1
ATOM 1943 N N . ASN A 1 271 ? 6.292 -4.531 4.909 1.00 90.50 271 ASN A N 1
ATOM 1944 C CA . ASN A 1 271 ? 7.374 -3.886 4.157 1.00 90.50 271 ASN A CA 1
ATOM 1945 C C . ASN A 1 271 ? 8.012 -2.710 4.918 1.00 90.50 271 ASN A C 1
ATOM 1947 O O . ASN A 1 271 ? 9.074 -2.234 4.527 1.00 90.50 271 ASN A O 1
ATOM 1951 N N . VAL A 1 272 ? 7.370 -2.242 5.992 1.00 93.38 272 VAL A N 1
ATOM 1952 C CA . VAL A 1 272 ? 7.834 -1.150 6.858 1.00 93.38 272 VAL A CA 1
ATOM 1953 C C . VAL A 1 272 ? 8.349 -1.698 8.190 1.00 93.38 272 VAL A C 1
ATOM 1955 O O . VAL A 1 272 ? 9.410 -1.283 8.659 1.00 93.38 272 VAL A O 1
ATOM 1958 N N . SER A 1 273 ? 7.614 -2.637 8.790 1.00 94.81 273 SER A N 1
ATOM 1959 C CA . SER A 1 273 ? 7.968 -3.339 10.026 1.00 94.81 273 SER A CA 1
ATOM 1960 C C . SER A 1 273 ? 7.358 -4.746 10.024 1.00 94.81 273 SER A C 1
ATOM 1962 O O . SER A 1 273 ? 6.200 -4.894 9.641 1.00 94.81 273 SER A O 1
ATOM 1964 N N . PRO A 1 274 ? 8.070 -5.789 10.492 1.00 94.25 274 PRO A N 1
ATOM 1965 C CA . PRO A 1 274 ? 7.530 -7.151 10.529 1.00 94.25 274 PRO A CA 1
ATOM 1966 C C . PRO A 1 274 ? 6.425 -7.348 11.583 1.00 94.25 274 PRO A C 1
ATOM 1968 O O . PRO A 1 274 ? 5.822 -8.419 11.644 1.00 94.25 274 PRO A O 1
ATOM 1971 N N . TYR A 1 275 ? 6.177 -6.347 12.429 1.00 96.69 275 TYR A N 1
ATOM 1972 C CA . TYR A 1 275 ? 5.281 -6.435 13.576 1.00 96.69 275 TYR A CA 1
ATOM 1973 C C . TYR A 1 275 ? 3.923 -5.779 13.325 1.00 96.69 275 TYR A C 1
ATOM 1975 O O . TYR A 1 275 ? 3.774 -4.881 12.498 1.00 96.69 275 TYR A O 1
ATOM 1983 N N . VAL A 1 276 ? 2.933 -6.200 14.106 1.00 97.50 276 VAL A N 1
ATOM 1984 C CA . VAL A 1 276 ? 1.613 -5.570 14.183 1.00 97.50 276 VAL A CA 1
ATOM 1985 C C . VAL A 1 276 ? 1.629 -4.483 15.257 1.00 97.50 276 VAL A C 1
ATOM 1987 O O . VAL A 1 276 ? 2.076 -4.722 16.381 1.00 97.50 276 VAL A O 1
ATOM 1990 N N . TYR A 1 277 ? 1.095 -3.307 14.930 1.00 97.62 277 TYR A N 1
ATOM 1991 C CA . TYR A 1 277 ? 1.025 -2.147 15.819 1.00 97.62 277 TYR A CA 1
ATOM 1992 C C . TYR A 1 277 ? -0.409 -1.963 16.309 1.00 97.62 277 TYR A C 1
ATOM 1994 O O . TYR A 1 277 ? -1.275 -1.452 15.596 1.00 97.62 277 TYR A O 1
ATOM 2002 N N . LEU A 1 278 ? -0.657 -2.385 17.547 1.00 96.00 278 LEU A N 1
ATOM 2003 C CA . LEU A 1 278 ? -1.942 -2.257 18.221 1.00 96.00 278 LEU A CA 1
ATOM 2004 C C . LEU A 1 278 ? -1.942 -1.022 19.118 1.00 96.00 278 LEU A C 1
ATOM 2006 O O . LEU A 1 278 ? -1.336 -1.017 20.190 1.00 96.00 278 LEU A O 1
ATOM 2010 N N . THR A 1 279 ? -2.672 0.009 18.716 1.00 93.75 279 THR A N 1
ATOM 2011 C CA . THR A 1 279 ? -2.936 1.163 19.574 1.00 93.75 279 THR A CA 1
ATOM 2012 C C . THR A 1 279 ? -4.255 0.962 20.299 1.00 93.75 279 THR A C 1
ATOM 2014 O O . THR A 1 279 ? -5.245 0.582 19.679 1.00 93.75 279 THR A O 1
ATOM 2017 N N . THR A 1 280 ? -4.286 1.228 21.602 1.00 90.06 280 THR A N 1
ATOM 2018 C CA . THR A 1 280 ? -5.490 1.126 22.430 1.00 90.06 280 THR A CA 1
ATOM 2019 C C . THR A 1 280 ? -5.649 2.359 23.299 1.00 90.06 280 THR A C 1
ATOM 2021 O O . THR A 1 280 ? -4.662 2.876 23.821 1.00 90.06 280 THR A O 1
ATOM 2024 N N . SER A 1 281 ? -6.886 2.806 23.494 1.00 87.94 281 SER A N 1
ATOM 2025 C CA . SER A 1 281 ? -7.198 3.920 24.386 1.00 87.94 281 SER A CA 1
ATOM 2026 C C . SER A 1 281 ? -8.413 3.619 25.255 1.00 87.94 281 SER A C 1
ATOM 2028 O O . SER A 1 281 ? -9.346 2.959 24.796 1.00 87.94 281 SER A O 1
ATOM 2030 N N . GLN A 1 282 ? -8.414 4.096 26.502 1.00 83.19 282 GLN A N 1
ATOM 2031 C CA . GLN A 1 282 ? -9.529 3.902 27.428 1.00 83.19 282 GLN A CA 1
ATOM 2032 C C . GLN A 1 282 ? -9.734 5.049 28.418 1.00 83.19 282 GLN A C 1
ATOM 2034 O O . GLN A 1 282 ? -8.781 5.706 28.833 1.00 83.19 282 GLN A O 1
ATOM 2039 N N . PHE A 1 283 ? -10.979 5.231 28.871 1.00 80.06 283 PHE A N 1
ATOM 2040 C CA . PHE A 1 283 ? -11.322 6.171 29.947 1.00 80.06 283 PHE A CA 1
ATOM 2041 C C . PHE A 1 283 ? -11.398 5.477 31.313 1.00 80.06 283 PHE A C 1
ATOM 2043 O O . PHE A 1 283 ? -12.268 4.627 31.538 1.00 80.06 283 PHE A O 1
ATOM 2050 N N . SER A 1 284 ? -10.528 5.884 32.242 1.00 71.75 284 SER A N 1
ATOM 2051 C CA . SER A 1 284 ? -10.461 5.380 33.621 1.00 71.75 284 SER A CA 1
ATOM 2052 C C . SER A 1 284 ? -10.000 6.467 34.602 1.00 71.75 284 SER A C 1
ATOM 2054 O O . SER A 1 284 ? -8.876 6.444 35.104 1.00 71.75 284 SER A O 1
ATOM 2056 N N . GLY A 1 285 ? -10.838 7.481 34.842 1.00 73.19 285 GLY A N 1
ATOM 2057 C CA . GLY A 1 285 ? -10.491 8.666 35.651 1.00 73.19 285 GLY A CA 1
ATOM 2058 C C . GLY A 1 285 ? -9.539 9.651 34.948 1.00 73.19 285 GLY A C 1
ATOM 2059 O O . GLY A 1 285 ? -9.689 10.857 35.102 1.00 73.19 285 GLY A O 1
ATOM 2060 N N . SER A 1 286 ? -8.635 9.131 34.116 1.00 76.31 286 SER A N 1
ATOM 2061 C CA . SER A 1 286 ? -7.868 9.801 33.059 1.00 76.31 286 SER A CA 1
ATOM 2062 C C . SER A 1 286 ? -7.987 8.978 31.770 1.00 76.31 286 SER A C 1
ATOM 2064 O O . SER A 1 286 ? -8.425 7.822 31.819 1.00 76.31 286 SER A O 1
ATOM 2066 N N . THR A 1 287 ? -7.598 9.536 30.621 1.00 83.56 287 THR A N 1
ATOM 2067 C CA . THR A 1 287 ? -7.388 8.714 29.424 1.00 83.56 287 THR A CA 1
ATOM 2068 C C . THR A 1 287 ? -6.070 7.963 29.541 1.00 83.56 287 THR A C 1
ATOM 2070 O O . THR A 1 287 ? -5.062 8.538 29.950 1.00 83.56 287 THR A O 1
ATOM 2073 N N . ILE A 1 288 ? -6.096 6.682 29.190 1.00 86.38 288 ILE A N 1
ATOM 2074 C CA . ILE A 1 288 ? -4.924 5.817 29.106 1.00 86.38 288 ILE A CA 1
ATOM 2075 C C . ILE A 1 288 ? -4.737 5.445 27.637 1.00 86.38 288 ILE A C 1
ATOM 2077 O O . ILE A 1 288 ? -5.689 4.980 27.015 1.00 86.38 288 ILE A O 1
ATOM 2081 N N . ASN A 1 289 ? -3.542 5.654 27.085 1.00 89.62 289 ASN A N 1
ATOM 2082 C CA . ASN A 1 289 ? -3.189 5.372 25.692 1.00 89.62 289 ASN A CA 1
ATOM 2083 C C . ASN A 1 289 ? -1.975 4.444 25.652 1.00 89.62 289 ASN A C 1
ATOM 2085 O O . ASN A 1 289 ? -0.930 4.778 26.200 1.00 89.62 289 ASN A O 1
ATOM 2089 N N . HIS A 1 290 ? -2.094 3.293 24.999 1.00 91.62 290 HIS A N 1
ATOM 2090 C CA . HIS A 1 290 ? -1.014 2.315 24.880 1.00 91.62 290 HIS A CA 1
ATOM 2091 C C . HIS A 1 290 ? -0.764 1.960 23.417 1.00 91.62 290 HIS A C 1
ATOM 2093 O O . HIS A 1 290 ? -1.701 1.816 22.631 1.00 91.62 290 HIS A O 1
ATOM 2099 N N . LEU A 1 291 ? 0.505 1.763 23.073 1.00 95.19 291 LEU A N 1
ATOM 2100 C CA . LEU A 1 291 ? 0.937 1.141 21.828 1.00 95.19 291 LEU A CA 1
ATOM 2101 C C . LEU A 1 291 ? 1.599 -0.198 22.156 1.00 95.19 291 LEU A C 1
ATOM 2103 O O . LEU A 1 291 ? 2.659 -0.232 22.778 1.00 95.19 291 LEU A O 1
ATOM 2107 N N . ASN A 1 292 ? 0.980 -1.289 21.718 1.00 94.69 292 ASN A N 1
ATOM 2108 C CA . ASN A 1 292 ? 1.493 -2.648 21.827 1.00 94.69 292 ASN A CA 1
ATOM 2109 C C . ASN A 1 292 ? 2.040 -3.099 20.470 1.00 94.69 292 ASN A C 1
ATOM 2111 O O . ASN A 1 292 ? 1.356 -2.995 19.453 1.00 94.69 292 ASN A O 1
ATOM 2115 N N . ILE A 1 293 ? 3.260 -3.626 20.465 1.00 96.62 293 ILE A N 1
ATOM 2116 C CA . ILE A 1 293 ? 3.929 -4.178 19.287 1.00 96.62 293 ILE A CA 1
ATOM 2117 C C . ILE A 1 293 ? 3.902 -5.695 19.408 1.00 96.62 293 ILE A C 1
ATOM 2119 O O . ILE A 1 293 ? 4.373 -6.238 20.411 1.00 96.62 293 ILE A O 1
ATOM 2123 N N . LEU A 1 294 ? 3.325 -6.367 18.417 1.00 96.19 294 LEU A N 1
ATOM 2124 C CA . LEU A 1 294 ? 3.030 -7.797 18.463 1.00 96.19 294 LEU A CA 1
ATOM 2125 C C . LEU A 1 294 ? 3.708 -8.521 17.300 1.00 96.19 294 LEU A C 1
ATOM 2127 O O . LEU A 1 294 ? 3.653 -8.050 16.164 1.00 96.19 294 LEU A O 1
ATOM 2131 N N . ASP A 1 295 ? 4.302 -9.681 17.568 1.00 96.00 295 ASP A N 1
ATOM 2132 C CA . ASP A 1 295 ? 4.958 -10.494 16.541 1.00 96.00 295 ASP A CA 1
ATOM 2133 C C . ASP A 1 295 ? 4.002 -11.529 15.922 1.00 96.00 295 ASP A C 1
ATOM 2135 O O . ASP A 1 295 ? 3.712 -12.548 16.560 1.00 96.00 295 ASP A O 1
ATOM 2139 N N . PRO A 1 296 ? 3.521 -11.323 14.678 1.00 95.06 296 PRO A N 1
ATOM 2140 C CA . PRO A 1 296 ? 2.607 -12.263 14.033 1.00 95.06 296 PRO A CA 1
ATOM 2141 C C . PRO A 1 296 ? 3.241 -13.639 13.772 1.00 95.06 296 PRO A C 1
ATOM 2143 O O . PRO A 1 296 ? 2.513 -14.625 13.662 1.00 95.06 296 PRO A O 1
ATOM 2146 N N . ASN A 1 297 ? 4.575 -13.739 13.726 1.00 93.19 297 ASN A N 1
ATOM 2147 C CA . ASN A 1 297 ? 5.294 -15.000 13.522 1.00 93.19 297 ASN A CA 1
ATOM 2148 C C . ASN A 1 297 ? 5.572 -15.753 14.830 1.00 93.19 297 ASN A C 1
ATOM 2150 O O . ASN A 1 297 ? 5.973 -16.916 14.798 1.00 93.19 297 ASN A O 1
ATOM 2154 N N . ASN A 1 298 ? 5.330 -15.121 15.981 1.00 93.88 298 ASN A N 1
ATOM 2155 C CA . ASN A 1 298 ? 5.526 -15.709 17.302 1.00 93.88 298 ASN A CA 1
ATOM 2156 C C . ASN A 1 298 ? 4.242 -15.633 18.139 1.00 93.88 298 ASN A C 1
ATOM 2158 O O . ASN A 1 298 ? 4.233 -15.114 19.255 1.00 93.88 298 ASN A O 1
ATOM 2162 N N . ASN A 1 299 ? 3.135 -16.131 17.576 1.00 90.44 299 ASN A N 1
ATOM 2163 C CA . ASN A 1 299 ? 1.821 -16.185 18.231 1.00 90.44 299 ASN A CA 1
ATOM 2164 C C . ASN A 1 299 ? 1.386 -14.840 18.843 1.00 90.44 299 ASN A C 1
ATOM 2166 O O . ASN A 1 299 ? 0.841 -14.802 19.944 1.00 90.44 299 ASN A O 1
ATOM 2170 N N . PHE A 1 300 ? 1.667 -13.734 18.149 1.00 95.12 300 PHE A N 1
ATOM 2171 C CA . PHE A 1 300 ? 1.352 -12.375 18.596 1.00 95.12 300 PHE A CA 1
ATOM 2172 C C . PHE A 1 300 ? 1.925 -12.037 19.978 1.00 95.12 300 PHE A C 1
ATOM 2174 O O . PHE A 1 300 ? 1.341 -11.243 20.718 1.00 95.12 300 PHE A O 1
ATOM 2181 N N . ALA A 1 301 ? 3.074 -12.621 20.332 1.00 93.62 301 ALA A N 1
ATOM 2182 C CA . ALA A 1 301 ? 3.803 -12.242 21.530 1.00 93.62 301 ALA A CA 1
ATOM 2183 C C . ALA A 1 301 ? 4.098 -10.735 21.505 1.00 93.62 301 ALA A C 1
ATOM 2185 O O . ALA A 1 301 ? 4.525 -10.190 20.483 1.00 93.62 301 ALA A O 1
ATOM 2186 N N . SER A 1 302 ? 3.871 -10.061 22.635 1.00 93.12 302 SER A N 1
ATOM 2187 C CA . SER A 1 302 ? 4.242 -8.656 22.776 1.00 93.12 302 SER A CA 1
ATOM 2188 C C . SER A 1 302 ? 5.762 -8.537 22.771 1.00 93.12 302 SER A C 1
ATOM 2190 O O . SER A 1 302 ? 6.436 -9.071 23.651 1.00 93.12 302 SER A O 1
ATOM 2192 N N . VAL A 1 303 ? 6.291 -7.836 21.772 1.00 94.75 303 VAL A N 1
ATOM 2193 C CA . VAL A 1 303 ? 7.715 -7.494 21.687 1.00 94.75 303 VAL A CA 1
ATOM 2194 C C . VAL A 1 303 ? 7.988 -6.107 22.257 1.00 94.75 303 VAL A C 1
ATOM 2196 O O . VAL A 1 303 ? 9.116 -5.830 22.649 1.00 94.75 303 VAL A O 1
ATOM 2199 N N . GLY A 1 304 ? 6.963 -5.259 22.383 1.00 94.56 304 GLY A N 1
ATOM 2200 C CA . GLY A 1 304 ? 7.042 -3.954 23.037 1.00 94.56 304 GLY A CA 1
ATOM 2201 C C . GLY A 1 304 ? 5.673 -3.443 23.486 1.00 94.56 304 GLY A C 1
ATOM 2202 O O . GLY A 1 304 ? 4.651 -3.775 22.888 1.00 94.56 304 GLY A O 1
ATOM 2203 N N . SER A 1 305 ? 5.659 -2.623 24.535 1.00 93.81 305 SER A N 1
ATOM 2204 C CA . SER A 1 305 ? 4.470 -1.925 25.031 1.00 93.81 305 SER A CA 1
ATOM 2205 C C . SER A 1 305 ? 4.889 -0.566 25.575 1.00 93.81 305 SER A C 1
ATOM 2207 O O . SER A 1 305 ? 5.769 -0.493 26.432 1.00 93.81 305 SER A O 1
ATOM 2209 N N . PHE A 1 306 ? 4.244 0.495 25.099 1.00 95.50 306 PHE A N 1
ATOM 2210 C CA . PHE A 1 306 ? 4.616 1.875 25.398 1.00 95.50 306 PHE A CA 1
ATOM 2211 C C . PHE A 1 306 ? 3.386 2.692 25.789 1.00 95.50 306 PHE A C 1
ATOM 2213 O O . PHE A 1 306 ? 2.338 2.591 25.149 1.00 95.50 306 PHE A O 1
ATOM 2220 N N . ASP A 1 307 ? 3.527 3.499 26.835 1.00 93.94 307 ASP A N 1
ATOM 2221 C CA . ASP A 1 307 ? 2.482 4.380 27.357 1.00 93.94 307 ASP A CA 1
ATOM 2222 C C . ASP A 1 307 ? 2.585 5.770 26.712 1.00 93.94 307 ASP A C 1
ATOM 2224 O O . ASP A 1 307 ? 3.637 6.402 26.775 1.00 93.94 307 ASP A O 1
ATOM 2228 N N . TYR A 1 308 ? 1.496 6.242 26.106 1.00 93.12 308 TYR A N 1
ATOM 2229 C CA . TYR A 1 308 ? 1.360 7.554 25.459 1.00 93.12 308 TYR A CA 1
ATOM 2230 C C . TYR A 1 308 ? 0.290 8.434 26.134 1.00 93.12 308 TYR A C 1
ATOM 2232 O O . TYR A 1 308 ? -0.201 9.406 25.557 1.00 93.12 308 TYR A O 1
ATOM 2240 N N . SER A 1 309 ? -0.115 8.095 27.360 1.00 90.00 309 SER A N 1
ATOM 2241 C CA . SER A 1 309 ? -1.215 8.748 28.082 1.00 90.00 309 SER A CA 1
ATOM 2242 C C . SER A 1 309 ? -0.961 10.217 28.426 1.00 90.00 309 SER A C 1
ATOM 2244 O O . SER A 1 309 ? -1.917 10.951 28.655 1.00 90.00 309 SER A O 1
ATOM 2246 N N . THR A 1 310 ? 0.299 10.668 28.477 1.00 89.62 310 THR A N 1
ATOM 2247 C CA . THR A 1 310 ? 0.635 12.073 28.773 1.00 89.62 310 THR A CA 1
ATOM 2248 C C . THR A 1 310 ? 0.970 12.890 27.532 1.00 89.62 310 THR A C 1
ATOM 2250 O O . THR A 1 310 ? 0.951 14.116 27.607 1.00 89.62 310 THR A O 1
ATOM 2253 N N . SER A 1 311 ? 1.313 12.252 26.409 1.00 88.69 311 SER A N 1
ATOM 2254 C CA . SER A 1 311 ? 1.578 12.954 25.147 1.00 88.69 311 SER A CA 1
ATOM 2255 C C . SER A 1 311 ? 0.356 13.015 24.224 1.00 88.69 311 SER A C 1
ATOM 2257 O O . SER A 1 311 ? 0.275 13.923 23.397 1.00 88.69 311 SER A O 1
ATOM 2259 N N . MET A 1 312 ? -0.621 12.116 24.397 1.00 86.12 312 MET A N 1
ATOM 2260 C CA . MET A 1 312 ? -1.850 12.035 23.597 1.00 86.12 312 MET A CA 1
ATOM 2261 C C . MET A 1 312 ? -3.113 12.195 24.441 1.00 86.12 312 MET A C 1
ATOM 2263 O O . MET A 1 312 ? -3.164 11.738 25.581 1.00 86.12 312 MET A O 1
ATOM 2267 N N . ASN A 1 313 ? -4.175 12.762 23.859 1.00 83.25 313 ASN A N 1
ATOM 2268 C CA . ASN A 1 313 ? -5.475 12.837 24.528 1.00 83.25 313 ASN A CA 1
ATOM 2269 C C . ASN A 1 313 ? -6.211 11.498 24.483 1.00 83.25 313 ASN A C 1
ATOM 2271 O O . ASN A 1 313 ? -6.498 10.913 25.520 1.00 83.25 313 ASN A O 1
ATOM 2275 N N . THR A 1 314 ? -6.567 11.008 23.294 1.00 85.44 314 THR A N 1
ATOM 2276 C CA . THR A 1 314 ? -7.295 9.740 23.106 1.00 85.44 314 THR A CA 1
ATOM 2277 C C . THR A 1 314 ? -6.943 9.171 21.748 1.00 85.44 314 THR A C 1
ATOM 2279 O O . THR A 1 314 ? -7.392 9.710 20.742 1.00 85.44 314 THR A O 1
ATOM 2282 N N . ALA A 1 315 ? -6.159 8.101 21.708 1.00 88.75 315 ALA A N 1
ATOM 2283 C CA . ALA A 1 315 ? -5.724 7.492 20.458 1.00 88.75 315 ALA A CA 1
ATOM 2284 C C . ALA A 1 315 ? -6.870 6.762 19.730 1.00 88.75 315 ALA A C 1
ATOM 2286 O O . ALA A 1 315 ? -7.688 6.089 20.364 1.00 88.75 315 ALA A O 1
ATOM 2287 N N . ARG A 1 316 ? -6.932 6.902 18.397 1.00 89.06 316 ARG A N 1
ATOM 2288 C CA . ARG A 1 316 ? -8.052 6.436 17.560 1.00 89.06 316 ARG A CA 1
ATOM 2289 C C . ARG A 1 316 ? -7.659 5.464 16.468 1.00 89.06 316 ARG A C 1
ATOM 2291 O O . ARG A 1 316 ? -7.944 4.284 16.614 1.00 89.06 316 ARG A O 1
ATOM 2298 N N . GLU A 1 317 ? -7.053 5.965 15.402 1.00 92.56 317 GLU A N 1
ATOM 2299 C CA . GLU A 1 317 ? -6.574 5.178 14.265 1.00 92.56 317 GLU A CA 1
ATOM 2300 C C . GLU A 1 317 ? -5.088 5.440 14.078 1.00 92.56 317 GLU A C 1
ATOM 2302 O O . GLU A 1 317 ? -4.612 6.539 14.378 1.00 92.56 317 GLU A O 1
ATOM 2307 N N . ASN A 1 318 ? -4.363 4.412 13.650 1.00 95.44 318 ASN A N 1
ATOM 2308 C CA . ASN A 1 318 ? -2.931 4.461 13.439 1.00 95.44 318 ASN A CA 1
ATOM 2309 C C . ASN A 1 318 ? -2.571 4.024 12.015 1.00 95.44 318 ASN A C 1
ATOM 2311 O O . ASN A 1 318 ? -3.179 3.109 11.472 1.00 95.44 318 ASN A O 1
ATOM 2315 N N . ALA A 1 319 ? -1.583 4.684 11.418 1.00 97.12 319 ALA A N 1
ATOM 2316 C CA . ALA A 1 319 ? -1.119 4.376 10.069 1.00 97.12 319 ALA A CA 1
ATOM 2317 C C . ALA A 1 319 ? 0.357 4.751 9.908 1.00 97.12 319 ALA A C 1
ATOM 2319 O O . ALA A 1 319 ? 0.842 5.700 10.534 1.00 97.12 319 ALA A O 1
ATOM 2320 N N . PHE A 1 320 ? 1.073 3.996 9.078 1.00 96.94 320 PHE A N 1
ATOM 2321 C CA . PHE A 1 320 ? 2.459 4.287 8.727 1.00 96.94 320 PHE A CA 1
ATOM 2322 C C . PHE A 1 320 ? 2.546 5.156 7.477 1.00 96.94 320 PHE A C 1
ATOM 2324 O O . PHE A 1 320 ? 1.754 5.007 6.554 1.00 96.94 320 PHE A O 1
ATOM 2331 N N . ASP A 1 321 ? 3.567 6.007 7.418 1.00 95.31 321 ASP A N 1
ATOM 2332 C CA . ASP A 1 321 ? 4.006 6.619 6.164 1.00 95.31 321 ASP A CA 1
ATOM 2333 C C . ASP A 1 321 ? 5.121 5.803 5.481 1.00 95.31 321 ASP A C 1
ATOM 2335 O O . ASP A 1 321 ? 5.665 4.842 6.038 1.00 95.31 321 ASP A O 1
ATOM 2339 N N . ALA A 1 322 ? 5.527 6.221 4.277 1.00 92.75 322 ALA A N 1
ATOM 2340 C CA . ALA A 1 322 ? 6.616 5.598 3.518 1.00 92.75 322 ALA A CA 1
ATOM 2341 C C . ALA A 1 322 ? 7.997 5.695 4.198 1.00 92.75 322 ALA A C 1
ATOM 2343 O O . ALA A 1 322 ? 8.962 5.100 3.724 1.00 92.75 322 ALA A O 1
ATOM 2344 N N . LYS A 1 323 ? 8.126 6.452 5.293 1.00 91.50 323 LYS A N 1
ATOM 2345 C CA . LYS A 1 323 ? 9.372 6.662 6.042 1.00 91.50 323 LYS A CA 1
ATOM 2346 C C . LYS A 1 323 ? 9.402 5.907 7.371 1.00 91.50 323 LYS A C 1
ATOM 2348 O O . LYS A 1 323 ? 10.377 6.040 8.113 1.00 91.50 323 LYS A O 1
ATOM 2353 N N . GLY A 1 324 ? 8.374 5.111 7.665 1.00 93.75 324 GLY A N 1
ATOM 2354 C CA . GLY A 1 324 ? 8.277 4.344 8.903 1.00 93.75 324 GLY A CA 1
ATOM 2355 C C . GLY A 1 324 ? 7.877 5.179 10.120 1.00 93.75 324 GLY A C 1
ATOM 2356 O O . GLY A 1 324 ? 8.029 4.725 11.256 1.00 93.75 324 GLY A O 1
ATOM 2357 N N . ASN A 1 325 ? 7.365 6.394 9.918 1.00 95.50 325 ASN A N 1
ATOM 2358 C CA . ASN A 1 325 ? 6.742 7.175 10.979 1.00 95.50 325 ASN A CA 1
ATOM 2359 C C . ASN A 1 325 ? 5.333 6.635 11.240 1.00 95.50 325 ASN A C 1
ATOM 2361 O O . ASN A 1 325 ? 4.583 6.386 10.299 1.00 95.50 325 ASN A O 1
ATOM 2365 N N . LEU A 1 326 ? 4.970 6.488 12.514 1.00 97.50 326 LEU A N 1
ATOM 2366 C CA . LEU A 1 326 ? 3.621 6.093 12.911 1.00 97.50 326 LEU A CA 1
ATOM 2367 C C . LEU A 1 326 ? 2.813 7.342 13.241 1.00 97.50 326 LEU A C 1
ATOM 2369 O O . LEU A 1 326 ? 3.215 8.135 14.095 1.00 97.50 326 LEU A O 1
ATOM 2373 N N . TYR A 1 327 ? 1.672 7.489 12.584 1.00 97.38 327 TYR A N 1
ATOM 2374 C CA . TYR A 1 327 ? 0.705 8.544 12.837 1.00 97.38 327 TYR A CA 1
ATOM 2375 C C . TYR A 1 327 ? -0.449 7.983 13.647 1.00 97.38 327 TYR A C 1
ATOM 2377 O O . TYR A 1 327 ? -0.891 6.869 13.383 1.00 97.38 327 TYR A O 1
ATOM 2385 N N . ILE A 1 328 ? -0.922 8.737 14.636 1.00 95.12 328 ILE A N 1
ATOM 2386 C CA . ILE A 1 328 ? -2.017 8.335 15.516 1.00 95.12 328 ILE A CA 1
ATOM 2387 C C . ILE A 1 328 ? -3.010 9.490 15.605 1.00 95.12 328 ILE A C 1
ATOM 2389 O O . ILE A 1 328 ? -2.683 10.570 16.093 1.00 95.12 328 ILE A O 1
ATOM 2393 N N . GLY A 1 329 ? -4.229 9.265 15.118 1.00 91.81 329 GLY A N 1
ATOM 2394 C CA . GLY A 1 329 ? -5.323 10.223 15.230 1.00 91.81 329 GLY A CA 1
ATOM 2395 C C . GLY A 1 329 ? -5.841 10.327 16.664 1.00 91.81 329 GLY A C 1
ATOM 2396 O O . GLY A 1 329 ? -5.908 9.331 17.386 1.00 91.81 329 GLY A O 1
ATOM 2397 N N . GLU A 1 330 ? -6.259 11.528 17.055 1.00 85.88 330 GLU A N 1
ATOM 2398 C CA . GLU A 1 330 ? -6.874 11.821 18.351 1.00 85.88 330 GLU A CA 1
ATOM 2399 C C . GLU A 1 330 ? -8.322 12.309 18.211 1.00 85.88 330 GLU A C 1
ATOM 2401 O O . GLU A 1 330 ? -8.800 12.584 17.105 1.00 85.88 330 GLU A O 1
ATOM 2406 N N . PHE A 1 331 ? -9.043 12.437 19.332 1.00 78.56 331 PHE A N 1
ATOM 2407 C CA . PHE A 1 331 ? -10.299 13.193 19.370 1.00 78.56 331 PHE A CA 1
ATOM 2408 C C . PHE A 1 331 ? -10.081 14.621 18.854 1.00 78.56 331 PHE A C 1
ATOM 2410 O O . PHE A 1 331 ? -9.176 15.323 19.298 1.00 78.56 331 PHE A O 1
ATOM 2417 N N . GLY A 1 332 ? -10.976 15.100 17.989 1.00 59.84 332 GLY A N 1
ATOM 2418 C CA . GLY A 1 332 ? -10.945 16.470 17.467 1.00 59.84 332 GLY A CA 1
ATOM 2419 C C . GLY A 1 332 ? -11.423 17.528 18.474 1.00 59.84 332 GLY A C 1
ATOM 2420 O O . GLY A 1 332 ? -12.148 18.441 18.088 1.00 59.84 332 GLY A O 1
ATOM 2421 N N . ASN A 1 333 ? -11.121 17.379 19.770 1.00 58.00 333 ASN A N 1
ATOM 2422 C CA . ASN A 1 333 ? -11.577 18.268 20.841 1.00 58.00 333 ASN A CA 1
ATOM 2423 C C . ASN A 1 333 ? -10.540 18.373 21.967 1.00 58.00 333 ASN A C 1
ATOM 2425 O O . ASN A 1 333 ? -10.297 17.388 22.658 1.00 58.00 333 ASN A O 1
ATOM 2429 N N . THR A 1 334 ? -10.056 19.583 22.248 1.00 48.53 334 THR A N 1
ATOM 2430 C CA . THR A 1 334 ? -9.550 19.920 23.584 1.00 48.53 334 THR A CA 1
ATOM 2431 C C . THR A 1 334 ? -10.014 21.319 23.963 1.00 48.53 334 THR A C 1
ATOM 2433 O O . THR A 1 334 ? -9.495 22.319 23.470 1.00 48.53 334 THR A O 1
ATOM 2436 N N . THR A 1 335 ? -10.954 21.408 24.895 1.00 45.34 335 THR A N 1
ATOM 2437 C CA . THR A 1 335 ? -11.243 22.654 25.618 1.00 45.34 335 THR A CA 1
ATOM 2438 C C . THR A 1 335 ? -10.131 23.023 26.615 1.00 45.34 335 THR A C 1
ATOM 2440 O O . THR A 1 335 ? -10.268 24.002 27.342 1.00 45.34 335 THR A O 1
ATOM 2443 N N . SER A 1 336 ? -9.042 22.247 26.693 1.00 47.38 336 SER A N 1
ATOM 2444 C CA . SER A 1 336 ? -7.859 22.538 27.505 1.00 47.38 336 SER A CA 1
ATOM 2445 C C . SER A 1 336 ? -6.790 23.275 26.699 1.00 47.38 336 SER A C 1
ATOM 2447 O O . SER A 1 336 ? -6.437 22.872 25.593 1.00 47.38 336 SER A O 1
ATOM 2449 N N . THR A 1 337 ? -6.252 24.342 27.285 1.00 42.28 337 THR A N 1
ATOM 2450 C CA . THR A 1 337 ? -5.046 25.035 26.818 1.00 42.28 337 THR A CA 1
ATOM 2451 C C . THR A 1 337 ? -3.778 24.455 27.465 1.00 42.28 337 THR A C 1
ATOM 2453 O O . THR A 1 337 ? -3.817 24.172 28.665 1.00 42.28 337 THR A O 1
ATOM 2456 N N . PRO A 1 338 ? -2.643 24.387 26.740 1.00 43.84 338 PRO A N 1
ATOM 2457 C CA . PRO A 1 338 ? -2.509 24.729 25.325 1.00 43.84 338 PRO A CA 1
ATOM 2458 C C . PRO A 1 338 ? -3.219 23.695 24.439 1.00 43.84 338 PRO A C 1
ATOM 2460 O O . PRO A 1 338 ? -3.350 22.533 24.808 1.00 43.84 338 PRO A O 1
ATOM 2463 N N . LEU A 1 339 ? -3.738 24.177 23.311 1.00 51.72 339 LEU A N 1
ATOM 2464 C CA . LEU A 1 339 ? -4.623 23.447 22.402 1.00 51.72 339 LEU A CA 1
ATOM 2465 C C . LEU A 1 339 ? -4.011 22.086 22.011 1.00 51.72 339 LEU A C 1
ATOM 2467 O O . LEU A 1 339 ? -2.857 22.019 21.590 1.00 51.72 339 LEU A O 1
ATOM 2471 N N . GLY A 1 340 ? -4.772 21.007 22.165 1.00 56.16 340 GLY A N 1
ATOM 2472 C CA . GLY A 1 340 ? -4.356 19.640 21.877 1.00 56.16 340 GLY A CA 1
ATOM 2473 C C . GLY A 1 340 ? -4.351 19.331 20.385 1.00 56.16 340 GLY A C 1
ATOM 2474 O O . GLY A 1 340 ? -5.211 19.779 19.627 1.00 56.16 340 GLY A O 1
ATOM 2475 N N . GLY A 1 341 ? -3.343 18.571 19.962 1.00 61.50 341 GLY A N 1
ATOM 2476 C CA . GLY A 1 341 ? -3.227 18.090 18.591 1.00 61.50 341 GLY A CA 1
ATOM 2477 C C . GLY A 1 341 ? -4.313 17.085 18.219 1.00 61.50 341 GLY A C 1
ATOM 2478 O O . GLY A 1 341 ? -4.897 16.422 19.070 1.00 61.50 341 GLY A O 1
ATOM 2479 N N . SER A 1 342 ? -4.580 17.006 16.921 1.00 83.94 342 SER A N 1
ATOM 2480 C CA . SER A 1 342 ? -5.542 16.091 16.303 1.00 83.94 342 SER A CA 1
ATOM 2481 C C . SER A 1 342 ? -4.868 14.844 15.740 1.00 83.94 342 SER A C 1
ATOM 2483 O O . SER A 1 342 ? -5.523 13.817 15.583 1.00 83.94 342 SER A O 1
ATOM 2485 N N . ILE A 1 343 ? -3.574 14.936 15.425 1.00 91.12 343 ILE A N 1
ATOM 2486 C CA . ILE A 1 343 ? -2.752 13.809 14.986 1.00 91.12 343 ILE A CA 1
ATOM 2487 C C . ILE A 1 343 ? -1.375 13.933 15.623 1.00 91.12 343 ILE A C 1
ATOM 2489 O O . ILE A 1 343 ? -0.706 14.966 15.488 1.00 91.12 343 ILE A O 1
ATOM 2493 N N . ASP A 1 344 ? -0.944 12.845 16.242 1.00 93.69 344 ASP A N 1
ATOM 2494 C CA . ASP A 1 344 ? 0.402 12.660 16.751 1.00 93.69 344 ASP A CA 1
ATOM 2495 C C . ASP A 1 344 ? 1.244 11.848 15.781 1.00 93.69 344 ASP A C 1
ATOM 2497 O O . ASP A 1 344 ? 0.740 10.994 15.055 1.00 93.69 344 ASP A O 1
ATOM 2501 N N . ARG A 1 345 ? 2.551 12.099 15.797 1.00 95.56 345 ARG A N 1
ATOM 2502 C CA . ARG A 1 345 ? 3.539 11.343 15.038 1.00 95.56 345 ARG A CA 1
ATOM 2503 C C . ARG A 1 345 ? 4.634 10.833 15.960 1.00 95.56 345 ARG A C 1
ATOM 2505 O O . ARG A 1 345 ? 5.172 11.584 16.775 1.00 95.56 345 ARG A O 1
ATOM 2512 N N . ILE A 1 346 ? 5.006 9.575 15.769 1.00 96.62 346 ILE A N 1
ATOM 2513 C CA . ILE A 1 346 ? 6.196 8.958 16.349 1.00 96.62 346 ILE A CA 1
ATOM 2514 C C . ILE A 1 346 ? 7.163 8.687 15.196 1.00 96.62 346 ILE A C 1
ATOM 2516 O O . ILE A 1 346 ? 6.879 7.908 14.284 1.00 96.62 346 ILE A O 1
ATOM 2520 N N . THR A 1 347 ? 8.293 9.389 15.201 1.00 94.38 347 THR A N 1
ATOM 2521 C CA . THR A 1 347 ? 9.264 9.351 14.103 1.00 94.38 347 THR A CA 1
ATOM 2522 C C . THR A 1 347 ? 9.989 8.005 14.064 1.00 94.38 347 THR A C 1
ATOM 2524 O O . THR A 1 347 ? 10.499 7.563 15.092 1.00 94.38 347 THR A O 1
ATOM 2527 N N . LYS A 1 348 ? 10.080 7.374 12.884 1.00 93.31 348 LYS A N 1
ATOM 2528 C CA . LYS A 1 348 ? 10.743 6.069 12.673 1.00 93.31 348 LYS A CA 1
ATOM 2529 C C . LYS A 1 348 ? 10.307 4.997 13.686 1.00 93.31 348 LYS A C 1
ATOM 2531 O O . LYS A 1 348 ? 11.131 4.235 14.199 1.00 93.31 348 LYS A O 1
ATOM 2536 N N . ALA A 1 349 ? 9.009 4.972 13.985 1.00 95.81 349 ALA A N 1
ATOM 2537 C CA . ALA A 1 349 ? 8.349 4.040 14.900 1.00 95.81 349 ALA A CA 1
ATOM 2538 C C . ALA A 1 349 ? 8.407 2.578 14.434 1.00 95.81 349 ALA A C 1
ATOM 2540 O O . ALA A 1 349 ? 8.204 1.656 15.227 1.00 95.81 349 ALA A O 1
ATOM 2541 N N . ASN A 1 350 ? 8.697 2.358 13.153 1.00 94.38 350 ASN A N 1
ATOM 2542 C CA . ASN A 1 350 ? 8.958 1.036 12.607 1.00 94.38 350 ASN A CA 1
ATOM 2543 C C . ASN A 1 350 ? 10.163 0.351 13.284 1.00 94.38 350 ASN A C 1
ATOM 2545 O O . ASN A 1 350 ? 10.179 -0.869 13.406 1.00 94.38 350 ASN A O 1
ATOM 2549 N N . ILE A 1 351 ? 11.121 1.132 13.802 1.00 93.00 351 ILE A N 1
ATOM 2550 C CA . ILE A 1 351 ? 12.262 0.661 14.595 1.00 93.00 351 ILE A CA 1
ATOM 2551 C C . ILE A 1 351 ? 11.922 0.740 16.080 1.00 93.00 351 ILE A C 1
ATOM 2553 O O . ILE A 1 351 ? 11.825 1.821 16.656 1.00 93.00 351 ILE A O 1
ATOM 2557 N N . GLN A 1 352 ? 11.821 -0.421 16.728 1.00 91.25 352 GLN A N 1
ATOM 2558 C CA . GLN A 1 352 ? 11.405 -0.519 18.128 1.00 91.25 352 GLN A CA 1
ATOM 2559 C C . GLN A 1 352 ? 12.270 0.309 19.094 1.00 91.25 352 GLN A C 1
ATOM 2561 O O . GLN A 1 352 ? 11.743 0.873 20.046 1.00 91.25 352 GLN A O 1
ATOM 2566 N N . ALA A 1 353 ? 13.578 0.427 18.849 1.00 92.50 353 ALA A N 1
ATOM 2567 C CA . ALA A 1 353 ? 14.478 1.224 19.690 1.00 92.50 353 ALA A CA 1
ATOM 2568 C C . ALA A 1 353 ? 14.154 2.734 19.695 1.00 92.50 353 ALA A C 1
ATOM 2570 O O . ALA A 1 353 ? 14.599 3.447 20.591 1.00 92.50 353 ALA A O 1
ATOM 2571 N N . ASN A 1 354 ? 13.376 3.220 18.720 1.00 94.44 354 ASN A N 1
ATOM 2572 C CA . ASN A 1 354 ? 12.908 4.605 18.665 1.00 94.44 354 ASN A CA 1
ATOM 2573 C C . ASN A 1 354 ? 11.592 4.818 19.423 1.00 94.44 354 ASN A C 1
ATOM 2575 O O . ASN A 1 354 ? 11.132 5.953 19.534 1.00 94.44 354 ASN A O 1
ATOM 2579 N N . LEU A 1 355 ? 10.961 3.754 19.921 1.00 96.38 355 LEU A N 1
ATOM 2580 C CA . LEU A 1 355 ? 9.742 3.837 20.715 1.00 96.38 355 LEU A CA 1
ATOM 2581 C C . LEU A 1 355 ? 10.097 4.020 22.193 1.00 96.38 355 LEU A C 1
ATOM 2583 O O . LEU A 1 355 ? 10.964 3.337 22.737 1.00 96.38 355 LEU A O 1
ATOM 2587 N N . ALA A 1 356 ? 9.411 4.949 22.849 1.00 97.50 356 ALA A N 1
ATOM 2588 C CA . ALA A 1 356 ? 9.537 5.206 24.275 1.00 97.50 356 ALA A CA 1
ATOM 2589 C C . ALA A 1 356 ? 8.236 5.818 24.800 1.00 97.50 356 ALA A C 1
ATOM 2591 O O . ALA A 1 356 ? 7.472 6.415 24.041 1.00 97.50 356 ALA A O 1
ATOM 2592 N N . ASN A 1 357 ? 7.997 5.699 26.106 1.00 97.44 357 ASN A N 1
ATOM 2593 C CA . ASN A 1 357 ? 6.798 6.269 26.714 1.00 97.44 357 ASN A CA 1
ATOM 2594 C C . ASN A 1 357 ? 6.708 7.772 26.427 1.00 97.44 357 ASN A C 1
ATOM 2596 O O . ASN A 1 357 ? 7.664 8.514 26.660 1.00 97.44 357 ASN A O 1
ATOM 2600 N N . ASN A 1 358 ? 5.540 8.204 25.958 1.00 95.38 358 ASN A N 1
ATOM 2601 C CA . ASN A 1 358 ? 5.172 9.594 25.723 1.00 95.38 358 ASN A CA 1
ATOM 2602 C C . ASN A 1 358 ? 6.113 10.352 24.771 1.00 95.38 358 ASN A C 1
ATOM 2604 O O . ASN A 1 358 ? 6.222 11.574 24.852 1.00 95.38 358 ASN A O 1
ATOM 2608 N N . ASN A 1 359 ? 6.791 9.648 23.858 1.00 96.00 359 ASN A N 1
ATOM 2609 C CA . ASN A 1 359 ? 7.709 10.258 22.891 1.00 96.00 359 ASN A CA 1
ATOM 2610 C C . ASN A 1 359 ? 7.046 10.677 21.564 1.00 96.00 359 ASN A C 1
ATOM 2612 O O . ASN A 1 359 ? 7.741 10.887 20.568 1.00 96.00 359 ASN A O 1
ATOM 2616 N N . SER A 1 360 ? 5.715 10.785 21.533 1.00 94.50 360 SER A N 1
ATOM 2617 C CA . SER A 1 360 ? 4.993 11.309 20.375 1.00 94.50 360 SER A CA 1
ATOM 2618 C C . SER A 1 360 ? 5.066 12.835 20.324 1.00 94.50 360 SER A C 1
ATOM 2620 O O . SER A 1 360 ? 5.227 13.506 21.345 1.00 94.50 360 SER A O 1
ATOM 2622 N N . ALA A 1 361 ? 4.939 13.394 19.123 1.00 92.56 361 ALA A N 1
ATOM 2623 C CA . ALA A 1 361 ? 4.862 14.833 18.907 1.00 92.56 361 ALA A CA 1
ATOM 2624 C C . ALA A 1 361 ? 3.603 15.192 18.116 1.00 92.56 361 ALA A C 1
ATOM 2626 O O . ALA A 1 361 ? 3.199 14.449 17.220 1.00 92.56 361 ALA A O 1
ATOM 2627 N N . LYS A 1 362 ? 3.021 16.365 18.397 1.00 89.62 362 LYS A N 1
ATOM 2628 C CA . LYS A 1 362 ? 1.881 16.877 17.629 1.00 89.62 362 LYS A CA 1
ATOM 2629 C C . LYS A 1 362 ? 2.324 17.143 16.192 1.00 89.62 362 LYS A C 1
ATOM 2631 O O . LYS A 1 362 ? 3.175 17.998 15.961 1.00 89.62 362 LYS A O 1
ATOM 2636 N N . TRP A 1 363 ? 1.741 16.422 15.240 1.00 92.31 363 TRP A N 1
ATOM 2637 C CA . TRP A 1 363 ? 1.984 16.640 13.816 1.00 92.31 363 TRP A CA 1
ATOM 2638 C C . TRP A 1 363 ? 0.925 17.543 13.204 1.00 92.31 363 TRP A C 1
ATOM 2640 O O . TRP A 1 363 ? 1.241 18.414 12.401 1.00 92.31 363 TRP A O 1
ATOM 2650 N N . TYR A 1 364 ? -0.332 17.389 13.606 1.00 89.12 364 TYR A N 1
ATOM 2651 C CA . TYR A 1 364 ? -1.401 18.256 13.135 1.00 89.12 364 TYR A CA 1
ATOM 2652 C C . TYR A 1 364 ? -2.223 18.773 14.307 1.00 89.12 364 TYR A C 1
ATOM 2654 O O . TYR A 1 364 ? -2.682 18.002 15.149 1.00 89.12 364 TYR A O 1
ATOM 2662 N N . ILE A 1 365 ? -2.407 20.091 14.346 1.00 83.19 365 ILE A N 1
ATOM 2663 C CA . ILE A 1 365 ? -3.271 20.782 15.300 1.00 83.19 365 ILE A CA 1
ATOM 2664 C C . ILE A 1 365 ? -4.355 21.474 14.485 1.00 83.19 365 ILE A C 1
ATOM 2666 O O . ILE A 1 365 ? -4.068 22.287 13.606 1.00 83.19 365 ILE A O 1
ATOM 2670 N N . GLN A 1 366 ? -5.605 21.128 14.758 1.00 75.06 366 GLN A N 1
ATOM 2671 C CA . GLN A 1 366 ? -6.735 21.683 14.038 1.00 75.06 366 GLN A CA 1
ATOM 2672 C C . GLN A 1 366 ? -7.073 23.116 14.489 1.00 75.06 366 GLN A C 1
ATOM 2674 O O . GLN A 1 366 ? -7.046 23.427 15.679 1.00 75.06 366 GLN A O 1
ATOM 2679 N N . ASP A 1 367 ? -7.455 23.972 13.533 1.00 67.69 367 ASP A N 1
ATOM 2680 C CA . ASP A 1 367 ? -7.997 25.313 13.798 1.00 67.69 367 ASP A CA 1
ATOM 2681 C C . ASP A 1 367 ? -9.340 25.235 14.555 1.00 67.69 367 ASP A C 1
ATOM 2683 O O . ASP A 1 367 ? -10.250 24.496 14.165 1.00 67.69 367 ASP A O 1
ATOM 2687 N N . GLN A 1 368 ? -9.444 25.998 15.646 1.00 59.31 368 GLN A N 1
ATOM 2688 C CA . GLN A 1 368 ? -10.534 25.968 16.624 1.00 59.31 368 GLN A CA 1
ATOM 2689 C C . GLN A 1 368 ? -11.523 27.141 16.511 1.00 59.31 368 GLN A C 1
ATOM 2691 O O . GLN A 1 368 ? -12.388 27.286 17.376 1.00 59.31 368 GLN A O 1
ATOM 2696 N N . ALA A 1 369 ? -11.444 27.979 15.469 1.00 54.53 369 ALA A N 1
ATOM 2697 C CA . ALA A 1 369 ? -12.264 29.194 15.339 1.00 54.53 369 ALA A CA 1
ATOM 2698 C C . ALA A 1 369 ? -13.803 28.984 15.309 1.00 54.53 369 ALA A C 1
ATOM 2700 O O . ALA A 1 369 ? -14.559 29.954 15.355 1.00 54.53 369 ALA A O 1
ATOM 2701 N N . ALA A 1 370 ? -14.293 27.743 15.324 1.00 45.81 370 ALA A N 1
ATOM 2702 C CA . ALA A 1 370 ? -15.633 27.398 15.786 1.00 45.81 370 ALA A CA 1
ATOM 2703 C C . ALA A 1 370 ? -15.555 26.070 16.550 1.00 45.81 370 ALA A C 1
ATOM 2705 O O . ALA A 1 370 ? -15.010 25.098 16.032 1.00 45.81 370 ALA A O 1
ATOM 2706 N N . ALA A 1 371 ? -16.081 26.028 17.775 1.00 48.00 371 ALA A N 1
ATOM 2707 C CA . ALA A 1 371 ? -16.076 24.877 18.679 1.00 48.00 371 ALA A CA 1
ATOM 2708 C C . ALA A 1 371 ? -16.850 23.661 18.123 1.00 48.00 371 ALA A C 1
ATOM 2710 O O . ALA A 1 371 ? -17.934 23.321 18.591 1.00 48.00 371 ALA A O 1
ATOM 2711 N N . LEU A 1 372 ? -16.302 22.998 17.108 1.00 54.84 372 LEU A N 1
ATOM 2712 C CA . LEU A 1 372 ? -16.892 21.827 16.475 1.00 54.84 372 LEU A CA 1
ATOM 2713 C C . LEU A 1 372 ? -16.128 20.592 16.950 1.00 54.84 372 LEU A C 1
ATOM 2715 O O . LEU A 1 372 ? -15.188 20.117 16.309 1.00 54.84 372 LEU A O 1
ATOM 2719 N N . SER A 1 373 ? -16.520 20.099 18.124 1.00 59.34 373 SER A N 1
ATOM 2720 C CA . SER A 1 373 ? -15.997 18.854 18.679 1.00 59.34 373 SER A CA 1
ATOM 2721 C C . SER A 1 373 ? -16.372 17.674 17.778 1.00 59.34 373 SER A C 1
ATOM 2723 O O . SER A 1 373 ? -17.515 17.542 17.343 1.00 59.34 373 SER A O 1
ATOM 2725 N N . ALA A 1 374 ? -15.404 16.802 17.500 1.00 63.19 374 ALA A N 1
ATOM 2726 C CA . ALA A 1 374 ? -15.647 15.505 16.878 1.00 63.19 374 ALA A CA 1
ATOM 2727 C C . ALA A 1 374 ? -15.305 14.408 17.891 1.00 63.19 374 ALA A C 1
ATOM 2729 O O . ALA A 1 374 ? -14.153 14.259 18.295 1.00 63.19 374 ALA A O 1
ATOM 2730 N N . GLN A 1 375 ? -16.317 13.648 18.314 1.00 67.62 375 GLN A N 1
ATOM 2731 C CA . GLN A 1 375 ? -16.156 12.536 19.266 1.00 67.62 375 GLN A CA 1
ATOM 2732 C C . GLN A 1 375 ? -15.512 11.299 18.625 1.00 67.62 375 GLN A C 1
ATOM 2734 O O . GLN A 1 375 ? -15.036 10.398 19.312 1.00 67.62 375 GLN A O 1
ATOM 2739 N N . PHE A 1 376 ? -15.528 11.231 17.295 1.00 75.44 376 PHE A N 1
ATOM 2740 C CA . PHE A 1 376 ? -14.886 10.179 16.531 1.00 75.44 376 PHE A CA 1
ATOM 2741 C C . PHE A 1 376 ? -14.111 10.795 15.380 1.00 75.44 376 PHE A C 1
ATOM 2743 O O . PHE A 1 376 ? -14.586 11.727 14.729 1.00 75.44 376 PHE A O 1
ATOM 2750 N N . SER A 1 377 ? -12.939 10.231 15.155 1.00 83.12 377 SER A N 1
ATOM 2751 C CA . SER A 1 377 ? -12.059 10.540 14.049 1.00 83.12 377 SER A CA 1
ATOM 2752 C C . SER A 1 377 ? -11.468 9.247 13.512 1.00 83.12 377 SER A C 1
ATOM 2754 O O . SER A 1 377 ? -11.364 8.255 14.250 1.00 83.12 377 SER A O 1
ATOM 2756 N N . GLY A 1 378 ? -11.126 9.301 12.232 1.00 88.06 378 GLY A N 1
ATOM 2757 C CA . GLY A 1 378 ? -10.418 8.256 11.519 1.00 88.06 378 GLY A CA 1
ATOM 2758 C C . GLY A 1 378 ? -9.250 8.842 10.745 1.00 88.06 378 GLY A C 1
ATOM 2759 O O . GLY A 1 378 ? -9.274 10.025 10.402 1.00 88.06 378 GLY A O 1
ATOM 2760 N N . LEU A 1 379 ? -8.222 8.050 10.506 1.00 93.00 379 LEU A N 1
ATOM 2761 C CA . LEU A 1 379 ? -6.991 8.481 9.873 1.00 93.00 379 LEU A CA 1
ATOM 2762 C C . LEU A 1 379 ? -6.433 7.350 9.030 1.00 93.00 379 LEU A C 1
ATOM 2764 O O . LEU A 1 379 ? -6.253 6.244 9.526 1.00 93.00 379 LEU A O 1
ATOM 2768 N N . ASP A 1 380 ? -6.018 7.706 7.823 1.00 96.31 380 ASP A N 1
ATOM 2769 C CA . ASP A 1 380 ? -5.048 6.914 7.091 1.00 96.31 380 ASP A CA 1
ATOM 2770 C C . ASP A 1 380 ? -4.019 7.810 6.396 1.00 96.31 380 ASP A C 1
ATOM 2772 O O . ASP A 1 380 ? -4.279 8.988 6.116 1.00 96.31 380 ASP A O 1
ATOM 2776 N N . VAL A 1 381 ? -2.839 7.252 6.139 1.00 96.69 381 VAL A N 1
ATOM 2777 C CA . VAL A 1 381 ? -1.716 7.923 5.489 1.00 96.69 381 VAL A CA 1
ATOM 2778 C C . VAL A 1 381 ? -1.478 7.279 4.130 1.00 96.69 381 VAL A C 1
ATOM 2780 O O . VAL A 1 381 ? -1.299 6.071 4.010 1.00 96.69 381 VAL A O 1
ATOM 2783 N N . ALA A 1 382 ? -1.474 8.108 3.092 1.00 95.31 382 ALA A N 1
ATOM 2784 C CA . ALA A 1 382 ? -1.206 7.695 1.731 1.00 95.31 382 ALA A CA 1
ATOM 2785 C C . ALA A 1 382 ? 0.227 7.165 1.621 1.00 95.31 382 ALA A C 1
ATOM 2787 O O . ALA A 1 382 ? 1.199 7.861 1.918 1.00 95.31 382 ALA A O 1
ATOM 2788 N N . GLY A 1 383 ? 0.360 5.940 1.143 1.00 92.12 383 GLY A N 1
ATOM 2789 C CA . GLY A 1 383 ? 1.621 5.275 0.876 1.00 92.12 383 GLY A CA 1
ATOM 2790 C C . GLY A 1 383 ? 1.803 4.953 -0.604 1.00 92.12 383 GLY A C 1
ATOM 2791 O O . GLY A 1 383 ? 1.054 5.369 -1.488 1.00 92.12 383 GLY A O 1
ATOM 2792 N N . ALA A 1 384 ? 2.850 4.184 -0.866 1.00 89.19 384 ALA A N 1
ATOM 2793 C CA . ALA A 1 384 ? 3.085 3.481 -2.122 1.00 89.19 384 ALA A CA 1
ATOM 2794 C C . ALA A 1 384 ? 3.833 2.180 -1.804 1.00 89.19 384 ALA A C 1
ATOM 2796 O O . ALA A 1 384 ? 4.864 1.875 -2.405 1.00 89.19 384 ALA A O 1
ATOM 2797 N N . PHE A 1 385 ? 3.373 1.459 -0.776 1.00 94.00 385 PHE A N 1
ATOM 2798 C CA . PHE A 1 385 ? 4.098 0.314 -0.238 1.00 94.00 385 PHE A CA 1
ATOM 2799 C C . PHE A 1 385 ? 3.988 -0.861 -1.207 1.00 94.00 385 PHE A C 1
ATOM 2801 O O . PHE A 1 385 ? 2.993 -1.583 -1.204 1.00 94.00 385 PHE A O 1
ATOM 2808 N N . LEU A 1 386 ? 5.004 -1.048 -2.049 1.00 95.75 386 LEU A N 1
ATOM 2809 C CA . LEU A 1 386 ? 5.071 -2.179 -2.968 1.00 95.75 386 LEU A CA 1
ATOM 2810 C C . LEU A 1 386 ? 5.013 -3.485 -2.171 1.00 95.75 386 LEU A C 1
ATOM 2812 O O . LEU A 1 386 ? 5.917 -3.763 -1.384 1.00 95.75 386 LEU A O 1
ATOM 2816 N N . ASP A 1 387 ? 3.970 -4.290 -2.373 1.00 95.06 387 ASP A N 1
ATOM 2817 C CA . ASP A 1 387 ? 3.793 -5.536 -1.636 1.00 95.06 387 ASP A CA 1
ATOM 2818 C C . ASP A 1 387 ? 4.617 -6.666 -2.251 1.00 95.06 387 ASP A C 1
ATOM 2820 O O . ASP A 1 387 ? 4.118 -7.464 -3.045 1.00 95.06 387 ASP A O 1
ATOM 2824 N N . TYR A 1 388 ? 5.903 -6.729 -1.888 1.00 94.12 388 TYR A N 1
ATOM 2825 C CA . TYR A 1 388 ? 6.798 -7.812 -2.302 1.00 94.12 388 TYR A CA 1
ATOM 2826 C C . TYR A 1 388 ? 6.782 -9.012 -1.342 1.00 94.12 388 TYR A C 1
ATOM 2828 O O . TYR A 1 388 ? 7.259 -10.079 -1.729 1.00 94.12 388 TYR A O 1
ATOM 2836 N N . THR A 1 389 ? 6.215 -8.884 -0.139 1.00 91.56 389 THR A N 1
ATOM 2837 C CA . THR A 1 389 ? 6.290 -9.907 0.919 1.00 91.56 389 THR A CA 1
ATOM 2838 C C . THR A 1 389 ? 5.074 -10.826 0.987 1.00 91.56 389 THR A C 1
ATOM 2840 O O . THR A 1 389 ? 5.230 -11.993 1.345 1.00 91.56 389 THR A O 1
ATOM 2843 N N . THR A 1 390 ? 3.880 -10.355 0.615 1.00 92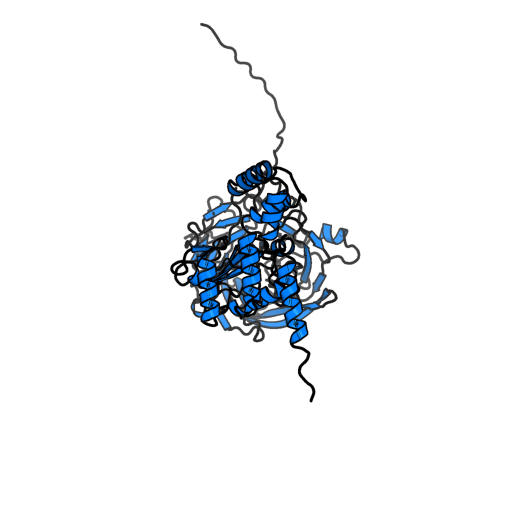.75 390 THR A N 1
ATOM 2844 C CA . THR A 1 390 ? 2.648 -11.141 0.768 1.00 92.75 390 THR A CA 1
ATOM 2845 C C . THR A 1 390 ? 2.523 -12.203 -0.329 1.00 92.75 390 THR A C 1
ATOM 2847 O O . THR A 1 390 ? 2.485 -11.859 -1.517 1.00 92.75 390 THR A O 1
ATOM 2850 N N . PRO A 1 391 ? 2.416 -13.498 0.023 1.00 91.56 391 PRO A N 1
ATOM 2851 C CA . PRO A 1 391 ? 2.225 -14.555 -0.962 1.00 91.56 391 PRO A CA 1
ATOM 2852 C C . PRO A 1 391 ? 0.936 -14.373 -1.773 1.00 91.56 391 PRO A C 1
ATOM 2854 O O . PRO A 1 391 ? -0.116 -14.048 -1.227 1.00 91.56 391 PRO A O 1
ATOM 2857 N N . GLY A 1 392 ? 1.007 -14.613 -3.083 1.00 91.44 392 GLY A N 1
ATOM 2858 C CA . GLY A 1 392 ? -0.153 -14.589 -3.978 1.00 91.44 392 GLY A CA 1
ATOM 2859 C C . GLY A 1 392 ? -0.615 -13.197 -4.418 1.00 91.44 392 GLY A C 1
ATOM 2860 O O . GLY A 1 392 ? -1.400 -13.108 -5.360 1.00 91.44 392 GLY A O 1
ATOM 2861 N N . VAL A 1 393 ? -0.112 -12.118 -3.811 1.00 94.94 393 VAL A N 1
ATOM 2862 C CA . VAL A 1 393 ? -0.360 -10.754 -4.295 1.00 94.94 393 VAL A CA 1
ATOM 2863 C C . VAL A 1 393 ? 0.463 -10.530 -5.555 1.00 94.94 393 VAL A C 1
ATOM 2865 O O . VAL A 1 393 ? 1.668 -10.749 -5.534 1.00 94.94 393 VAL A O 1
ATOM 2868 N N . THR A 1 394 ? -0.154 -10.062 -6.638 1.00 96.75 394 THR A N 1
ATOM 2869 C CA . THR A 1 394 ? 0.550 -9.598 -7.842 1.00 96.75 394 THR A CA 1
ATOM 2870 C C . THR A 1 394 ? 0.659 -8.076 -7.808 1.00 96.75 394 THR A C 1
ATOM 2872 O O . THR A 1 394 ? -0.349 -7.395 -7.640 1.00 96.75 394 THR A O 1
ATOM 2875 N N . VAL A 1 395 ? 1.869 -7.545 -7.991 1.00 97.81 395 VAL A N 1
ATOM 2876 C CA . VAL A 1 395 ? 2.105 -6.101 -8.128 1.00 97.81 395 VAL A CA 1
ATOM 2877 C C . VAL A 1 395 ? 2.135 -5.756 -9.609 1.00 97.81 395 VAL A C 1
ATOM 2879 O O . VAL A 1 395 ? 2.933 -6.338 -10.340 1.00 97.81 395 VAL A O 1
ATOM 2882 N N . ASN A 1 396 ? 1.323 -4.800 -10.056 1.00 97.31 396 ASN A N 1
ATOM 2883 C CA . ASN A 1 396 ? 1.388 -4.285 -11.422 1.00 97.31 396 ASN A CA 1
ATOM 2884 C C . ASN A 1 396 ? 2.028 -2.895 -11.437 1.00 97.31 396 ASN A C 1
ATOM 2886 O O . ASN A 1 396 ? 1.398 -1.887 -11.129 1.00 97.31 396 ASN A O 1
ATOM 2890 N N . MET A 1 397 ? 3.294 -2.834 -11.841 1.00 96.88 397 MET A N 1
ATOM 2891 C CA . MET A 1 397 ? 4.038 -1.580 -11.935 1.00 96.88 397 MET A CA 1
ATOM 2892 C C . MET A 1 397 ? 3.497 -0.657 -13.026 1.00 96.88 397 MET A C 1
ATOM 2894 O O . MET A 1 397 ? 3.701 0.550 -12.928 1.00 96.88 397 MET A O 1
ATOM 2898 N N . ARG A 1 398 ? 2.819 -1.178 -14.061 1.00 95.62 398 ARG A N 1
ATOM 2899 C CA . ARG A 1 398 ? 2.425 -0.393 -15.245 1.00 95.62 398 ARG A CA 1
ATOM 2900 C C . ARG A 1 398 ? 3.619 0.418 -15.768 1.00 95.62 398 ARG A C 1
ATOM 2902 O O . ARG A 1 398 ? 4.691 -0.149 -15.987 1.00 95.62 398 ARG A O 1
ATOM 2909 N N . THR A 1 399 ? 3.465 1.737 -15.876 1.00 95.12 399 THR A N 1
ATOM 2910 C CA . THR A 1 399 ? 4.519 2.701 -16.205 1.00 95.12 399 THR A CA 1
ATOM 2911 C C . THR A 1 399 ? 5.075 3.456 -14.986 1.00 95.12 399 THR A C 1
ATOM 2913 O O . THR A 1 399 ? 5.664 4.524 -15.152 1.00 95.12 399 THR A O 1
ATOM 2916 N N . LYS A 1 400 ? 4.835 2.988 -13.754 1.00 93.12 400 LYS A N 1
ATOM 2917 C CA . LYS A 1 400 ? 5.216 3.700 -12.523 1.00 93.12 400 LYS A CA 1
ATOM 2918 C C . LYS A 1 400 ? 6.737 3.703 -12.323 1.00 93.12 400 LYS A C 1
ATOM 2920 O O . LYS A 1 400 ? 7.434 2.740 -12.649 1.00 93.12 400 LYS A O 1
ATOM 2925 N N . SER A 1 401 ? 7.221 4.770 -11.693 1.00 95.56 401 SER A N 1
ATOM 2926 C CA . SER A 1 401 ? 8.490 4.774 -10.962 1.00 95.56 401 SER A CA 1
ATOM 2927 C C . SER A 1 401 ? 8.179 4.673 -9.477 1.00 95.56 401 SER A C 1
ATOM 2929 O O . SER A 1 401 ? 7.269 5.349 -8.999 1.00 95.56 401 SER A O 1
ATOM 2931 N N . VAL A 1 402 ? 8.913 3.838 -8.752 1.00 95.88 402 VAL A N 1
ATOM 2932 C CA . VAL A 1 402 ? 8.653 3.541 -7.339 1.00 95.88 402 VAL A CA 1
ATOM 2933 C C . VAL A 1 402 ? 9.974 3.519 -6.593 1.00 95.88 402 VAL A C 1
ATOM 2935 O O . VAL A 1 402 ? 10.940 2.929 -7.066 1.00 95.88 402 VAL A O 1
ATOM 2938 N N . ALA A 1 403 ? 10.025 4.167 -5.435 1.00 96.75 403 ALA A N 1
ATOM 2939 C CA . ALA A 1 403 ? 11.064 3.915 -4.449 1.00 96.75 403 ALA A CA 1
ATOM 2940 C C . ALA A 1 403 ? 10.478 2.969 -3.402 1.00 96.75 403 ALA A C 1
ATOM 2942 O O . ALA A 1 403 ? 9.377 3.218 -2.913 1.00 96.75 403 ALA A O 1
ATOM 2943 N N . VAL A 1 404 ? 11.201 1.903 -3.070 1.00 96.69 404 VAL A N 1
ATOM 2944 C CA . VAL A 1 404 ? 10.848 0.942 -2.021 1.00 96.69 404 VAL A CA 1
ATOM 2945 C C . VAL A 1 404 ? 11.830 1.139 -0.867 1.00 96.69 404 VAL A C 1
ATOM 2947 O O . VAL A 1 404 ? 12.926 0.571 -0.900 1.00 96.69 404 VAL A O 1
ATOM 2950 N N . PRO A 1 405 ? 11.494 1.982 0.128 1.00 94.75 405 PRO A N 1
ATOM 2951 C CA . PRO A 1 405 ? 12.320 2.155 1.310 1.00 94.75 405 PRO A CA 1
ATOM 2952 C C . PRO A 1 405 ? 12.431 0.848 2.078 1.00 94.75 405 PRO A C 1
ATOM 2954 O O . PRO A 1 405 ? 11.465 0.092 2.187 1.00 94.75 405 PRO A O 1
ATOM 2957 N N . TYR A 1 406 ? 13.602 0.618 2.649 1.00 94.75 406 TYR A N 1
ATOM 2958 C CA . TYR A 1 406 ? 13.817 -0.432 3.629 1.00 94.75 406 TYR A CA 1
ATOM 2959 C C . TYR A 1 406 ? 14.624 0.126 4.796 1.00 94.75 406 TYR A C 1
ATOM 2961 O O . TYR A 1 406 ? 15.262 1.177 4.709 1.00 94.75 406 TYR A O 1
ATOM 2969 N N . PHE A 1 407 ? 14.557 -0.562 5.927 1.00 92.25 407 PHE A N 1
ATOM 2970 C CA . PHE A 1 407 ? 14.950 -0.016 7.217 1.00 92.25 407 PHE A CA 1
ATOM 2971 C C . PHE A 1 407 ? 15.886 -1.001 7.919 1.00 92.25 407 PHE A C 1
ATOM 2973 O O . PHE A 1 407 ? 15.418 -1.809 8.733 1.00 92.25 407 PHE A O 1
ATOM 2980 N N . PRO A 1 408 ? 17.201 -0.961 7.613 1.00 87.88 408 PRO A N 1
ATOM 2981 C CA . PRO A 1 408 ? 18.181 -1.849 8.226 1.00 87.88 408 PRO A CA 1
ATOM 2982 C C . PRO A 1 408 ? 18.015 -1.906 9.750 1.00 87.88 408 PRO A C 1
ATOM 2984 O O . PRO A 1 408 ? 17.935 -0.876 10.418 1.00 87.88 408 PRO A O 1
ATOM 2987 N N . GLY A 1 409 ? 17.913 -3.123 10.288 1.00 82.12 409 GLY A N 1
ATOM 2988 C CA . GLY A 1 409 ? 17.571 -3.378 11.694 1.00 82.12 409 GLY A CA 1
ATOM 2989 C C . GLY A 1 409 ? 16.108 -3.767 11.942 1.00 82.12 409 GLY A C 1
ATOM 2990 O O . GLY A 1 409 ? 15.805 -4.283 13.013 1.00 82.12 409 GLY A O 1
ATOM 2991 N N . THR A 1 410 ? 15.216 -3.585 10.964 1.00 84.62 410 THR A N 1
ATOM 2992 C CA . THR A 1 410 ? 13.822 -4.076 11.006 1.00 84.62 410 THR A CA 1
ATOM 2993 C C . THR A 1 410 ? 13.454 -4.811 9.724 1.00 84.62 410 THR A C 1
ATOM 2995 O O . THR A 1 410 ? 13.128 -5.993 9.768 1.00 84.62 410 THR A O 1
ATOM 2998 N N . VAL A 1 411 ? 13.595 -4.142 8.580 1.00 89.62 411 VAL A N 1
ATOM 2999 C CA . VAL A 1 411 ? 13.410 -4.704 7.241 1.00 89.62 411 VAL A CA 1
ATOM 3000 C C . VAL A 1 411 ? 14.726 -4.534 6.487 1.00 89.62 411 VAL A C 1
ATOM 3002 O O . VAL A 1 411 ? 15.137 -3.416 6.178 1.00 89.62 411 VAL A O 1
ATOM 3005 N N . ASN A 1 412 ? 15.424 -5.645 6.249 1.00 91.12 412 ASN A N 1
ATOM 3006 C CA . ASN A 1 412 ? 16.701 -5.648 5.530 1.00 91.12 412 ASN A CA 1
ATOM 3007 C C . ASN A 1 412 ? 16.497 -5.442 4.019 1.00 91.12 412 ASN A C 1
ATOM 3009 O O . ASN A 1 412 ? 15.368 -5.445 3.538 1.00 91.12 412 ASN A O 1
ATOM 3013 N N . ASP A 1 413 ? 17.602 -5.276 3.287 1.00 95.25 413 ASP A N 1
ATOM 3014 C CA . ASP A 1 413 ? 17.612 -5.052 1.837 1.00 95.25 413 ASP A CA 1
ATOM 3015 C C . ASP A 1 413 ? 16.723 -6.066 1.073 1.00 95.25 413 ASP A C 1
ATOM 3017 O O . ASP A 1 413 ? 17.030 -7.265 1.054 1.00 95.25 413 ASP A O 1
ATOM 3021 N N . PRO A 1 414 ? 15.628 -5.608 0.429 1.00 96.19 414 PRO A N 1
ATOM 3022 C CA . PRO A 1 414 ? 14.670 -6.474 -0.244 1.00 96.19 414 PRO A CA 1
ATOM 3023 C C . PRO A 1 414 ? 15.064 -6.821 -1.685 1.00 96.19 414 PRO A C 1
ATOM 3025 O O . PRO A 1 414 ? 14.300 -7.502 -2.370 1.00 96.19 414 PRO A O 1
ATOM 3028 N N . THR A 1 415 ? 16.236 -6.391 -2.165 1.00 96.69 415 THR A N 1
ATOM 3029 C CA . THR A 1 415 ? 16.652 -6.522 -3.571 1.00 96.69 415 THR A CA 1
ATOM 3030 C C . THR A 1 415 ? 16.501 -7.940 -4.120 1.00 96.69 415 THR A C 1
ATOM 3032 O O . THR A 1 415 ? 15.935 -8.134 -5.195 1.00 96.69 415 THR A O 1
ATOM 3035 N N . ALA A 1 416 ? 16.941 -8.959 -3.376 1.00 96.62 416 ALA A N 1
ATOM 3036 C CA . ALA A 1 416 ? 16.836 -10.349 -3.824 1.00 96.62 416 ALA A CA 1
ATOM 3037 C C . ALA A 1 416 ? 15.376 -10.835 -3.925 1.00 96.62 416 ALA A C 1
ATOM 3039 O O . ALA A 1 416 ? 15.039 -11.574 -4.853 1.00 96.62 416 ALA A O 1
ATOM 3040 N N . ALA A 1 417 ? 14.510 -10.406 -2.999 1.00 96.62 417 ALA A N 1
ATOM 3041 C CA . ALA A 1 417 ? 13.088 -10.742 -3.008 1.00 96.62 417 ALA A CA 1
ATOM 3042 C C . ALA A 1 417 ? 12.358 -10.037 -4.163 1.00 96.62 417 ALA A C 1
ATOM 3044 O O . ALA A 1 417 ? 11.592 -10.671 -4.888 1.00 96.62 417 ALA A O 1
ATOM 3045 N N . ILE A 1 418 ? 12.654 -8.752 -4.385 1.00 98.00 418 ILE A N 1
ATOM 3046 C CA . ILE A 1 418 ? 12.124 -7.973 -5.510 1.00 98.00 418 ILE A CA 1
ATOM 3047 C C . ILE A 1 418 ? 12.561 -8.596 -6.839 1.00 98.00 418 ILE A C 1
ATOM 3049 O O . ILE A 1 418 ? 11.706 -8.876 -7.678 1.00 98.00 418 ILE A O 1
ATOM 3053 N N . ARG A 1 419 ? 13.852 -8.912 -7.013 1.00 98.12 419 ARG A N 1
ATOM 3054 C CA . ARG A 1 419 ? 14.372 -9.573 -8.223 1.00 98.12 419 ARG A CA 1
ATOM 3055 C C . ARG A 1 419 ? 13.666 -10.901 -8.498 1.00 98.12 419 ARG A C 1
ATOM 3057 O O . ARG A 1 419 ? 13.254 -11.145 -9.624 1.00 98.12 419 ARG A O 1
ATOM 3064 N N . ALA A 1 420 ? 13.479 -11.753 -7.488 1.00 97.75 420 ALA A N 1
ATOM 3065 C CA . ALA A 1 420 ? 12.785 -13.033 -7.670 1.00 97.75 420 ALA A CA 1
ATOM 3066 C C . ALA A 1 420 ? 11.338 -12.849 -8.173 1.00 97.75 420 ALA A C 1
ATOM 3068 O O . ALA A 1 420 ? 10.858 -13.604 -9.026 1.00 97.75 420 ALA A O 1
ATOM 3069 N N . ARG A 1 421 ? 10.649 -11.811 -7.689 1.00 98.19 421 ARG A N 1
ATOM 3070 C CA . ARG A 1 421 ? 9.299 -11.468 -8.145 1.00 98.19 421 ARG A CA 1
ATOM 3071 C C . ARG A 1 421 ? 9.277 -10.807 -9.521 1.00 98.19 421 ARG A C 1
ATOM 3073 O O . ARG A 1 421 ? 8.327 -11.046 -10.265 1.00 98.19 421 ARG A O 1
ATOM 3080 N N . LEU A 1 422 ? 10.302 -10.030 -9.873 1.00 98.44 422 LEU A N 1
ATOM 3081 C CA . LEU A 1 422 ? 10.503 -9.491 -11.223 1.00 98.44 422 LEU A CA 1
ATOM 3082 C C . LEU A 1 422 ? 10.774 -10.604 -12.235 1.00 98.44 422 LEU A C 1
ATOM 3084 O O . LEU A 1 422 ? 10.148 -10.610 -13.284 1.00 98.44 422 LEU A O 1
ATOM 3088 N N . LEU A 1 423 ? 11.609 -11.592 -11.903 1.00 97.94 423 LEU A N 1
ATOM 3089 C CA . LEU A 1 423 ? 11.842 -12.767 -12.747 1.00 97.94 423 LEU A CA 1
ATOM 3090 C C . LEU A 1 423 ? 10.536 -13.535 -13.002 1.00 97.94 423 LEU A C 1
ATOM 3092 O O . LEU A 1 423 ? 10.207 -13.857 -14.145 1.00 97.94 423 LEU A O 1
ATOM 3096 N N . THR A 1 424 ? 9.758 -13.767 -11.938 1.00 98.25 424 THR A N 1
ATOM 3097 C CA . THR A 1 424 ? 8.434 -14.403 -12.037 1.00 98.25 424 THR A CA 1
ATOM 3098 C C . THR A 1 424 ? 7.488 -13.579 -12.908 1.00 98.25 424 THR A C 1
ATOM 3100 O O . THR A 1 424 ? 6.812 -14.132 -13.769 1.00 98.25 424 THR A O 1
ATOM 3103 N N . GLY A 1 425 ? 7.450 -12.259 -12.712 1.00 98.06 425 GLY A N 1
ATOM 3104 C CA . GLY A 1 425 ? 6.582 -11.365 -13.469 1.00 98.06 425 GLY A CA 1
ATOM 3105 C C . GLY A 1 425 ? 6.981 -11.205 -14.932 1.00 98.06 425 GLY A C 1
ATOM 3106 O O . GLY A 1 425 ? 6.099 -11.208 -15.787 1.00 98.06 425 GLY A O 1
ATOM 3107 N N . ARG A 1 426 ? 8.287 -11.144 -15.231 1.00 97.56 426 ARG A N 1
ATOM 3108 C CA . ARG A 1 426 ? 8.842 -11.087 -16.590 1.00 97.56 426 ARG A CA 1
ATOM 3109 C C . ARG A 1 426 ? 8.390 -12.290 -17.408 1.00 97.56 426 ARG A C 1
ATOM 3111 O O . ARG A 1 426 ? 8.088 -12.104 -18.582 1.00 97.56 426 ARG A O 1
ATOM 3118 N N . ASN A 1 427 ? 8.346 -13.487 -16.813 1.00 96.75 427 ASN A N 1
ATOM 3119 C CA . ASN A 1 427 ? 7.822 -14.714 -17.431 1.00 96.75 427 ASN A CA 1
ATOM 3120 C C . ASN A 1 427 ? 8.366 -14.952 -18.862 1.00 96.75 427 ASN A C 1
ATOM 3122 O O . ASN A 1 427 ? 7.626 -15.075 -19.832 1.00 96.75 427 ASN A O 1
ATOM 3126 N N . GLY A 1 428 ? 9.693 -14.917 -19.026 1.00 90.50 428 GLY A N 1
ATOM 3127 C CA . GLY A 1 428 ? 10.327 -15.064 -20.347 1.00 90.50 428 GLY A CA 1
ATOM 3128 C C . GLY A 1 428 ? 10.117 -13.877 -21.303 1.00 90.50 428 GLY A C 1
ATOM 3129 O O . GLY A 1 428 ? 10.312 -14.017 -22.505 1.00 90.50 428 GLY A O 1
ATOM 3130 N N . GLY A 1 429 ? 9.716 -12.715 -20.784 1.00 91.50 429 GLY A N 1
ATOM 3131 C CA . GLY A 1 429 ? 9.523 -11.465 -21.524 1.00 91.50 429 GLY A CA 1
ATOM 3132 C C . GLY A 1 429 ? 8.061 -11.139 -21.845 1.00 91.50 429 GLY A C 1
ATOM 3133 O O . GLY A 1 429 ? 7.797 -10.123 -22.482 1.00 91.50 429 GLY A O 1
ATOM 3134 N N . THR A 1 430 ? 7.096 -11.967 -21.434 1.00 94.06 430 THR A N 1
ATOM 3135 C CA . THR A 1 430 ? 5.659 -11.703 -21.633 1.00 94.06 430 THR A CA 1
ATOM 3136 C C . THR A 1 430 ? 5.084 -10.701 -20.635 1.00 94.06 430 THR A C 1
ATOM 3138 O O . THR A 1 430 ? 4.057 -10.101 -20.938 1.00 94.06 430 THR A O 1
ATOM 3141 N N . TRP A 1 431 ? 5.738 -10.500 -19.484 1.00 97.25 431 TRP A N 1
ATOM 3142 C CA . TRP A 1 431 ? 5.309 -9.584 -18.419 1.00 97.25 431 TRP A CA 1
ATOM 3143 C C . TRP A 1 431 ? 3.923 -9.880 -17.816 1.00 97.25 431 TRP A C 1
ATOM 3145 O O . TRP A 1 431 ? 3.291 -8.991 -17.248 1.00 97.25 431 TRP A O 1
ATOM 3155 N N . ASP A 1 432 ? 3.454 -11.125 -17.913 1.00 96.00 432 ASP A N 1
ATOM 3156 C CA . ASP A 1 432 ? 2.138 -11.590 -17.450 1.00 96.00 432 ASP A CA 1
ATOM 3157 C C . ASP A 1 432 ? 2.221 -12.678 -16.362 1.00 96.00 432 ASP A C 1
ATOM 3159 O O . ASP A 1 432 ? 1.277 -13.444 -16.159 1.00 96.00 432 ASP A O 1
ATOM 3163 N N . GLY A 1 433 ? 3.349 -12.753 -15.646 1.00 97.00 433 GLY A N 1
ATOM 3164 C CA . GLY A 1 433 ? 3.538 -13.717 -14.563 1.00 97.00 433 GLY A CA 1
ATOM 3165 C C . GLY A 1 433 ? 2.462 -13.627 -13.473 1.00 97.00 433 GLY A C 1
ATOM 3166 O O . GLY A 1 433 ? 2.019 -12.547 -13.086 1.00 97.00 433 GLY A O 1
ATOM 3167 N N . THR A 1 434 ? 2.048 -14.776 -12.943 1.00 94.62 434 THR A N 1
ATOM 3168 C CA . THR A 1 434 ? 0.932 -14.881 -11.986 1.00 94.62 434 THR A CA 1
ATOM 3169 C C . THR A 1 434 ? 1.396 -15.171 -10.557 1.00 94.62 434 THR A C 1
ATOM 3171 O O . THR A 1 434 ? 2.474 -15.725 -10.347 1.00 94.62 434 THR A O 1
ATOM 3174 N N . GLY A 1 435 ? 0.544 -14.896 -9.564 1.00 92.88 435 GLY A N 1
ATOM 3175 C CA . GLY A 1 435 ? 0.822 -15.193 -8.155 1.00 92.88 435 GLY A CA 1
ATOM 3176 C C . GLY A 1 435 ? 1.729 -14.136 -7.525 1.00 92.88 435 GLY A C 1
ATOM 3177 O O . GLY A 1 435 ? 1.483 -12.942 -7.686 1.00 92.88 435 GLY A O 1
ATOM 3178 N N . SER A 1 436 ? 2.780 -14.559 -6.817 1.00 95.31 436 SER A N 1
ATOM 3179 C CA . SER A 1 436 ? 3.772 -13.657 -6.206 1.00 95.31 436 SER A CA 1
ATOM 3180 C C . SER A 1 436 ? 4.708 -13.053 -7.263 1.00 95.31 436 SER A C 1
ATOM 3182 O O . SER A 1 436 ? 5.885 -13.398 -7.345 1.00 95.31 436 SER A O 1
ATOM 3184 N N . ALA A 1 437 ? 4.183 -12.151 -8.087 1.00 97.81 437 ALA A N 1
ATOM 3185 C CA . ALA A 1 437 ? 4.878 -11.565 -9.229 1.00 97.81 437 ALA A CA 1
ATOM 3186 C C . ALA A 1 437 ? 4.900 -10.032 -9.153 1.00 97.81 437 ALA A C 1
ATOM 3188 O O . ALA A 1 437 ? 4.029 -9.426 -8.524 1.00 97.81 437 ALA A O 1
ATOM 3189 N N . ILE A 1 438 ? 5.909 -9.414 -9.769 1.00 98.56 438 ILE A N 1
ATOM 3190 C CA . ILE A 1 438 ? 5.914 -7.985 -10.109 1.00 98.56 438 ILE A CA 1
ATOM 3191 C C . ILE A 1 438 ? 5.860 -7.896 -11.634 1.00 98.56 438 ILE A C 1
ATOM 3193 O O . ILE A 1 438 ? 6.839 -8.201 -12.309 1.00 98.56 438 ILE A O 1
ATOM 3197 N N . VAL A 1 439 ? 4.705 -7.509 -12.163 1.00 98.44 439 VAL A N 1
ATOM 3198 C CA . VAL A 1 439 ? 4.407 -7.435 -13.598 1.00 98.44 439 VAL A CA 1
ATOM 3199 C C . VAL A 1 439 ? 4.346 -5.990 -14.087 1.00 98.44 439 VAL A C 1
ATOM 3201 O O . VAL A 1 439 ? 4.319 -5.044 -13.297 1.00 98.44 439 VAL A O 1
ATOM 3204 N N . SER A 1 440 ? 4.265 -5.817 -15.404 1.00 98.00 440 SER A N 1
ATOM 3205 C CA . SER A 1 440 ? 3.872 -4.555 -16.028 1.00 98.00 440 SER A CA 1
ATOM 3206 C C . SER A 1 440 ? 2.928 -4.847 -17.184 1.00 98.00 440 SER A C 1
ATOM 3208 O O . SER A 1 440 ? 3.340 -5.372 -18.218 1.00 98.00 440 SER A O 1
ATOM 3210 N N . SER A 1 441 ? 1.655 -4.479 -17.026 1.00 96.81 441 SER A N 1
ATOM 3211 C CA . SER A 1 441 ? 0.674 -4.625 -18.110 1.00 96.81 441 SER A CA 1
ATOM 3212 C C . SER A 1 441 ? 1.046 -3.815 -19.357 1.00 96.81 441 SER A C 1
ATOM 3214 O O . SER A 1 441 ? 0.702 -4.211 -20.467 1.00 96.81 441 SER A O 1
ATOM 3216 N N . ASP A 1 442 ? 1.767 -2.704 -19.190 1.00 97.00 442 ASP A N 1
ATOM 3217 C CA . ASP A 1 442 ? 2.249 -1.870 -20.294 1.00 97.00 442 ASP A CA 1
ATOM 3218 C C . ASP A 1 442 ? 3.422 -2.523 -21.034 1.00 97.00 442 ASP A C 1
ATOM 3220 O O . ASP A 1 442 ? 3.457 -2.497 -22.263 1.00 97.00 442 ASP A O 1
ATOM 3224 N N . ALA A 1 443 ? 4.341 -3.174 -20.310 1.00 95.75 443 ALA A N 1
ATOM 3225 C CA . ALA A 1 443 ? 5.396 -3.980 -20.925 1.00 95.75 443 ALA A CA 1
ATOM 3226 C C . ALA A 1 443 ? 4.813 -5.184 -21.687 1.00 95.75 443 ALA A C 1
ATOM 3228 O O . ALA A 1 443 ? 5.226 -5.464 -22.811 1.00 95.75 443 ALA A O 1
ATOM 3229 N N . ALA A 1 444 ? 3.805 -5.853 -21.113 1.00 96.50 444 ALA A N 1
ATOM 3230 C CA . ALA A 1 444 ? 3.127 -6.995 -21.731 1.00 96.50 444 ALA A CA 1
ATOM 3231 C C . ALA A 1 444 ? 2.418 -6.625 -23.046 1.00 96.50 444 ALA A C 1
ATOM 3233 O O . ALA A 1 444 ? 2.443 -7.395 -24.013 1.00 96.50 444 ALA A O 1
ATOM 3234 N N . ALA A 1 445 ? 1.809 -5.434 -23.086 1.00 95.25 445 ALA A N 1
ATOM 3235 C CA . ALA A 1 445 ? 1.133 -4.882 -24.260 1.00 95.25 445 ALA A CA 1
ATOM 3236 C C . ALA A 1 445 ? 2.094 -4.243 -25.286 1.00 95.25 445 ALA A C 1
ATOM 3238 O O . ALA A 1 445 ? 1.693 -3.974 -26.421 1.00 95.25 445 ALA A O 1
ATOM 3239 N N . GLY A 1 446 ? 3.349 -3.987 -24.907 1.00 88.19 446 GLY A N 1
ATOM 3240 C CA . GLY A 1 446 ? 4.344 -3.325 -25.746 1.00 88.19 446 GLY A CA 1
ATOM 3241 C C . GLY A 1 446 ? 4.687 -4.117 -27.010 1.00 88.19 446 GLY A C 1
ATOM 3242 O O . GLY A 1 446 ? 4.907 -5.327 -26.972 1.00 88.19 446 GLY A O 1
ATOM 3243 N N . THR A 1 447 ? 4.752 -3.427 -28.151 1.00 83.25 447 THR A N 1
ATOM 3244 C CA . THR A 1 447 ? 5.248 -3.987 -29.417 1.00 83.25 447 THR A CA 1
ATOM 3245 C C . THR A 1 447 ? 6.216 -2.994 -30.078 1.00 83.25 447 THR A C 1
ATOM 3247 O O . THR A 1 447 ? 5.777 -1.922 -30.504 1.00 83.25 447 THR A O 1
ATOM 3250 N N . PRO A 1 448 ? 7.517 -3.324 -30.205 1.00 83.31 448 PRO A N 1
ATOM 3251 C CA . PRO A 1 448 ? 8.172 -4.547 -29.719 1.00 83.31 448 PRO A CA 1
ATOM 3252 C C . PRO A 1 448 ? 8.253 -4.615 -28.179 1.00 83.31 448 PRO A C 1
ATOM 3254 O O . PRO A 1 448 ? 8.072 -3.609 -27.497 1.00 83.31 448 PRO A O 1
ATOM 3257 N N . ARG A 1 449 ? 8.524 -5.807 -27.629 1.00 87.56 449 ARG A N 1
ATOM 3258 C CA . ARG A 1 449 ? 8.672 -6.059 -26.180 1.00 87.56 449 ARG A CA 1
ATOM 3259 C C . ARG A 1 449 ? 10.081 -5.727 -25.689 1.00 87.56 449 ARG A C 1
ATOM 3261 O O . ARG A 1 449 ? 10.833 -6.588 -25.257 1.00 87.56 449 ARG A O 1
ATOM 3268 N N . ASN A 1 450 ? 10.434 -4.459 -25.801 1.00 92.00 450 ASN A N 1
ATOM 3269 C CA . ASN A 1 450 ? 11.772 -3.928 -25.544 1.00 92.00 450 ASN A CA 1
ATOM 3270 C C . ASN A 1 450 ? 11.863 -3.108 -24.242 1.00 92.00 450 ASN A C 1
ATOM 3272 O O . ASN A 1 450 ? 12.864 -2.437 -23.988 1.00 92.00 450 ASN A O 1
ATOM 3276 N N . ARG A 1 451 ? 10.803 -3.132 -23.432 1.00 95.12 451 ARG A N 1
ATOM 3277 C CA . ARG A 1 451 ? 10.728 -2.469 -22.132 1.00 95.12 451 ARG A CA 1
ATOM 3278 C C . ARG A 1 451 ? 10.408 -3.468 -21.035 1.00 95.12 451 ARG A C 1
ATOM 3280 O O . ARG A 1 451 ? 9.782 -4.500 -21.268 1.00 95.12 451 ARG A O 1
ATOM 3287 N N . GLY A 1 452 ? 10.812 -3.104 -19.830 1.00 96.88 452 GLY A N 1
ATOM 3288 C CA . GLY A 1 452 ? 10.616 -3.867 -18.616 1.00 96.88 452 GLY A CA 1
ATOM 3289 C C . GLY A 1 452 ? 10.657 -2.979 -17.382 1.00 96.88 452 GLY A C 1
ATOM 3290 O O . GLY A 1 452 ? 10.462 -1.767 -17.472 1.00 96.88 452 GLY A O 1
ATOM 3291 N N . ILE A 1 453 ? 10.899 -3.581 -16.220 1.00 98.50 453 ILE A N 1
ATOM 3292 C CA . ILE A 1 453 ? 11.037 -2.863 -14.951 1.00 98.50 453 ILE A CA 1
ATOM 3293 C C . ILE A 1 453 ? 12.493 -2.924 -14.492 1.00 98.50 453 ILE A C 1
ATOM 3295 O O . ILE A 1 453 ? 12.941 -3.934 -13.953 1.00 98.50 453 ILE A O 1
ATOM 3299 N N . GLY A 1 454 ? 13.233 -1.839 -14.679 1.00 98.25 454 GLY A N 1
ATOM 3300 C CA . GLY A 1 454 ? 14.573 -1.727 -14.118 1.00 98.25 454 GLY A CA 1
ATOM 3301 C C . GLY A 1 454 ? 14.533 -1.531 -12.606 1.00 98.25 454 GLY A C 1
ATOM 3302 O O . GLY A 1 454 ? 13.566 -0.962 -12.087 1.00 98.25 454 GLY A O 1
ATOM 3303 N N . TYR A 1 455 ? 15.563 -2.011 -11.902 1.00 98.38 455 TYR A N 1
ATOM 3304 C CA . TYR A 1 455 ? 15.706 -1.824 -10.457 1.00 98.38 455 TYR A CA 1
ATOM 3305 C C . TYR A 1 455 ? 17.164 -1.575 -10.052 1.00 98.38 455 TYR A C 1
ATOM 3307 O O . TYR A 1 455 ? 18.060 -2.264 -10.519 1.00 98.38 455 TYR A O 1
ATOM 3315 N N . VAL A 1 456 ? 17.414 -0.621 -9.159 1.00 98.25 456 VAL A N 1
ATOM 3316 C CA . VAL A 1 456 ? 18.764 -0.277 -8.670 1.00 98.25 456 VAL A CA 1
ATOM 3317 C C . VAL A 1 456 ? 18.707 0.141 -7.202 1.00 98.25 456 VAL A C 1
ATOM 3319 O O . VAL A 1 456 ? 17.632 0.480 -6.703 1.00 98.25 456 VAL A O 1
ATOM 3322 N N . GLN A 1 457 ? 19.835 0.153 -6.492 1.00 97.75 457 GLN A N 1
ATOM 3323 C CA . GLN A 1 457 ? 19.887 0.820 -5.190 1.00 97.75 457 GLN A CA 1
ATOM 3324 C C . GLN A 1 457 ? 19.859 2.335 -5.386 1.00 97.75 457 GLN A C 1
ATOM 3326 O O . GLN A 1 457 ? 20.401 2.866 -6.356 1.00 97.75 457 GLN A O 1
ATOM 3331 N N . ASN A 1 458 ? 19.271 3.071 -4.442 1.00 97.38 458 ASN A N 1
ATOM 3332 C CA . ASN A 1 458 ? 19.256 4.533 -4.511 1.00 97.38 458 ASN A CA 1
ATOM 3333 C C . ASN A 1 458 ? 20.666 5.126 -4.609 1.00 97.38 458 ASN A C 1
ATOM 3335 O O . ASN A 1 458 ? 20.861 6.123 -5.297 1.00 97.38 458 ASN A O 1
ATOM 3339 N N . THR A 1 459 ? 21.651 4.501 -3.968 1.00 96.38 459 THR A N 1
ATOM 3340 C CA . THR A 1 459 ? 23.055 4.925 -4.018 1.00 96.38 459 THR A CA 1
ATOM 3341 C C . THR A 1 459 ? 23.751 4.662 -5.351 1.00 96.38 459 THR A C 1
ATOM 3343 O O . THR A 1 459 ? 24.813 5.240 -5.568 1.00 96.38 459 THR A O 1
ATOM 3346 N N . ASP A 1 460 ? 23.189 3.825 -6.228 1.00 95.88 460 ASP A N 1
ATOM 3347 C CA . ASP A 1 460 ? 23.799 3.513 -7.527 1.00 95.88 460 ASP A CA 1
ATOM 3348 C C . ASP A 1 460 ? 23.651 4.683 -8.509 1.00 95.88 460 ASP A C 1
ATOM 3350 O O . ASP A 1 460 ? 24.566 4.967 -9.279 1.00 95.88 460 ASP A O 1
ATOM 3354 N N . ILE A 1 461 ? 22.508 5.383 -8.460 1.00 95.75 461 ILE A N 1
ATOM 3355 C CA . ILE A 1 461 ? 22.144 6.407 -9.456 1.00 95.75 461 ILE A CA 1
ATOM 3356 C C . ILE A 1 461 ? 21.845 7.788 -8.860 1.00 95.75 461 ILE A C 1
ATOM 3358 O O . ILE A 1 461 ? 21.837 8.779 -9.588 1.00 95.75 461 ILE A O 1
ATOM 3362 N N . LEU A 1 462 ? 21.608 7.892 -7.546 1.00 96.25 462 LEU A N 1
ATOM 3363 C CA . LEU A 1 462 ? 21.400 9.177 -6.877 1.00 96.25 462 LEU A CA 1
ATOM 3364 C C . LEU A 1 462 ? 22.668 9.592 -6.121 1.00 96.25 462 LEU A C 1
ATOM 3366 O O . LEU A 1 462 ? 23.106 8.869 -5.219 1.00 96.25 462 LEU A O 1
ATOM 3370 N N . PRO A 1 463 ? 23.242 10.778 -6.399 1.00 94.69 463 PRO A N 1
ATOM 3371 C CA . PRO A 1 463 ? 24.373 11.298 -5.639 1.00 94.69 463 PRO A CA 1
ATOM 3372 C C . PRO A 1 463 ? 24.083 11.330 -4.130 1.00 94.69 463 PRO A C 1
ATOM 3374 O O . PRO A 1 463 ? 23.150 11.984 -3.666 1.00 94.69 463 PRO A O 1
ATOM 3377 N N . GLY A 1 464 ? 24.874 10.589 -3.347 1.00 92.94 464 GLY A N 1
ATOM 3378 C CA . GLY A 1 464 ? 24.687 10.460 -1.896 1.00 92.94 464 GLY A CA 1
ATOM 3379 C C . GLY A 1 464 ? 23.402 9.731 -1.468 1.00 92.94 464 GLY A C 1
ATOM 3380 O O . GLY A 1 464 ? 23.030 9.816 -0.299 1.00 92.94 464 GLY A O 1
ATOM 3381 N N . GLY A 1 465 ? 22.711 9.055 -2.393 1.00 95.00 465 GLY A N 1
ATOM 3382 C CA . GLY A 1 465 ? 21.410 8.423 -2.159 1.00 95.00 465 GLY A CA 1
ATOM 3383 C C . GLY A 1 465 ? 20.244 9.411 -2.021 1.00 95.00 465 GLY A C 1
ATOM 3384 O O . GLY A 1 465 ? 19.164 9.009 -1.585 1.00 95.00 465 GLY A O 1
ATOM 3385 N N . VAL A 1 466 ? 20.453 10.691 -2.362 1.00 95.56 466 VAL A N 1
ATOM 3386 C CA . VAL A 1 466 ? 19.502 11.794 -2.150 1.00 95.56 466 VAL A CA 1
ATOM 3387 C C . VAL A 1 466 ? 18.817 12.180 -3.456 1.00 95.56 466 VAL A C 1
ATOM 3389 O O . VAL A 1 466 ? 19.468 12.399 -4.473 1.00 95.56 466 VAL A O 1
ATOM 3392 N N . GLY A 1 467 ? 17.495 12.328 -3.426 1.00 94.44 467 GLY A N 1
ATOM 3393 C CA . GLY A 1 467 ? 16.719 12.733 -4.596 1.00 94.44 467 GLY A CA 1
ATOM 3394 C C . GLY A 1 467 ? 15.232 12.468 -4.423 1.00 94.44 467 GLY A C 1
ATOM 3395 O O . GLY A 1 467 ? 14.793 12.001 -3.379 1.00 94.44 467 GLY A O 1
ATOM 3396 N N . THR A 1 468 ? 14.434 12.771 -5.443 1.00 93.88 468 THR A N 1
ATOM 3397 C CA . THR A 1 468 ? 13.016 12.382 -5.474 1.00 93.88 468 THR A CA 1
ATOM 3398 C C . THR A 1 468 ? 12.823 11.305 -6.524 1.00 93.88 468 THR A C 1
ATOM 3400 O O . THR A 1 468 ? 13.215 11.493 -7.673 1.00 93.88 468 THR A O 1
ATOM 3403 N N . TRP A 1 469 ? 12.200 10.193 -6.141 1.00 95.62 469 TRP A N 1
ATOM 3404 C CA . TRP A 1 469 ? 11.930 9.075 -7.036 1.00 95.62 469 TRP A CA 1
ATOM 3405 C C . TRP A 1 469 ? 10.520 8.540 -6.814 1.00 95.62 469 TRP A C 1
ATOM 3407 O O . TRP A 1 469 ? 10.125 8.270 -5.682 1.00 95.62 469 TRP A O 1
ATOM 3417 N N . GLY A 1 470 ? 9.733 8.417 -7.885 1.00 92.75 470 GLY A N 1
ATOM 3418 C CA . GLY A 1 470 ? 8.358 7.912 -7.784 1.00 92.75 470 GLY A CA 1
ATOM 3419 C C . GLY A 1 470 ? 7.441 8.732 -6.867 1.00 92.75 470 GLY A C 1
ATOM 3420 O O . GLY A 1 470 ? 6.512 8.182 -6.289 1.00 92.75 470 GLY A O 1
ATOM 3421 N N . GLY A 1 471 ? 7.727 10.026 -6.683 1.00 90.62 471 GLY A N 1
ATOM 3422 C CA . GLY A 1 471 ? 7.003 10.900 -5.752 1.00 90.62 471 GLY A CA 1
ATOM 3423 C C . GLY A 1 471 ? 7.489 10.847 -4.299 1.00 90.62 471 GLY A C 1
ATOM 3424 O O . GLY A 1 471 ? 7.010 11.632 -3.487 1.00 90.62 471 GLY A O 1
ATOM 3425 N N . LEU A 1 472 ? 8.460 9.989 -3.964 1.00 92.69 472 LEU A N 1
ATOM 3426 C CA . LEU A 1 472 ? 9.064 9.925 -2.633 1.00 92.69 472 LEU A CA 1
ATOM 3427 C C . LEU A 1 472 ? 10.405 10.672 -2.598 1.00 92.69 472 LEU A C 1
ATOM 3429 O O . LEU A 1 472 ? 11.325 10.353 -3.351 1.00 92.69 472 LEU A O 1
ATOM 3433 N N . THR A 1 473 ? 10.546 11.630 -1.681 1.00 92.81 473 THR A N 1
ATOM 3434 C CA . THR A 1 473 ? 11.829 12.294 -1.397 1.00 92.81 473 THR A CA 1
ATOM 3435 C C . THR A 1 473 ? 12.700 11.408 -0.505 1.00 92.81 473 THR A C 1
ATOM 3437 O O . THR A 1 473 ? 12.312 11.098 0.620 1.00 92.81 473 THR A O 1
ATOM 3440 N N . LEU A 1 474 ? 13.883 11.022 -0.973 1.00 93.44 474 LEU A N 1
ATOM 3441 C CA . LEU A 1 474 ? 14.937 10.331 -0.227 1.00 93.44 474 LEU A CA 1
ATOM 3442 C C . LEU A 1 474 ? 15.975 11.339 0.276 1.00 93.44 474 LEU A C 1
ATOM 3444 O O . LEU A 1 474 ? 16.395 12.228 -0.468 1.00 93.44 474 LEU A O 1
ATOM 3448 N N . VAL A 1 475 ? 16.384 11.196 1.535 1.00 92.19 475 VAL A N 1
ATOM 3449 C CA . VAL A 1 475 ? 17.409 12.033 2.175 1.00 92.19 475 VAL A CA 1
ATOM 3450 C C . VAL A 1 475 ? 18.628 11.201 2.568 1.00 92.19 475 VAL A C 1
ATOM 3452 O O . VAL A 1 475 ? 18.603 9.973 2.521 1.00 92.19 475 VAL A O 1
ATOM 3455 N N . ALA A 1 476 ? 19.719 11.868 2.949 1.00 91.81 476 ALA A N 1
ATOM 3456 C CA . ALA A 1 476 ? 20.965 11.192 3.294 1.00 91.81 476 ALA A CA 1
ATOM 3457 C C . ALA A 1 476 ? 20.747 10.168 4.424 1.00 91.81 476 ALA A C 1
ATOM 3459 O O . ALA A 1 476 ? 20.184 10.493 5.470 1.00 91.81 476 ALA A O 1
ATOM 3460 N N . GLY A 1 477 ? 21.216 8.939 4.203 1.00 89.81 477 GLY A N 1
ATOM 3461 C CA . GLY A 1 477 ? 21.044 7.815 5.125 1.00 89.81 477 GLY A CA 1
ATOM 3462 C C . GLY A 1 477 ? 19.775 6.987 4.902 1.00 89.81 477 GLY A C 1
ATOM 3463 O O . GLY A 1 477 ? 19.647 5.934 5.523 1.00 89.81 477 GLY A O 1
ATOM 3464 N N . ASP A 1 478 ? 18.866 7.407 4.017 1.00 93.12 478 ASP A N 1
ATOM 3465 C CA . ASP A 1 478 ? 17.786 6.534 3.559 1.00 93.12 478 ASP A CA 1
ATOM 3466 C C . ASP A 1 478 ? 18.344 5.415 2.670 1.00 93.12 478 ASP A C 1
ATOM 3468 O O . ASP A 1 478 ? 19.264 5.618 1.873 1.00 93.12 478 ASP A O 1
ATOM 3472 N N . SER A 1 479 ? 17.754 4.229 2.791 1.00 95.31 479 SER A N 1
ATOM 3473 C CA . SER A 1 479 ? 18.041 3.078 1.938 1.00 95.31 479 SER A CA 1
ATOM 3474 C C . SER A 1 479 ? 16.778 2.700 1.175 1.00 95.31 479 SER A C 1
ATOM 3476 O O . SER A 1 479 ? 15.706 2.575 1.775 1.00 95.31 479 SER A O 1
ATOM 3478 N N . ALA A 1 480 ? 16.876 2.576 -0.146 1.00 97.06 480 ALA A N 1
ATOM 3479 C CA . ALA A 1 480 ? 15.728 2.248 -0.977 1.00 97.06 480 ALA A CA 1
ATOM 3480 C C . ALA A 1 480 ? 16.141 1.543 -2.268 1.00 97.06 480 ALA A C 1
ATOM 3482 O O . ALA A 1 480 ? 17.113 1.937 -2.909 1.00 97.06 480 ALA A O 1
ATOM 3483 N N . VAL A 1 481 ? 15.323 0.581 -2.695 1.00 98.00 481 VAL A N 1
ATOM 3484 C CA . VAL A 1 481 ? 15.381 0.046 -4.058 1.00 98.00 481 VAL A CA 1
ATOM 3485 C C . VAL A 1 481 ? 14.543 0.952 -4.954 1.00 98.00 481 VAL A C 1
ATOM 3487 O O . VAL A 1 481 ? 13.356 1.167 -4.704 1.00 98.00 481 VAL A O 1
ATOM 3490 N N . LEU A 1 482 ? 15.158 1.512 -5.987 1.00 98.44 482 LEU A N 1
ATOM 3491 C CA . LEU A 1 482 ? 14.495 2.321 -7.000 1.00 98.44 482 LEU A CA 1
ATOM 3492 C C . LEU A 1 482 ? 14.074 1.421 -8.148 1.00 98.44 482 LEU A C 1
ATOM 3494 O O . LEU A 1 482 ? 14.875 0.638 -8.639 1.00 98.44 482 LEU A O 1
ATOM 3498 N N . MET A 1 483 ? 12.829 1.545 -8.586 1.00 98.38 483 MET A N 1
ATOM 3499 C CA . MET A 1 483 ? 12.270 0.789 -9.700 1.00 98.38 483 MET A CA 1
ATOM 3500 C C . MET A 1 483 ? 11.640 1.735 -10.715 1.00 98.38 483 MET A C 1
ATOM 3502 O O . MET A 1 483 ? 11.066 2.760 -10.330 1.00 98.38 483 MET A O 1
ATOM 3506 N N . LYS A 1 484 ? 11.715 1.397 -12.005 1.00 97.94 484 LYS A N 1
ATOM 3507 C CA . LYS A 1 484 ? 11.107 2.189 -13.083 1.00 97.94 484 LYS A CA 1
ATOM 3508 C C . LYS A 1 484 ? 10.768 1.332 -14.292 1.00 97.94 484 LYS A C 1
ATOM 3510 O O . LYS A 1 484 ? 11.554 0.483 -14.699 1.00 97.94 484 LYS A O 1
ATOM 3515 N N . TYR A 1 485 ? 9.615 1.606 -14.895 1.00 97.56 485 TYR A N 1
ATOM 3516 C CA . TYR A 1 485 ? 9.322 1.139 -16.245 1.00 97.56 485 TYR A CA 1
ATOM 3517 C C . TYR A 1 485 ? 10.244 1.818 -17.257 1.00 97.56 485 TYR A C 1
ATOM 3519 O O . TYR A 1 485 ? 10.157 3.032 -17.460 1.00 97.56 485 TYR A O 1
ATOM 3527 N N . THR A 1 486 ? 11.137 1.043 -17.866 1.00 97.38 486 THR A N 1
ATOM 3528 C CA . THR A 1 486 ? 12.161 1.563 -18.772 1.00 97.38 486 THR A CA 1
ATOM 3529 C C . THR A 1 486 ? 12.573 0.550 -19.846 1.00 97.38 486 THR A C 1
ATOM 3531 O O . THR A 1 486 ? 12.022 -0.548 -19.919 1.00 97.38 486 THR A O 1
ATOM 3534 N N . TRP A 1 487 ? 13.487 0.937 -20.731 1.00 96.62 487 TRP A N 1
ATOM 3535 C CA . TRP A 1 487 ? 14.081 0.080 -21.755 1.00 96.62 487 TRP A CA 1
ATOM 3536 C C . TRP A 1 487 ? 14.958 -1.007 -21.140 1.00 96.62 487 TRP A C 1
ATOM 3538 O O . TRP A 1 487 ? 15.644 -0.767 -20.150 1.00 96.62 487 TRP A O 1
ATOM 3548 N N . TYR A 1 488 ? 14.982 -2.193 -21.747 1.00 96.19 488 TYR A N 1
ATOM 3549 C CA . TYR A 1 488 ? 16.030 -3.157 -21.417 1.00 96.19 488 TYR A CA 1
ATOM 3550 C C . TYR A 1 488 ? 17.400 -2.539 -21.706 1.00 96.19 488 TYR A C 1
ATOM 3552 O O . TYR A 1 488 ? 17.635 -2.062 -22.812 1.00 96.19 488 TYR A O 1
ATOM 3560 N N . GLY A 1 489 ? 18.273 -2.520 -20.701 1.00 92.75 489 GLY A N 1
ATOM 3561 C CA . GLY A 1 489 ? 19.610 -1.938 -20.813 1.00 92.75 489 GLY A CA 1
ATOM 3562 C C . GLY A 1 489 ? 19.733 -0.473 -20.411 1.00 92.75 489 GLY A C 1
ATOM 3563 O O . GLY A 1 489 ? 20.848 0.013 -20.406 1.00 92.75 489 GLY A O 1
ATOM 3564 N N . ASP A 1 490 ? 18.659 0.219 -20.022 1.00 97.81 490 ASP A N 1
ATOM 3565 C CA . ASP A 1 490 ? 18.772 1.528 -19.352 1.00 97.81 490 ASP A CA 1
ATOM 3566 C C . ASP A 1 490 ? 19.233 1.290 -17.904 1.00 97.81 490 ASP A C 1
ATOM 3568 O O . ASP A 1 490 ? 18.422 1.141 -16.984 1.00 97.81 490 ASP A O 1
ATOM 3572 N N . THR A 1 491 ? 20.539 1.110 -17.719 1.00 97.19 491 THR A N 1
ATOM 3573 C CA . THR A 1 491 ? 21.148 0.608 -16.479 1.00 97.19 491 THR A CA 1
ATOM 3574 C C . THR A 1 491 ? 21.109 1.627 -15.350 1.00 97.19 491 THR A C 1
ATOM 3576 O O . THR A 1 491 ? 21.032 1.233 -14.185 1.00 97.19 491 THR A O 1
ATOM 3579 N N . ASP A 1 492 ? 21.107 2.922 -15.673 1.00 95.69 492 ASP A N 1
ATOM 3580 C CA . ASP A 1 492 ? 21.012 4.013 -14.698 1.00 95.69 492 ASP A CA 1
ATOM 3581 C C . ASP A 1 492 ? 19.605 4.633 -14.587 1.00 95.69 492 ASP A C 1
ATOM 3583 O O . ASP A 1 492 ? 19.383 5.572 -13.817 1.00 95.69 492 ASP A O 1
ATOM 3587 N N . LEU A 1 493 ? 18.626 4.033 -15.271 1.00 97.56 493 LEU A N 1
ATOM 3588 C CA . LEU A 1 493 ? 17.210 4.387 -15.234 1.00 97.56 493 LEU A CA 1
ATOM 3589 C C . LEU A 1 493 ? 16.923 5.821 -15.720 1.00 97.56 493 LEU A C 1
ATOM 3591 O O . LEU A 1 493 ? 15.918 6.426 -15.308 1.00 97.56 493 LEU A O 1
ATOM 3595 N N . ASN A 1 494 ? 17.752 6.383 -16.602 1.00 94.81 494 ASN A N 1
ATOM 3596 C CA . ASN A 1 494 ? 17.591 7.734 -17.140 1.00 94.81 494 ASN A CA 1
ATOM 3597 C C . ASN A 1 494 ? 16.513 7.825 -18.249 1.00 94.81 494 ASN A C 1
ATOM 3599 O O . ASN A 1 494 ? 15.964 8.902 -18.496 1.00 94.81 494 ASN A O 1
ATOM 3603 N N . GLY A 1 495 ? 16.075 6.689 -18.801 1.00 94.00 495 GLY A N 1
ATOM 3604 C CA . GLY A 1 495 ? 15.042 6.571 -19.837 1.00 94.00 495 GLY A CA 1
ATOM 3605 C C . GLY A 1 495 ? 15.568 6.409 -21.267 1.00 94.00 495 GLY A C 1
ATOM 3606 O O . GLY A 1 495 ? 14.763 6.439 -22.205 1.00 94.00 495 GLY A O 1
ATOM 3607 N N . ILE A 1 496 ? 16.876 6.246 -21.439 1.00 93.12 496 ILE A N 1
ATOM 3608 C CA . ILE A 1 496 ? 17.584 6.068 -22.708 1.00 93.12 496 ILE A CA 1
ATOM 3609 C C . ILE A 1 496 ? 18.567 4.907 -22.523 1.00 93.12 496 ILE A C 1
ATOM 3611 O O . ILE A 1 496 ? 19.036 4.671 -21.420 1.00 93.12 496 ILE A O 1
ATOM 3615 N N . VAL A 1 497 ? 18.829 4.162 -23.594 1.00 93.00 497 VAL A N 1
ATOM 3616 C CA . VAL A 1 497 ? 19.947 3.214 -23.662 1.00 93.00 497 VAL A CA 1
ATOM 3617 C C . VAL A 1 497 ? 21.053 3.868 -24.481 1.00 93.00 497 VAL A C 1
ATOM 3619 O O . VAL A 1 497 ? 20.829 4.186 -25.653 1.00 93.00 497 VAL A O 1
ATOM 3622 N N . ASP A 1 498 ? 22.230 4.088 -23.911 1.00 87.00 498 ASP A N 1
ATOM 3623 C CA . ASP A 1 498 ? 23.350 4.718 -24.612 1.00 87.00 498 ASP A CA 1
ATOM 3624 C C . ASP A 1 498 ? 24.714 4.074 -24.307 1.00 87.00 498 ASP A C 1
ATOM 3626 O O . ASP A 1 498 ? 24.812 2.936 -23.850 1.00 87.00 498 ASP A O 1
ATOM 3630 N N . PHE A 1 499 ? 25.799 4.765 -24.666 1.00 87.06 499 PHE A N 1
ATOM 3631 C CA . PHE A 1 499 ? 27.156 4.254 -24.485 1.00 87.06 499 PHE A CA 1
ATOM 3632 C C . PHE A 1 499 ? 27.512 4.009 -23.012 1.00 87.06 499 PHE A C 1
ATOM 3634 O O . PHE A 1 499 ? 28.240 3.055 -22.720 1.00 87.06 499 PHE A O 1
ATOM 3641 N N . ASP A 1 500 ? 27.017 4.840 -22.092 1.00 90.94 500 ASP A N 1
ATOM 3642 C CA . ASP A 1 500 ? 27.316 4.689 -20.670 1.00 90.94 500 ASP A CA 1
ATOM 3643 C C . ASP A 1 500 ? 26.691 3.395 -20.133 1.00 90.94 500 ASP A C 1
ATOM 3645 O O . ASP A 1 500 ? 27.314 2.698 -19.328 1.00 90.94 500 ASP A O 1
ATOM 3649 N N . ASP A 1 501 ? 25.523 3.006 -20.648 1.00 96.06 501 ASP A N 1
ATOM 3650 C CA . ASP A 1 501 ? 24.897 1.723 -20.335 1.00 96.06 501 ASP A CA 1
ATOM 3651 C C . ASP A 1 501 ? 25.711 0.529 -20.831 1.00 96.06 501 ASP A C 1
ATOM 3653 O O . ASP A 1 501 ? 26.041 -0.357 -20.041 1.00 96.06 501 ASP A O 1
ATOM 3657 N N . TYR A 1 502 ? 26.108 0.517 -22.109 1.00 88.50 502 TYR A N 1
ATOM 3658 C CA . TYR A 1 502 ? 26.948 -0.560 -22.654 1.00 88.50 502 TYR A CA 1
ATOM 3659 C C . TYR A 1 502 ? 28.258 -0.706 -21.880 1.00 88.50 502 TYR A C 1
ATOM 3661 O O . TYR A 1 502 ? 28.661 -1.816 -21.542 1.00 88.50 502 TYR A O 1
ATOM 3669 N N . SER A 1 503 ? 28.893 0.412 -21.523 1.00 91.69 503 SER A N 1
ATOM 3670 C CA . SER A 1 503 ? 30.111 0.412 -20.711 1.00 91.69 503 SER A CA 1
ATOM 3671 C C . SER A 1 503 ? 29.900 -0.257 -19.342 1.00 91.69 503 SER A C 1
ATOM 3673 O O . SER A 1 503 ? 30.755 -1.018 -18.872 1.00 91.69 503 SER A O 1
ATOM 3675 N N . ARG A 1 504 ? 28.745 -0.030 -18.697 1.00 94.31 504 ARG A N 1
ATOM 3676 C CA . ARG A 1 504 ? 28.390 -0.690 -17.428 1.00 94.31 504 ARG A CA 1
ATOM 3677 C C . ARG A 1 504 ? 28.113 -2.180 -17.610 1.00 94.31 504 ARG A C 1
ATOM 3679 O O . ARG A 1 504 ? 28.604 -2.963 -16.798 1.00 94.31 504 ARG A O 1
ATOM 3686 N N . ILE A 1 505 ? 27.401 -2.569 -18.667 1.00 91.44 505 ILE A N 1
ATOM 3687 C CA . ILE A 1 505 ? 27.099 -3.974 -18.988 1.00 91.44 505 ILE A CA 1
ATOM 3688 C C . ILE A 1 505 ? 28.391 -4.748 -19.280 1.00 91.44 505 ILE A C 1
ATOM 3690 O O . ILE A 1 505 ? 28.640 -5.784 -18.666 1.00 91.44 505 ILE A O 1
ATOM 3694 N N . ASP A 1 506 ? 29.272 -4.204 -20.123 1.00 88.50 506 ASP A N 1
ATOM 3695 C CA . ASP A 1 506 ? 30.579 -4.791 -20.442 1.00 88.50 506 ASP A CA 1
ATOM 3696 C C . ASP A 1 506 ? 31.432 -4.967 -19.182 1.00 88.50 506 ASP A C 1
ATOM 3698 O O . ASP A 1 506 ? 32.099 -5.988 -18.984 1.00 88.50 506 ASP A O 1
ATOM 3702 N N . SER A 1 507 ? 31.414 -3.972 -18.293 1.00 93.25 507 SER A N 1
ATOM 3703 C CA . SER A 1 507 ? 32.073 -4.061 -16.992 1.00 93.25 507 SER A CA 1
ATOM 3704 C C . SER A 1 507 ? 31.444 -5.148 -16.116 1.00 93.25 507 SER A C 1
ATOM 3706 O O . SER A 1 507 ? 32.171 -5.911 -15.473 1.00 93.25 507 SER A O 1
ATOM 3708 N N . GLY A 1 508 ? 30.116 -5.262 -16.108 1.00 94.69 508 GLY A N 1
ATOM 3709 C CA . GLY A 1 508 ? 29.389 -6.291 -15.378 1.00 94.69 508 GLY A CA 1
ATOM 3710 C 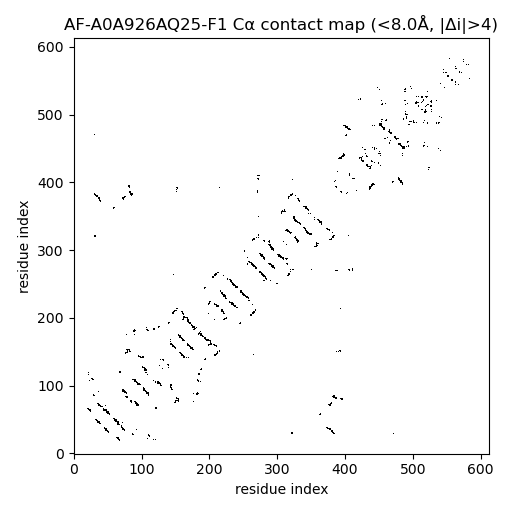C . GLY A 1 508 ? 29.744 -7.699 -15.842 1.00 94.69 508 GLY A C 1
ATOM 3711 O O . GLY A 1 508 ? 30.146 -8.523 -15.018 1.00 94.69 508 GLY A O 1
ATOM 3712 N N . PHE A 1 509 ? 29.717 -7.931 -17.154 1.00 90.69 509 PHE A N 1
ATOM 3713 C CA . PHE A 1 509 ? 30.126 -9.181 -17.792 1.00 90.69 509 PHE A CA 1
ATOM 3714 C C . PHE A 1 509 ? 31.575 -9.554 -17.445 1.00 90.69 509 PHE A C 1
ATOM 3716 O O . PHE A 1 509 ? 31.837 -10.621 -16.885 1.00 90.69 509 PHE A O 1
ATOM 3723 N N . ASN A 1 510 ? 32.524 -8.644 -17.697 1.00 93.12 510 ASN A N 1
ATOM 3724 C CA . ASN A 1 510 ? 33.957 -8.894 -17.500 1.00 93.12 510 ASN A CA 1
ATOM 3725 C C . ASN A 1 510 ? 34.346 -9.137 -16.033 1.00 93.12 510 ASN A C 1
ATOM 3727 O O . ASN A 1 510 ? 35.383 -9.745 -15.767 1.00 93.12 510 ASN A O 1
ATOM 3731 N N . ASN A 1 511 ? 33.538 -8.658 -15.082 1.00 96.81 511 ASN A N 1
ATOM 3732 C CA . ASN A 1 511 ? 33.784 -8.803 -13.647 1.00 96.81 511 ASN A CA 1
ATOM 3733 C C . ASN A 1 511 ? 32.811 -9.773 -12.956 1.00 96.81 511 ASN A C 1
ATOM 3735 O O . ASN A 1 511 ? 32.780 -9.805 -11.724 1.00 96.81 511 ASN A O 1
ATOM 3739 N N . ASN A 1 512 ? 32.011 -10.534 -13.715 1.00 94.88 512 ASN A N 1
ATOM 3740 C CA . ASN A 1 512 ? 31.010 -11.471 -13.192 1.00 94.88 512 ASN A CA 1
ATOM 3741 C C . ASN A 1 512 ? 30.063 -10.835 -12.153 1.00 94.88 512 ASN A C 1
ATOM 3743 O O . ASN A 1 512 ? 29.748 -11.437 -11.122 1.00 94.88 512 ASN A O 1
ATOM 3747 N N . ARG A 1 513 ? 29.645 -9.589 -12.397 1.00 96.12 513 ARG A N 1
ATOM 3748 C CA . ARG A 1 513 ? 28.645 -8.896 -11.575 1.00 96.12 513 ARG A CA 1
ATOM 3749 C C . ARG A 1 513 ? 27.239 -9.270 -12.036 1.00 96.12 513 ARG A C 1
ATOM 3751 O O . ARG A 1 513 ? 27.062 -9.883 -13.078 1.00 96.12 513 ARG A O 1
ATOM 3758 N N . THR A 1 514 ? 26.247 -8.921 -11.226 1.00 96.06 514 THR A N 1
ATOM 3759 C CA . THR A 1 514 ? 24.832 -9.255 -11.452 1.00 96.06 514 THR A CA 1
ATOM 3760 C C . THR A 1 514 ? 23.943 -8.065 -11.107 1.00 96.06 514 THR A C 1
ATOM 3762 O O . THR A 1 514 ? 24.422 -7.055 -10.577 1.00 96.06 514 THR A O 1
ATOM 3765 N N . GLY A 1 515 ? 22.645 -8.191 -11.379 1.00 96.62 515 GLY A N 1
ATOM 3766 C CA . GLY A 1 515 ? 21.664 -7.130 -11.198 1.00 96.62 515 GLY A CA 1
ATOM 3767 C C . GLY A 1 515 ? 21.656 -6.100 -12.328 1.00 96.62 515 GLY A C 1
ATOM 3768 O O . GLY A 1 515 ? 22.648 -5.889 -13.027 1.00 96.62 515 GLY A O 1
ATOM 3769 N N . TRP A 1 516 ? 20.515 -5.429 -12.460 1.00 98.06 516 TRP A N 1
ATOM 3770 C CA . TRP A 1 516 ? 20.191 -4.539 -13.576 1.00 98.06 516 TRP A CA 1
ATOM 3771 C C . TRP A 1 516 ? 21.246 -3.462 -13.851 1.00 98.06 516 TRP A C 1
ATOM 3773 O O . TRP A 1 516 ? 21.638 -3.273 -14.997 1.00 98.06 516 TRP A O 1
ATOM 3783 N N . PHE A 1 517 ? 21.761 -2.798 -12.806 1.00 97.56 517 PHE A N 1
ATOM 3784 C CA . PHE A 1 517 ? 22.792 -1.756 -12.945 1.00 97.56 517 PHE A CA 1
ATOM 3785 C C . PHE A 1 517 ? 24.083 -2.266 -13.611 1.00 97.56 517 PHE A C 1
ATOM 3787 O O . PHE A 1 517 ? 24.823 -1.495 -14.214 1.00 97.56 517 PHE A O 1
ATOM 3794 N N . ASN A 1 518 ? 24.361 -3.569 -13.500 1.00 97.00 518 ASN A N 1
ATOM 3795 C CA . ASN A 1 518 ? 25.522 -4.217 -14.107 1.00 97.00 518 ASN A CA 1
ATOM 3796 C C . ASN A 1 518 ? 25.177 -4.964 -15.407 1.00 97.00 518 ASN A C 1
ATOM 3798 O O . ASN A 1 518 ? 26.063 -5.603 -15.965 1.00 97.00 518 ASN A O 1
ATOM 3802 N N . GLY A 1 519 ? 23.927 -4.911 -15.878 1.00 93.62 519 GLY A N 1
ATOM 3803 C CA . GLY A 1 519 ? 23.520 -5.484 -17.161 1.00 93.62 519 GLY A CA 1
ATOM 3804 C C . GLY A 1 519 ? 22.758 -6.804 -17.139 1.00 93.62 519 GLY A C 1
ATOM 3805 O O . GLY A 1 519 ? 22.476 -7.317 -18.211 1.00 93.62 519 GLY A O 1
ATOM 3806 N N . ASP A 1 520 ? 22.390 -7.332 -15.971 1.00 96.88 520 ASP A N 1
ATOM 3807 C CA . ASP A 1 520 ? 21.470 -8.481 -15.850 1.00 96.88 520 ASP A CA 1
ATOM 3808 C C . ASP A 1 520 ? 20.035 -7.942 -15.942 1.00 96.88 520 ASP A C 1
ATOM 3810 O O . ASP A 1 520 ? 19.431 -7.513 -14.949 1.00 96.88 520 ASP A O 1
ATOM 3814 N N . VAL A 1 521 ? 19.544 -7.839 -17.177 1.00 95.75 521 VAL A N 1
ATOM 3815 C CA . VAL A 1 521 ? 18.273 -7.189 -17.530 1.00 95.75 521 VAL A CA 1
ATOM 3816 C C . VAL A 1 521 ? 17.128 -8.194 -17.664 1.00 95.75 521 VAL A C 1
ATOM 3818 O O . VAL A 1 521 ? 15.960 -7.801 -17.782 1.00 95.75 521 VAL A O 1
ATOM 3821 N N . ASP A 1 522 ? 17.436 -9.491 -17.626 1.00 95.31 522 ASP A N 1
ATOM 3822 C CA . ASP A 1 522 ? 16.459 -10.577 -17.618 1.00 95.31 522 ASP A CA 1
ATOM 3823 C C . ASP A 1 522 ? 16.183 -11.178 -16.218 1.00 95.31 522 ASP A C 1
ATOM 3825 O O . ASP A 1 522 ? 15.239 -11.968 -16.073 1.00 95.31 522 ASP A O 1
ATOM 3829 N N . TYR A 1 523 ? 16.917 -10.712 -15.196 1.00 97.94 523 TYR A N 1
ATOM 3830 C CA . TYR A 1 523 ? 16.789 -11.013 -13.764 1.00 97.94 523 TYR A CA 1
ATOM 3831 C C . TYR A 1 523 ? 17.306 -12.395 -13.328 1.00 97.94 523 TYR A C 1
ATOM 3833 O O . TYR A 1 523 ? 16.941 -12.871 -12.239 1.00 97.94 523 TYR A O 1
ATOM 3841 N N . ASN A 1 524 ? 18.119 -13.065 -14.147 1.00 95.31 524 ASN A N 1
ATOM 3842 C CA . ASN A 1 524 ? 18.547 -14.444 -13.913 1.00 95.31 524 ASN A CA 1
ATOM 3843 C C . ASN A 1 524 ? 19.820 -14.579 -13.030 1.00 95.31 524 ASN A C 1
ATOM 3845 O O . ASN A 1 524 ? 20.148 -15.693 -12.607 1.00 95.31 524 ASN A O 1
ATOM 3849 N N . ASN A 1 525 ? 20.444 -13.464 -12.613 1.00 96.50 525 ASN A N 1
ATOM 3850 C CA . ASN A 1 525 ? 21.733 -13.373 -11.890 1.00 96.50 525 ASN A CA 1
ATOM 3851 C C . ASN A 1 525 ? 22.972 -13.730 -12.709 1.00 96.50 525 ASN A C 1
ATOM 3853 O O . ASN A 1 525 ? 23.988 -14.144 -12.143 1.00 96.50 525 ASN A O 1
ATOM 3857 N N . ILE A 1 526 ? 22.910 -13.580 -14.018 1.00 93.62 526 ILE A N 1
ATOM 3858 C CA . ILE A 1 526 ? 24.034 -13.737 -14.927 1.00 93.62 526 ILE A CA 1
ATOM 3859 C C . ILE A 1 526 ? 23.935 -12.575 -15.913 1.00 93.62 526 ILE A C 1
ATOM 3861 O O . ILE A 1 526 ? 22.843 -12.156 -16.258 1.00 93.62 526 ILE A O 1
ATOM 3865 N N . VAL A 1 527 ? 25.082 -12.017 -16.296 1.00 91.56 527 VAL A N 1
ATOM 3866 C CA . VAL A 1 527 ? 25.171 -11.127 -17.455 1.00 91.56 527 VAL A CA 1
ATOM 3867 C C . VAL A 1 527 ? 25.733 -11.975 -18.580 1.00 91.56 527 VAL A C 1
ATOM 3869 O O . VAL A 1 527 ? 26.869 -12.448 -18.470 1.00 91.56 527 VAL A O 1
ATOM 3872 N N . ASP A 1 528 ? 24.951 -12.223 -19.622 1.00 85.44 528 ASP A N 1
ATOM 3873 C CA . ASP A 1 528 ? 25.392 -13.008 -20.772 1.00 85.44 528 ASP A CA 1
ATOM 3874 C C . ASP A 1 528 ? 24.765 -12.543 -22.097 1.00 85.44 528 ASP A C 1
ATOM 3876 O O . ASP A 1 528 ? 24.273 -11.426 -22.231 1.00 85.44 528 ASP A O 1
ATOM 3880 N N . PHE A 1 529 ? 24.873 -13.382 -23.129 1.00 86.56 529 PHE A N 1
ATOM 3881 C CA . PHE A 1 529 ? 24.370 -13.083 -24.465 1.00 86.56 529 PHE A CA 1
ATOM 3882 C C . PHE A 1 529 ? 22.866 -12.763 -24.490 1.00 86.56 529 PHE A C 1
ATOM 3884 O O . PHE A 1 529 ? 22.447 -11.929 -25.298 1.00 86.56 529 PHE A O 1
ATOM 3891 N N . ASP A 1 530 ? 22.065 -13.399 -23.632 1.00 85.94 530 ASP A N 1
ATOM 3892 C CA . ASP A 1 530 ? 20.620 -13.185 -23.613 1.00 85.94 530 ASP A CA 1
ATOM 3893 C C . ASP A 1 530 ? 20.300 -11.745 -23.176 1.00 85.94 530 ASP A C 1
ATOM 3895 O O . ASP A 1 530 ? 19.430 -11.108 -23.779 1.00 85.94 530 ASP A O 1
ATOM 3899 N N . ASP A 1 531 ? 21.071 -11.170 -22.247 1.00 91.88 531 ASP A N 1
ATOM 3900 C CA . ASP A 1 531 ? 20.961 -9.761 -21.855 1.00 91.88 531 ASP A CA 1
ATOM 3901 C C . ASP A 1 531 ? 21.316 -8.811 -22.998 1.00 91.88 531 ASP A C 1
ATOM 3903 O O . ASP A 1 531 ? 20.515 -7.937 -23.342 1.00 91.88 531 ASP A O 1
ATOM 3907 N N . TYR A 1 532 ? 22.473 -9.007 -23.644 1.00 83.56 532 TYR A N 1
ATOM 3908 C CA . TYR A 1 532 ? 22.884 -8.178 -24.787 1.00 83.56 532 TYR A CA 1
ATOM 3909 C C . TYR A 1 532 ? 21.830 -8.192 -25.893 1.00 83.56 532 TYR A C 1
ATOM 3911 O O . TYR A 1 532 ? 21.537 -7.150 -26.472 1.00 83.56 532 TYR A O 1
ATOM 3919 N N . SER A 1 533 ? 21.192 -9.338 -26.147 1.00 87.56 533 SER A N 1
ATOM 3920 C CA . SER A 1 533 ? 20.136 -9.426 -27.158 1.00 87.56 533 SER A CA 1
ATOM 3921 C C . SER A 1 533 ? 18.929 -8.522 -26.847 1.00 87.56 533 SER A C 1
ATOM 3923 O O . SER A 1 533 ? 18.355 -7.915 -27.758 1.00 87.56 533 SER A O 1
ATOM 3925 N N . LEU A 1 534 ? 18.564 -8.385 -25.566 1.00 89.50 534 LEU A N 1
ATOM 3926 C CA . LEU A 1 534 ? 17.477 -7.516 -25.107 1.00 89.50 534 LEU A CA 1
ATOM 3927 C C . LEU A 1 534 ? 17.881 -6.040 -25.174 1.00 89.50 534 LEU A C 1
ATOM 3929 O O . LEU A 1 534 ? 17.084 -5.211 -25.622 1.00 89.50 534 LEU A O 1
ATOM 3933 N N . VAL A 1 535 ? 19.112 -5.725 -24.764 1.00 88.81 535 VAL A N 1
ATOM 3934 C CA . VAL A 1 535 ? 19.665 -4.364 -24.805 1.00 88.81 535 VAL A CA 1
ATOM 3935 C C . VAL A 1 535 ? 19.813 -3.873 -26.240 1.00 88.81 535 VAL A C 1
ATOM 3937 O O . VAL A 1 535 ? 19.314 -2.800 -26.562 1.00 88.81 535 VAL A O 1
ATOM 3940 N N . ASP A 1 536 ? 20.386 -4.676 -27.135 1.00 83.75 536 ASP A N 1
ATOM 3941 C CA . ASP A 1 536 ? 20.539 -4.339 -28.553 1.00 83.75 536 ASP A CA 1
ATOM 3942 C C . ASP A 1 536 ? 19.178 -4.122 -29.220 1.00 83.75 536 ASP A C 1
ATOM 3944 O O . ASP A 1 536 ? 18.992 -3.180 -29.999 1.00 83.75 536 ASP A O 1
ATOM 3948 N N . GLN A 1 537 ? 18.191 -4.970 -28.911 1.00 86.38 537 GLN A N 1
ATOM 3949 C CA . GLN A 1 537 ? 16.834 -4.778 -29.411 1.00 86.38 537 GLN A CA 1
ATOM 3950 C C . GLN A 1 537 ? 16.269 -3.439 -28.933 1.00 86.38 537 GLN A C 1
ATOM 3952 O O . GLN A 1 537 ? 15.721 -2.687 -29.745 1.00 86.38 537 GLN A O 1
ATOM 3957 N N . ALA A 1 538 ? 16.389 -3.131 -27.642 1.00 90.88 538 ALA A N 1
ATOM 3958 C CA . ALA A 1 538 ? 15.905 -1.883 -27.076 1.00 90.88 538 ALA A CA 1
AT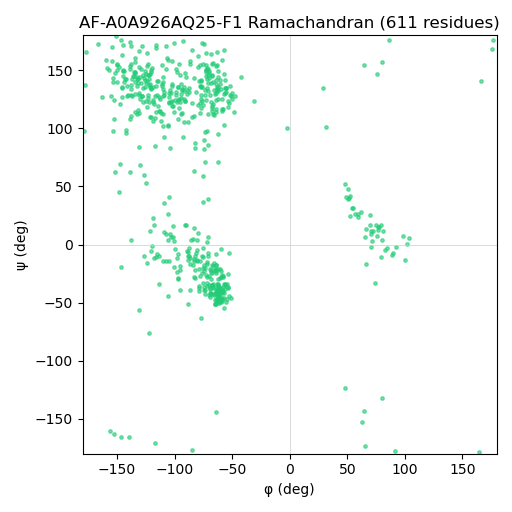OM 3959 C C . ALA A 1 538 ? 16.635 -0.670 -27.658 1.00 90.88 538 ALA A C 1
ATOM 3961 O O . ALA A 1 538 ? 15.970 0.236 -28.158 1.00 90.88 538 ALA A O 1
ATOM 3962 N N . PHE A 1 539 ? 17.965 -0.692 -27.721 1.00 86.88 539 PHE A N 1
ATOM 3963 C CA . PHE A 1 539 ? 18.784 0.370 -28.296 1.00 86.88 539 PHE A CA 1
ATOM 3964 C C . PHE A 1 539 ? 18.370 0.703 -29.734 1.00 86.88 539 PHE A C 1
ATOM 3966 O O . PHE A 1 539 ? 18.140 1.865 -30.073 1.00 86.88 539 PHE A O 1
ATOM 3973 N N . ASN A 1 540 ? 18.192 -0.324 -30.568 1.00 82.56 540 ASN A N 1
ATOM 3974 C CA . ASN A 1 540 ? 17.811 -0.156 -31.970 1.00 82.56 540 ASN A CA 1
ATOM 3975 C C . ASN A 1 540 ? 16.380 0.374 -32.149 1.00 82.56 540 ASN A C 1
ATOM 3977 O O . ASN A 1 540 ? 16.053 0.964 -33.178 1.00 82.56 540 ASN A O 1
ATOM 3981 N N . THR A 1 541 ? 15.501 0.180 -31.166 1.00 84.69 541 THR A N 1
ATOM 3982 C CA . THR A 1 541 ? 14.069 0.491 -31.299 1.00 84.69 541 THR A CA 1
ATOM 3983 C C . THR A 1 541 ? 13.587 1.635 -30.405 1.00 84.69 541 THR A C 1
ATOM 3985 O O . THR A 1 541 ? 12.481 2.135 -30.624 1.00 84.69 541 THR A O 1
ATOM 3988 N N . GLN A 1 542 ? 14.407 2.115 -29.465 1.00 85.75 542 GLN A N 1
ATOM 3989 C CA . GLN A 1 542 ? 14.015 3.104 -28.456 1.00 85.75 542 GLN A CA 1
ATOM 3990 C C . GLN A 1 542 ? 13.584 4.456 -29.036 1.00 85.75 542 GLN A C 1
ATOM 3992 O O . GLN A 1 542 ? 12.649 5.082 -28.542 1.00 85.75 542 GLN A O 1
ATOM 3997 N N . THR A 1 543 ? 14.223 4.900 -30.123 1.00 79.69 543 THR A N 1
ATOM 3998 C CA . THR A 1 543 ? 13.902 6.180 -30.774 1.00 79.69 543 THR A CA 1
ATOM 3999 C C . THR A 1 543 ? 12.707 6.064 -31.717 1.00 79.69 543 THR A C 1
ATOM 4001 O O . THR A 1 543 ? 12.243 7.067 -32.252 1.00 79.69 543 THR A O 1
ATOM 4004 N N . GLY A 1 544 ? 12.230 4.843 -31.994 1.00 74.75 544 GLY A N 1
ATOM 4005 C CA . GLY A 1 544 ? 11.176 4.557 -32.970 1.00 74.75 544 GLY A CA 1
ATOM 4006 C C . GLY A 1 544 ? 11.551 4.848 -34.429 1.00 74.75 544 GLY A C 1
ATOM 4007 O O . GLY A 1 544 ? 10.892 4.323 -35.324 1.00 74.75 544 GLY A O 1
ATOM 4008 N N . THR A 1 545 ? 12.615 5.619 -34.674 1.00 81.06 545 THR A N 1
ATOM 4009 C CA . THR A 1 545 ? 13.066 6.031 -36.007 1.00 81.06 545 THR A CA 1
ATOM 4010 C C . THR A 1 545 ? 13.464 4.844 -36.870 1.00 81.06 545 THR A C 1
ATOM 4012 O O . THR A 1 545 ? 12.987 4.733 -37.989 1.00 81.06 545 THR A O 1
ATOM 4015 N N . LEU A 1 546 ? 14.224 3.881 -36.349 1.00 80.75 546 LEU A N 1
ATOM 4016 C CA . LEU A 1 546 ? 14.568 2.689 -37.124 1.00 80.75 546 LEU A CA 1
ATOM 4017 C C . LEU A 1 546 ? 13.319 1.901 -37.539 1.00 80.75 546 LEU A C 1
ATOM 4019 O O . LEU A 1 546 ? 13.143 1.588 -38.709 1.00 80.75 546 LEU A O 1
ATOM 4023 N N . ARG A 1 547 ? 12.401 1.648 -36.599 1.00 78.25 547 ARG A N 1
ATOM 4024 C CA . ARG A 1 547 ? 11.153 0.920 -36.874 1.00 78.25 547 ARG A CA 1
ATOM 4025 C C . ARG A 1 547 ? 10.276 1.651 -37.887 1.00 78.25 547 ARG A C 1
ATOM 4027 O O . ARG A 1 547 ? 9.688 1.022 -38.759 1.00 78.25 547 ARG A O 1
ATOM 4034 N N . ARG A 1 548 ? 10.166 2.972 -37.761 1.00 86.38 548 ARG A N 1
ATOM 4035 C CA . ARG A 1 548 ? 9.379 3.794 -38.678 1.00 86.38 548 ARG A CA 1
ATOM 4036 C C . ARG A 1 548 ? 10.019 3.838 -40.070 1.00 86.38 548 ARG A C 1
ATOM 4038 O O . ARG A 1 548 ? 9.302 3.674 -41.050 1.00 86.38 548 ARG A O 1
ATOM 4045 N N . ALA A 1 549 ? 11.344 3.969 -40.151 1.00 85.94 549 ALA A N 1
ATOM 4046 C CA . ALA A 1 549 ? 12.091 3.852 -41.400 1.00 85.94 549 ALA A CA 1
ATOM 4047 C C . ALA A 1 549 ? 11.870 2.480 -42.050 1.00 85.94 549 ALA A C 1
ATOM 4049 O O . ALA A 1 549 ? 11.567 2.421 -43.235 1.00 85.94 549 ALA A O 1
ATOM 4050 N N . MET A 1 550 ? 11.941 1.389 -41.282 1.00 86.38 550 MET A N 1
ATOM 4051 C CA . MET A 1 550 ? 11.680 0.039 -41.789 1.00 86.38 550 MET A CA 1
ATOM 4052 C C . MET A 1 550 ? 10.262 -0.097 -42.347 1.00 86.38 550 MET A C 1
ATOM 4054 O O . MET A 1 550 ? 10.130 -0.514 -43.487 1.00 86.38 550 MET A O 1
ATOM 4058 N N . ALA A 1 551 ? 9.230 0.327 -41.607 1.00 87.88 551 ALA A N 1
ATOM 4059 C CA . ALA A 1 551 ? 7.836 0.238 -42.059 1.00 87.88 551 ALA A CA 1
ATOM 4060 C C . ALA A 1 551 ? 7.557 1.061 -43.334 1.00 87.88 551 ALA A C 1
ATOM 4062 O O . ALA A 1 551 ? 6.753 0.676 -44.186 1.00 87.88 551 ALA A O 1
ATOM 4063 N N . TYR A 1 552 ? 8.239 2.201 -43.473 1.00 90.06 552 TYR A N 1
ATOM 4064 C CA . TYR A 1 552 ? 8.188 3.020 -44.680 1.00 90.06 552 TYR A CA 1
ATOM 4065 C C . TYR A 1 552 ? 8.876 2.327 -45.868 1.00 90.06 552 TYR A C 1
ATOM 4067 O O . TYR A 1 552 ? 8.324 2.291 -46.970 1.00 90.06 552 TYR A O 1
ATOM 4075 N N . LEU A 1 553 ? 10.060 1.746 -45.648 1.00 89.69 553 LEU A N 1
ATOM 4076 C CA . LEU A 1 553 ? 10.893 1.140 -46.692 1.00 89.69 553 LEU A CA 1
ATOM 4077 C C . LEU A 1 553 ? 10.432 -0.264 -47.116 1.00 89.69 553 LEU A C 1
ATOM 4079 O O . LEU A 1 553 ? 10.509 -0.585 -48.298 1.00 89.69 553 LEU A O 1
ATOM 4083 N N . ASP A 1 554 ? 9.925 -1.089 -46.197 1.00 90.75 554 ASP A N 1
ATOM 4084 C CA . ASP A 1 554 ? 9.368 -2.420 -46.496 1.00 90.75 554 ASP A CA 1
ATOM 4085 C C . ASP A 1 554 ? 7.962 -2.349 -47.122 1.00 90.75 554 ASP A C 1
ATOM 4087 O O . ASP A 1 554 ? 7.439 -3.337 -47.638 1.00 90.75 554 ASP A O 1
ATOM 4091 N N . GLY A 1 555 ? 7.367 -1.151 -47.122 1.00 89.44 555 GLY A N 1
ATOM 4092 C CA . GLY A 1 555 ? 6.073 -0.856 -47.718 1.00 89.44 555 GLY A CA 1
ATOM 4093 C C . GLY A 1 555 ? 4.865 -1.262 -46.875 1.00 89.44 555 GLY A C 1
ATOM 4094 O O . GLY A 1 555 ? 3.743 -1.070 -47.345 1.00 89.44 555 GLY A O 1
ATOM 4095 N N . SER A 1 556 ? 5.058 -1.776 -45.657 1.00 90.25 556 SER A N 1
ATOM 4096 C CA . SER A 1 556 ? 3.969 -2.097 -44.726 1.00 90.25 556 SER A CA 1
ATOM 4097 C C . SER A 1 556 ? 3.168 -0.856 -44.316 1.00 90.25 556 SER A C 1
ATOM 4099 O O . SER A 1 556 ? 1.960 -0.952 -44.102 1.00 90.25 556 SER A O 1
ATOM 4101 N N . ASP A 1 557 ? 3.807 0.318 -44.284 1.00 88.69 557 ASP A N 1
ATOM 4102 C CA . ASP A 1 557 ? 3.156 1.615 -44.113 1.00 88.69 557 ASP A CA 1
ATOM 4103 C C . ASP A 1 557 ? 3.986 2.744 -44.754 1.00 88.69 557 ASP A C 1
ATOM 4105 O O . ASP A 1 557 ? 4.883 3.302 -44.125 1.00 88.69 557 ASP A O 1
ATOM 4109 N N . ARG A 1 558 ? 3.640 3.145 -45.987 1.00 91.88 558 ARG A N 1
ATOM 4110 C CA . ARG A 1 558 ? 4.294 4.254 -46.722 1.00 91.88 558 ARG A CA 1
ATOM 4111 C C . ARG A 1 558 ? 3.775 5.657 -46.374 1.00 91.88 558 ARG A C 1
ATOM 4113 O O . ARG A 1 558 ? 4.012 6.588 -47.138 1.00 91.88 558 ARG A O 1
ATOM 4120 N N . SER A 1 559 ? 3.027 5.832 -45.285 1.00 91.38 559 SER A N 1
ATOM 4121 C CA . SER A 1 559 ? 2.551 7.164 -44.903 1.00 91.38 559 SER A CA 1
ATOM 4122 C C . SER A 1 559 ? 3.679 8.051 -44.362 1.00 91.38 559 SER A C 1
ATOM 4124 O O . SER A 1 559 ? 4.627 7.581 -43.731 1.00 91.38 559 SER A O 1
ATOM 4126 N N . ASP A 1 560 ? 3.535 9.364 -44.536 1.00 88.88 560 ASP A N 1
ATOM 4127 C CA . ASP A 1 560 ? 4.443 10.354 -43.937 1.00 88.88 560 ASP A CA 1
ATOM 4128 C C . ASP A 1 560 ? 4.180 10.532 -42.425 1.00 88.88 560 ASP A C 1
ATOM 4130 O O . ASP A 1 560 ? 4.877 11.273 -41.732 1.00 88.88 560 ASP A O 1
ATOM 4134 N N . THR A 1 561 ? 3.168 9.844 -41.882 1.00 86.50 561 THR A N 1
ATOM 4135 C CA . THR A 1 561 ? 2.783 9.948 -40.472 1.00 86.50 561 THR A CA 1
ATOM 4136 C C . THR A 1 561 ? 3.889 9.379 -39.583 1.00 86.50 561 THR A C 1
ATOM 4138 O O . THR A 1 561 ? 4.255 8.209 -39.692 1.00 86.50 561 THR A O 1
ATOM 4141 N N . GLY A 1 562 ? 4.421 10.209 -38.680 1.00 80.81 562 GLY A N 1
ATOM 4142 C CA . GLY A 1 562 ? 5.509 9.831 -37.776 1.00 80.81 562 GLY A CA 1
ATOM 4143 C C . GLY A 1 562 ? 6.907 9.883 -38.401 1.00 80.81 562 GLY A C 1
ATOM 4144 O O . GLY A 1 562 ? 7.845 9.387 -37.782 1.00 80.81 562 GLY A O 1
ATOM 4145 N N . MET A 1 563 ? 7.065 10.482 -39.589 1.00 88.00 563 MET A N 1
ATOM 4146 C CA . MET A 1 563 ? 8.361 10.694 -40.255 1.00 88.00 563 MET A CA 1
ATOM 4147 C C . MET A 1 563 ? 9.022 12.042 -39.904 1.00 88.00 563 MET A C 1
ATOM 4149 O O . MET A 1 563 ? 9.932 12.486 -40.595 1.00 88.00 563 MET A O 1
ATOM 4153 N N . ASP A 1 564 ? 8.594 12.705 -38.828 1.00 87.44 564 ASP A N 1
ATOM 4154 C CA . ASP A 1 564 ? 8.994 14.084 -38.500 1.00 87.44 564 ASP A CA 1
ATOM 4155 C C . ASP A 1 564 ? 10.450 14.228 -38.020 1.00 87.44 564 ASP A C 1
ATOM 4157 O O . ASP A 1 564 ? 11.000 15.330 -38.002 1.00 87.44 564 ASP A O 1
ATOM 4161 N N . ALA A 1 565 ? 11.091 13.129 -37.612 1.00 84.88 565 ALA A N 1
ATOM 4162 C CA . ALA A 1 565 ? 12.475 13.161 -37.151 1.00 84.88 565 ALA A CA 1
ATOM 4163 C C . ALA A 1 565 ? 13.432 13.475 -38.320 1.00 84.88 565 ALA A C 1
ATOM 4165 O O . ALA A 1 565 ? 13.290 12.873 -39.384 1.00 84.88 565 ALA A O 1
ATOM 4166 N N . PRO A 1 566 ? 14.470 14.316 -38.136 1.00 84.62 566 PRO A N 1
ATOM 4167 C CA . PRO A 1 566 ? 15.406 14.656 -39.214 1.00 84.62 566 PRO A CA 1
ATOM 4168 C C . PRO A 1 566 ? 16.041 13.438 -39.903 1.00 84.62 566 PRO A C 1
ATOM 4170 O O . PRO A 1 566 ? 16.220 13.427 -41.117 1.00 84.62 566 PRO A O 1
ATOM 4173 N N . SER A 1 567 ? 16.333 12.374 -39.149 1.00 81.38 567 SER A N 1
ATOM 4174 C CA . SER A 1 567 ? 16.846 11.114 -39.700 1.00 81.38 567 SER A CA 1
ATOM 4175 C C . SER A 1 567 ? 15.822 10.375 -40.567 1.00 81.38 567 SER A C 1
ATOM 4177 O O . SER A 1 567 ? 16.193 9.779 -41.572 1.00 81.38 567 SER A O 1
ATOM 4179 N N . LEU A 1 568 ? 14.538 10.434 -40.214 1.00 86.88 568 LEU A N 1
ATOM 4180 C CA . LEU A 1 568 ? 13.450 9.837 -40.988 1.00 86.88 568 LEU A CA 1
ATOM 4181 C C . LEU A 1 568 ? 13.154 10.631 -42.258 1.00 86.88 568 LEU A C 1
ATOM 4183 O O . LEU A 1 568 ? 12.941 10.035 -43.309 1.00 86.88 568 LEU A O 1
ATOM 4187 N N . GLN A 1 569 ? 13.211 11.960 -42.183 1.00 90.25 569 GLN A N 1
ATOM 4188 C CA . GLN A 1 569 ? 13.090 12.825 -43.356 1.00 90.25 569 GLN A CA 1
ATOM 4189 C C . GLN A 1 569 ? 14.210 12.546 -44.364 1.00 90.25 569 GLN A C 1
ATOM 4191 O O . GLN A 1 569 ? 13.940 12.437 -45.556 1.00 90.25 569 GLN A O 1
ATOM 4196 N N . LEU A 1 570 ? 15.440 12.321 -43.888 1.00 85.94 570 LEU A N 1
ATOM 4197 C CA . LEU A 1 570 ? 16.551 11.876 -44.735 1.00 85.94 570 LEU A CA 1
ATOM 4198 C C . LEU A 1 570 ? 16.297 10.494 -45.354 1.00 85.94 570 LEU A C 1
ATOM 4200 O O . LEU A 1 570 ? 16.632 10.277 -46.514 1.00 85.94 570 LEU A O 1
ATOM 4204 N N . VAL A 1 571 ? 15.681 9.558 -44.623 1.00 87.06 571 VAL A N 1
ATOM 4205 C CA . VAL A 1 571 ? 15.271 8.258 -45.186 1.00 87.06 571 VAL A CA 1
ATOM 4206 C C . VAL A 1 571 ? 14.223 8.437 -46.291 1.00 87.06 571 VAL A C 1
ATOM 4208 O O . VAL A 1 571 ? 14.355 7.806 -47.339 1.00 87.06 571 VAL A O 1
ATOM 4211 N N . MET A 1 572 ? 13.219 9.305 -46.108 1.00 90.75 572 MET A N 1
ATOM 4212 C CA . MET A 1 572 ? 12.231 9.617 -47.156 1.00 90.75 572 MET A CA 1
ATOM 4213 C C . MET A 1 572 ? 12.886 10.249 -48.377 1.00 90.75 572 MET A C 1
ATOM 4215 O O . MET A 1 572 ? 12.583 9.870 -49.506 1.00 90.75 572 MET A O 1
ATOM 4219 N N . GLU A 1 573 ? 13.788 11.203 -48.151 1.00 90.88 573 GLU A N 1
ATOM 4220 C CA . GLU A 1 573 ? 14.514 11.886 -49.213 1.00 90.88 573 GLU A CA 1
ATOM 4221 C C . GLU A 1 573 ? 15.358 10.891 -50.017 1.00 90.88 573 GLU A C 1
ATOM 4223 O O . GLU A 1 573 ? 15.226 10.818 -51.239 1.00 90.88 573 GLU A O 1
ATOM 4228 N N . HIS A 1 574 ? 16.162 10.064 -49.346 1.00 86.69 574 HIS A N 1
ATOM 4229 C CA . HIS A 1 574 ? 16.972 9.039 -50.000 1.00 86.69 574 HIS A CA 1
ATOM 4230 C C . HIS A 1 574 ? 16.117 7.986 -50.708 1.00 86.69 574 HIS A C 1
ATOM 4232 O O . HIS A 1 574 ? 16.440 7.591 -51.827 1.00 86.69 574 HIS A O 1
ATOM 4238 N N . PHE A 1 575 ? 14.999 7.557 -50.121 1.00 90.69 575 PHE A N 1
ATOM 4239 C CA . PHE A 1 575 ? 14.081 6.649 -50.801 1.00 90.69 575 PHE A CA 1
ATOM 4240 C C . PHE A 1 575 ? 13.456 7.291 -52.047 1.00 90.69 575 PHE A C 1
ATOM 4242 O O . PHE A 1 575 ? 13.380 6.646 -53.089 1.00 90.69 575 PHE A O 1
ATOM 4249 N N . GLY A 1 576 ? 13.084 8.573 -51.991 1.00 89.44 576 GLY A N 1
ATOM 4250 C CA . GLY A 1 576 ? 12.613 9.325 -53.156 1.00 89.44 576 GLY A CA 1
ATOM 4251 C C . GLY A 1 576 ? 13.676 9.474 -54.253 1.00 89.44 576 GLY A C 1
ATOM 4252 O O . GLY A 1 576 ? 13.343 9.451 -55.436 1.00 89.44 576 GLY A O 1
ATOM 4253 N N . GLN A 1 577 ? 14.952 9.585 -53.872 1.00 88.69 577 GLN A N 1
ATOM 4254 C CA . GLN A 1 577 ? 16.081 9.712 -54.800 1.00 88.69 577 GLN A CA 1
ATOM 4255 C C . GLN A 1 577 ? 16.505 8.377 -55.431 1.00 88.69 577 GLN A C 1
ATOM 4257 O O . GLN A 1 577 ? 16.837 8.335 -56.615 1.00 88.69 577 GLN A O 1
ATOM 4262 N N . PHE A 1 578 ? 16.512 7.292 -54.655 1.00 83.44 578 PHE A N 1
ATOM 4263 C CA . PHE A 1 578 ? 17.151 6.024 -55.031 1.00 83.44 578 PHE A CA 1
ATOM 4264 C C . PHE A 1 578 ? 16.173 4.843 -55.177 1.00 83.44 578 PHE A C 1
ATOM 4266 O O . PHE A 1 578 ? 16.549 3.788 -55.694 1.00 83.44 578 PHE A O 1
ATOM 4273 N N . GLY A 1 579 ? 14.917 5.003 -54.759 1.00 87.25 579 GLY A N 1
ATOM 4274 C CA . GLY A 1 579 ? 13.850 4.015 -54.908 1.00 87.25 579 GLY A CA 1
ATOM 4275 C C . GLY A 1 579 ? 14.096 2.694 -54.170 1.00 87.25 579 GLY A C 1
ATOM 4276 O O . GLY A 1 579 ? 14.806 2.621 -53.167 1.00 87.25 579 GLY A O 1
ATOM 4277 N N . GLU A 1 580 ? 13.511 1.613 -54.692 1.00 88.50 580 GLU A N 1
ATOM 4278 C CA . GLU A 1 580 ? 13.498 0.281 -54.060 1.00 88.50 580 GLU A CA 1
ATOM 4279 C C . GLU A 1 580 ? 14.898 -0.319 -53.822 1.00 88.50 580 GLU A C 1
ATOM 4281 O O . GLU A 1 580 ? 15.069 -1.159 -52.943 1.00 88.50 580 GLU A O 1
ATOM 4286 N N . GLN A 1 581 ? 15.926 0.116 -54.561 1.00 81.75 581 GLN A N 1
ATOM 4287 C CA . GLN A 1 581 ? 17.303 -0.347 -54.339 1.00 81.75 581 GLN A CA 1
ATOM 4288 C C . GLN A 1 581 ? 17.880 0.173 -53.017 1.00 81.75 581 GLN A C 1
ATOM 4290 O O . GLN A 1 581 ? 18.582 -0.562 -52.323 1.00 81.75 581 GLN A O 1
ATOM 4295 N N . TYR A 1 582 ? 17.554 1.414 -52.646 1.00 82.19 582 TYR A N 1
ATOM 4296 C CA . TYR A 1 582 ? 17.910 1.966 -51.341 1.00 82.19 582 TYR A CA 1
ATOM 4297 C C . TYR A 1 582 ? 17.140 1.275 -50.219 1.00 82.19 582 TYR A C 1
ATOM 4299 O O . TYR A 1 582 ? 17.753 0.899 -49.224 1.00 82.19 582 TYR A O 1
ATOM 4307 N N . ALA A 1 583 ? 15.837 1.027 -50.403 1.00 84.00 583 ALA A N 1
ATOM 4308 C CA . ALA A 1 583 ? 15.044 0.274 -49.431 1.00 84.00 583 ALA A CA 1
ATOM 4309 C C . ALA A 1 583 ? 15.611 -1.132 -49.199 1.00 84.00 583 ALA A C 1
ATOM 4311 O O . ALA A 1 583 ? 15.854 -1.507 -48.057 1.00 84.00 583 ALA A O 1
ATOM 4312 N N . ALA A 1 584 ? 15.909 -1.880 -50.264 1.00 79.81 584 ALA A N 1
ATOM 4313 C CA . ALA A 1 584 ? 16.495 -3.214 -50.155 1.00 79.81 584 ALA A CA 1
ATOM 4314 C C . ALA A 1 584 ? 17.867 -3.199 -49.457 1.00 79.81 584 ALA A C 1
ATOM 4316 O O . ALA A 1 584 ? 18.131 -4.045 -48.605 1.00 79.81 584 ALA A O 1
ATOM 4317 N N . GLY A 1 585 ? 18.730 -2.228 -49.784 1.00 78.94 585 GLY A N 1
ATOM 4318 C CA . GLY A 1 585 ? 20.040 -2.077 -49.144 1.00 78.94 585 GLY A CA 1
ATOM 4319 C C . GLY A 1 585 ? 19.942 -1.702 -47.664 1.00 78.94 585 GLY A C 1
ATOM 4320 O O . GLY A 1 585 ? 20.645 -2.277 -46.836 1.00 78.94 585 GLY A O 1
ATOM 4321 N N . PHE A 1 586 ? 19.037 -0.783 -47.323 1.00 79.62 586 PHE A N 1
ATOM 4322 C CA . PHE A 1 586 ? 18.778 -0.378 -45.946 1.00 79.62 586 PHE A CA 1
ATOM 4323 C C . PHE A 1 586 ? 18.217 -1.548 -45.132 1.00 79.62 586 PHE A C 1
ATOM 4325 O O . PHE A 1 586 ? 18.778 -1.885 -44.095 1.00 79.62 586 PHE A O 1
ATOM 4332 N N . LEU A 1 587 ? 17.174 -2.226 -45.619 1.00 79.81 587 LEU A N 1
ATOM 4333 C CA . LEU A 1 587 ? 16.551 -3.357 -44.923 1.00 79.81 587 LEU A CA 1
ATOM 4334 C C . LEU A 1 587 ? 17.526 -4.525 -44.725 1.00 79.81 587 LEU A C 1
ATOM 4336 O O . LEU A 1 587 ? 17.553 -5.105 -43.648 1.00 79.81 587 LEU A O 1
ATOM 4340 N N . ALA A 1 588 ? 18.387 -4.817 -45.705 1.00 78.31 588 ALA A N 1
ATOM 4341 C CA . ALA A 1 588 ? 19.416 -5.851 -45.575 1.00 78.31 588 ALA A CA 1
ATOM 4342 C C . ALA A 1 588 ? 20.523 -5.501 -44.562 1.00 78.31 588 ALA A C 1
ATOM 4344 O O . ALA A 1 588 ? 21.216 -6.393 -44.073 1.00 78.31 588 ALA A O 1
ATOM 4345 N N . SER A 1 589 ? 20.714 -4.212 -44.263 1.00 69.81 589 SER A N 1
ATOM 4346 C CA . SER A 1 589 ? 21.689 -3.735 -43.274 1.00 69.81 589 SER A CA 1
ATOM 4347 C C . SER A 1 589 ? 21.143 -3.691 -41.844 1.00 69.81 589 SER A C 1
ATOM 4349 O O . SER A 1 589 ? 21.920 -3.549 -40.900 1.00 69.81 589 SER A O 1
ATOM 4351 N N . VAL A 1 590 ? 19.825 -3.844 -41.674 1.00 63.22 590 VAL A N 1
ATOM 4352 C CA . VAL A 1 590 ? 19.177 -3.923 -40.365 1.00 63.22 590 VAL A CA 1
ATOM 4353 C C . VAL A 1 590 ? 19.010 -5.398 -39.989 1.00 63.22 590 VAL A C 1
ATOM 4355 O O . VAL A 1 590 ? 18.373 -6.140 -40.735 1.00 63.22 590 VAL A O 1
ATOM 4358 N N . PRO A 1 591 ? 19.541 -5.859 -38.842 1.00 52.38 591 PRO A N 1
ATOM 4359 C CA . PRO A 1 591 ? 19.312 -7.223 -38.383 1.00 52.38 591 PRO A CA 1
ATOM 4360 C C . PRO A 1 591 ? 17.810 -7.471 -38.202 1.00 52.38 591 PRO A C 1
ATOM 4362 O O . PRO A 1 591 ? 17.166 -6.842 -37.360 1.00 52.38 591 PRO A O 1
ATOM 4365 N N . GLU A 1 592 ? 17.223 -8.368 -38.998 1.00 52.97 592 GLU A N 1
ATOM 4366 C CA . GLU A 1 592 ? 15.804 -8.685 -38.852 1.00 52.97 592 GLU A CA 1
ATOM 4367 C C . GLU A 1 592 ? 15.535 -9.294 -37.462 1.00 52.97 592 GLU A C 1
ATOM 4369 O O . GLU A 1 592 ? 16.254 -10.221 -37.062 1.00 52.97 592 GLU A O 1
ATOM 4374 N N . PRO A 1 593 ? 14.465 -8.881 -36.751 1.00 44.91 593 PRO A N 1
ATOM 4375 C CA . PRO A 1 593 ? 14.099 -9.431 -35.441 1.00 44.9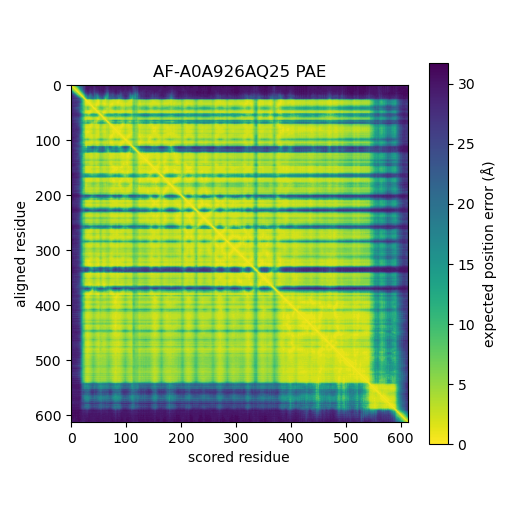1 593 PRO A CA 1
ATOM 4376 C C . PRO A 1 593 ? 13.957 -10.964 -35.415 1.00 44.91 593 PRO A C 1
ATOM 4378 O O . PRO A 1 593 ? 14.132 -11.586 -34.371 1.00 44.91 593 PRO A O 1
ATOM 4381 N N . ALA A 1 594 ? 13.664 -11.595 -36.558 1.00 42.28 594 ALA A N 1
ATOM 4382 C CA . ALA A 1 594 ? 13.525 -13.048 -36.669 1.00 42.28 594 ALA A CA 1
ATOM 4383 C C . ALA A 1 594 ? 14.870 -13.808 -36.636 1.00 42.28 594 ALA A C 1
ATOM 4385 O O . ALA A 1 594 ? 14.906 -14.988 -36.285 1.00 42.28 594 ALA A O 1
ATOM 4386 N N . SER A 1 595 ? 15.981 -13.151 -36.979 1.00 41.88 595 SER A N 1
ATOM 4387 C CA . SER A 1 595 ? 17.295 -13.792 -37.140 1.00 41.88 595 SER A CA 1
ATOM 4388 C C . SER A 1 595 ? 18.061 -13.973 -35.819 1.00 41.88 595 SER A C 1
ATOM 4390 O O . SER A 1 595 ? 18.784 -14.960 -35.663 1.00 41.88 595 SER A O 1
ATOM 4392 N N . LEU A 1 596 ? 17.814 -13.113 -34.822 1.00 41.81 596 LEU A N 1
ATOM 4393 C CA . LEU A 1 596 ? 18.339 -13.274 -33.456 1.00 41.81 596 LEU A CA 1
ATOM 4394 C C . LEU A 1 596 ? 17.651 -14.428 -32.704 1.00 41.81 596 LEU A C 1
ATOM 4396 O O . LEU A 1 596 ? 18.314 -15.191 -32.006 1.00 41.81 596 LEU A O 1
ATOM 4400 N N . GLY A 1 597 ? 16.349 -14.648 -32.928 1.00 36.75 597 GLY A N 1
ATOM 4401 C CA . GLY A 1 597 ? 15.617 -15.787 -32.351 1.00 36.75 597 GLY A CA 1
ATOM 4402 C C . GLY A 1 597 ? 16.010 -17.153 -32.939 1.00 36.75 597 GLY A C 1
ATOM 4403 O O . GLY A 1 597 ? 15.930 -18.177 -32.260 1.00 36.75 597 GLY A O 1
ATOM 4404 N N . ALA A 1 598 ? 16.480 -17.190 -34.191 1.00 31.75 598 ALA A N 1
ATOM 4405 C CA . ALA A 1 598 ? 16.887 -18.429 -34.857 1.00 31.75 598 ALA A CA 1
ATOM 4406 C C . ALA A 1 598 ? 18.275 -18.935 -34.412 1.00 31.75 598 ALA A C 1
ATOM 4408 O O . ALA A 1 598 ? 18.514 -20.145 -34.420 1.00 31.75 598 ALA A O 1
ATOM 4409 N N . LEU A 1 599 ? 19.175 -18.048 -33.970 1.00 36.88 599 LEU A N 1
ATOM 4410 C CA . LEU A 1 599 ? 20.493 -18.435 -33.446 1.00 36.88 599 LEU A CA 1
ATOM 4411 C C . LEU A 1 599 ? 20.405 -19.112 -32.064 1.00 36.88 599 LEU A C 1
ATOM 4413 O O . LEU A 1 599 ? 21.141 -20.070 -31.816 1.00 36.88 599 LEU A O 1
ATOM 4417 N N . GLY A 1 600 ? 19.441 -18.726 -31.217 1.00 38.09 600 GLY A N 1
ATOM 4418 C CA . GLY A 1 600 ? 19.180 -19.390 -29.929 1.00 38.09 600 GLY A CA 1
ATOM 4419 C C . GLY A 1 600 ? 18.643 -20.825 -30.063 1.00 38.09 600 GLY A C 1
ATOM 4420 O O . GLY A 1 600 ? 19.020 -21.720 -29.304 1.00 38.09 600 GLY A O 1
ATOM 4421 N N . LEU A 1 601 ? 17.834 -21.104 -31.092 1.00 36.50 601 LEU A N 1
ATOM 4422 C CA . LEU A 1 601 ? 17.283 -22.447 -31.338 1.00 36.50 601 LEU A CA 1
ATOM 4423 C C . LEU A 1 601 ? 18.321 -23.451 -31.873 1.00 36.50 601 LEU A C 1
ATOM 4425 O O . LEU A 1 601 ? 18.193 -24.654 -31.636 1.00 36.50 601 LEU A O 1
ATOM 4429 N N . ILE A 1 602 ? 19.376 -22.990 -32.552 1.00 35.16 602 ILE A N 1
ATOM 4430 C CA . ILE A 1 602 ? 20.414 -23.873 -33.116 1.00 35.16 602 ILE A CA 1
ATOM 4431 C C . ILE A 1 602 ? 21.461 -24.275 -32.054 1.00 35.16 602 ILE A C 1
ATOM 4433 O O . ILE A 1 602 ? 21.980 -25.399 -32.092 1.00 35.16 602 ILE A O 1
ATOM 4437 N N . ALA A 1 603 ? 21.708 -23.436 -31.041 1.00 37.19 603 ALA A N 1
ATOM 4438 C CA . ALA A 1 603 ? 22.582 -23.778 -29.914 1.00 37.19 603 ALA A CA 1
ATOM 4439 C C . ALA A 1 603 ? 21.967 -24.851 -28.983 1.00 37.19 603 ALA A C 1
ATOM 4441 O O . ALA A 1 603 ? 22.670 -25.754 -28.523 1.00 37.19 603 ALA A O 1
ATOM 4442 N N . GLY A 1 604 ? 20.642 -24.844 -28.785 1.00 37.38 604 GLY A N 1
ATOM 4443 C CA . GLY A 1 604 ? 19.946 -25.837 -27.949 1.00 37.38 604 GLY A CA 1
ATOM 4444 C C . GLY A 1 604 ? 19.934 -27.265 -28.519 1.00 37.38 604 GLY A C 1
ATOM 4445 O O . GLY A 1 604 ? 19.967 -28.243 -27.771 1.00 37.38 604 GLY A O 1
ATOM 4446 N N . VAL A 1 605 ? 19.951 -27.421 -29.848 1.00 38.09 605 VAL A N 1
ATOM 4447 C CA . VAL A 1 605 ? 19.899 -28.747 -30.500 1.00 38.09 605 VAL A CA 1
ATOM 4448 C C . VAL A 1 605 ? 21.279 -29.423 -30.569 1.00 38.09 605 VAL A C 1
ATOM 4450 O O . VAL A 1 605 ? 21.368 -30.653 -30.637 1.00 38.09 605 VAL A O 1
ATOM 4453 N N . THR A 1 606 ? 22.376 -28.665 -30.484 1.00 33.88 606 THR A N 1
ATOM 4454 C CA . THR A 1 606 ? 23.740 -29.221 -30.586 1.00 33.88 606 THR A CA 1
ATOM 4455 C C . THR A 1 606 ? 24.319 -29.723 -29.254 1.00 33.88 606 THR A C 1
ATOM 4457 O O . THR A 1 606 ? 25.212 -30.573 -29.273 1.00 33.88 606 THR A O 1
ATOM 4460 N N . LEU A 1 607 ? 23.752 -29.341 -28.101 1.00 37.28 607 LEU A N 1
ATOM 4461 C CA . LEU A 1 607 ? 24.208 -29.792 -26.772 1.00 37.28 607 LEU A CA 1
ATOM 4462 C C . LEU A 1 607 ? 23.574 -31.106 -26.264 1.00 37.28 607 LEU A C 1
ATOM 4464 O O . LEU A 1 607 ? 24.083 -31.705 -25.318 1.00 37.28 607 LEU A O 1
ATOM 4468 N N . VAL A 1 608 ? 22.539 -31.645 -26.923 1.00 38.59 608 VAL A N 1
ATOM 4469 C CA . VAL A 1 608 ? 21.863 -32.892 -26.483 1.00 38.59 608 VAL A CA 1
ATOM 4470 C C . VAL A 1 608 ? 22.487 -34.173 -27.073 1.00 38.59 608 VAL A C 1
ATOM 4472 O O . VAL A 1 608 ? 22.150 -35.286 -26.668 1.00 38.59 608 VAL A O 1
ATOM 4475 N N . ARG A 1 609 ? 23.466 -34.083 -27.986 1.00 37.16 609 ARG A N 1
ATOM 4476 C CA . ARG A 1 609 ? 23.957 -35.259 -28.742 1.00 37.16 609 ARG A CA 1
ATOM 4477 C C . ARG A 1 609 ? 25.318 -35.835 -28.346 1.00 37.16 609 ARG A C 1
ATOM 4479 O O . ARG A 1 609 ? 25.941 -36.520 -29.156 1.00 37.16 609 ARG A O 1
ATOM 4486 N N . ARG A 1 610 ? 25.769 -35.666 -27.096 1.00 39.75 610 ARG A N 1
ATOM 4487 C CA . ARG A 1 610 ? 27.001 -36.335 -26.627 1.00 39.75 610 ARG A CA 1
ATOM 4488 C C . ARG A 1 610 ? 26.938 -36.903 -25.206 1.00 39.75 610 ARG A C 1
ATOM 4490 O O . ARG A 1 610 ? 27.753 -36.578 -24.356 1.00 39.75 610 ARG A O 1
ATOM 4497 N N . ARG A 1 611 ? 26.037 -37.864 -24.980 1.00 42.12 611 ARG A N 1
ATOM 4498 C CA . ARG A 1 611 ? 26.249 -38.947 -23.999 1.00 42.12 611 ARG A CA 1
ATOM 4499 C C . ARG A 1 611 ? 25.678 -40.261 -24.522 1.00 42.12 611 ARG A C 1
ATOM 4501 O O . ARG A 1 611 ? 24.479 -40.491 -24.425 1.00 42.12 611 ARG A O 1
ATOM 4508 N N . ARG A 1 612 ? 26.555 -41.101 -25.081 1.00 39.59 612 ARG A N 1
ATOM 4509 C CA . ARG A 1 612 ? 26.496 -42.576 -25.076 1.00 39.59 612 ARG A CA 1
ATOM 4510 C C . ARG A 1 612 ? 27.727 -43.128 -25.800 1.00 39.59 612 ARG A C 1
ATOM 4512 O O . ARG A 1 612 ? 27.743 -43.198 -27.027 1.00 39.59 612 ARG A O 1
ATOM 4519 N N . ARG A 1 613 ? 28.736 -43.505 -25.022 1.00 39.16 613 ARG A N 1
ATOM 4520 C CA . ARG A 1 613 ? 29.386 -44.821 -25.024 1.00 39.16 613 ARG A CA 1
ATOM 4521 C C . ARG A 1 613 ? 30.248 -44.924 -23.781 1.00 39.16 613 ARG A C 1
ATOM 4523 O O . ARG A 1 613 ? 30.928 -43.918 -23.489 1.00 39.16 613 ARG A O 1
#

pLDDT: mean 83.5, std 18.32, range [24.36, 98.56]

Solvent-accessible surface area (backbone atoms only — not comparable to full-atom values): 31485 Å² total; per-residue (Å²): 135,89,76,90,83,90,80,90,78,91,75,91,71,81,80,76,78,72,80,84,72,66,67,33,47,104,64,57,58,43,61,55,22,34,43,39,19,22,32,32,90,54,24,58,58,8,34,32,39,32,37,36,72,61,84,84,42,77,40,48,45,81,61,29,26,27,38,73,44,61,41,15,38,30,31,36,43,28,14,46,56,19,16,40,27,14,23,65,11,29,30,35,34,27,25,33,68,36,74,89,58,10,26,34,32,30,45,35,64,22,51,71,55,92,88,62,76,54,77,30,46,85,45,62,52,39,41,44,67,65,51,28,70,77,28,77,92,60,57,74,83,68,30,15,39,24,45,53,35,52,21,55,66,37,43,31,38,35,37,31,25,39,27,67,88,38,61,1,30,37,39,40,28,37,35,42,56,36,92,45,51,4,40,31,42,71,41,44,63,46,82,66,44,74,40,70,70,56,31,41,52,30,57,83,71,49,37,37,23,35,27,45,80,41,78,43,34,35,40,34,46,17,57,44,58,65,67,64,73,49,36,48,24,38,31,30,39,35,38,48,44,97,87,65,53,74,48,76,46,82,51,40,74,44,80,77,49,67,38,60,36,47,29,30,18,40,35,58,49,66,68,51,18,73,41,35,43,37,37,35,16,30,44,54,103,50,50,45,24,38,43,37,31,23,29,72,92,55,60,44,41,74,80,43,75,34,48,30,40,86,58,46,76,42,47,38,22,43,31,52,34,71,75,24,26,35,37,36,24,24,39,48,61,53,100,50,82,79,74,55,44,32,24,33,33,29,69,42,42,42,39,67,89,62,58,54,64,42,64,50,41,66,26,29,66,71,87,65,97,62,90,67,63,15,91,37,30,11,29,27,34,19,16,61,45,65,47,75,80,52,82,60,27,47,22,47,50,40,78,46,45,41,50,45,54,41,41,79,96,57,25,59,87,54,62,68,59,49,39,56,18,36,34,43,0,29,50,95,65,49,18,70,31,74,42,56,12,38,20,18,64,52,32,41,70,37,84,75,67,33,44,43,75,40,49,40,52,34,66,79,68,26,75,79,24,35,48,73,40,58,78,44,77,40,46,77,86,56,47,33,44,34,37,31,49,32,46,32,44,22,36,73,69,83,72,58,58,53,70,71,29,51,54,34,25,55,49,10,43,78,65,74,36,50,43,30,51,22,32,10,62,72,50,80,68,52,39,53,72,72,30,52,54,41,24,52,51,13,52,60,44,72,80,43,50,55,56,49,46,46,33,38,52,76,57,83,43,69,64,75,78,85,38,81,50,72,73,35,43,48,50,53,50,48,36,74,76,53,38,70,64,43,30,53,54,51,55,73,70,47,83,55,80,69,58,66,60,52,54,59,58,56,58,64,65,68,72,74,78,80,85,88,132

Secondary structure (DSSP, 8-state):
-----------------PPPPSSSSS----TT-EEEEE--SSGGGSEEEEEESSTT-SSEEEEE---SSS---EEEE--GGGEETBTTS-EEEEEEEETTTEEEEEEE--S--TT---TTSSS-SEEHHHHHHH-TTSPPPP--EEEEEE-TTSSEEEEEE--TTS--EEEEEEEE--SBTTTTBT-EEEEEEEEESSS----TT----EEESSSSEEEEEEPPPTTS---EEEEEEEEE-TTS-EEEEEEEEEE--S-S-EEEEEE--TTT-SSEEEEEEEEESEEEEEEEEEETTTTTEEEEEEE-TTT-S-EEEEEE-TTSPEEEEE-S---SSSPPPSEEEETTTTSGGG--TT--EEEE----SS----S-EEEEE-B-EE--SSTTPPEE-TT-EEEEEEBTTTB---HHHHHHHHHHHHGGGT----SS-EE-HHHHH-SS--EEEEEEEHHHHSGGG-EEETTEEE-TT-EEEEEEEEETT-TT-SS---HHHHHHHHHHHHTT--SGGGT--SSSS--SHHHHHHHHHHHHHTTSHHHHHHHHHSSS---STT--SHHHHHHHHHHHHHTHHHHHHHHHHS--HHHHHHHHHHHHHHSSS----

Mean predicted aligned error: 10.54 Å

Radius of gyration: 28.92 Å; Cα contacts (8 Å, |Δi|>4): 1533; chains: 1; bounding box: 72×113×91 Å

Foldseek 3Di:
DDDDDDDDDDDDDDDPPDDDADWFDQDFFFFFWKWKAFQFADQQARIWIWADVVHPDLAIDTRGGHFLDGGFFAKAAFQPLLFGLALQFWMKTKDLDDQVWGIFIFIHARDDDVPDGLPTSPPTLDTQVVQCVVPVPDGDRGARWAAWDAASQRFKIKIWGEELPFLTKIKIWTWDRAPRGNSSPGTHTHDIDMDGNQAENAHPQEHKYWDYPHRFKIWIWHDDYFQPQDQKIWIKIWGQDPVRDIDIDTLDIDGNGHARYKAWYWDDQCLLFQWIWIWMWGDDVAIWIKIFTFHPVPSRPTPDMATQRPQARTWHYWEAGLQQKIKTAHWLDDPDPPAHAGIWIQGNVSAVVSDYYNRIDRHGGDDPPDPGTGSGMHMYTRYRANNLPHWQRERACAQFKDKRWHDPNGGDDCVLSLLVQQLQCCVVLLSNHGISHYGYPNCNVDVVNFKGKAKDKCVLQPPQSADAIRSDGDDHPITIIIIGTEGLQPLNRPRAHDPVSVVQCVVCQVVLHAGSNNQNRSSPSGRDPVSVLSSVVRNCPVVVLNVVLLCCLVVVDVDCPPQPDPSSVVSVVVCVVPPNVSSVVSVVPDPDPVNVVVVVVVVVVVVPPDDDD